Protein AF-0000000077143061 (afdb_homodimer)

Solvent-accessible surface area (backbone atoms only — not comparable to full-atom values): 29366 Å² total; per-residue (Å²): 114,69,67,58,48,51,50,50,49,50,52,49,50,53,46,55,63,42,40,64,42,74,66,76,70,90,54,82,73,67,68,88,72,61,71,32,65,45,61,74,49,68,61,60,48,70,69,56,49,52,51,47,38,51,52,34,47,53,47,23,74,72,68,49,32,33,54,33,38,38,32,31,52,66,71,76,89,55,56,47,67,58,43,50,42,52,40,38,47,69,44,8,37,7,22,45,62,53,12,30,10,33,40,39,40,36,25,45,55,32,47,77,67,71,38,77,51,14,31,34,38,40,29,6,54,34,34,39,86,62,40,32,40,68,52,36,38,45,41,42,54,68,33,22,48,53,31,42,75,72,69,33,53,34,59,6,54,46,42,30,50,36,25,52,50,35,39,52,29,58,69,69,70,47,77,66,78,87,54,76,30,74,80,33,58,75,78,69,65,72,74,72,65,68,85,57,64,60,66,51,35,51,52,33,43,53,39,36,45,17,40,57,22,43,52,63,66,79,82,72,77,72,76,75,74,78,85,81,75,84,79,80,85,74,87,79,78,86,73,85,84,81,92,85,90,83,83,79,77,86,74,70,63,68,44,50,4,43,59,80,70,44,31,25,68,67,116,68,66,57,50,51,50,50,49,50,51,50,49,53,44,55,62,34,38,65,35,76,66,77,69,90,54,81,74,66,68,87,72,62,72,34,64,45,60,72,48,68,61,62,48,68,68,54,49,52,51,47,38,51,52,34,48,53,45,24,73,73,70,49,31,32,55,34,39,37,31,31,52,68,71,76,89,56,58,47,68,59,42,51,43,51,40,38,46,71,46,7,38,8,23,46,61,52,11,29,10,34,39,40,41,36,25,44,54,32,48,78,66,70,37,77,52,14,32,32,40,37,29,6,55,34,34,39,85,59,39,32,40,69,52,36,39,46,40,43,53,68,33,22,47,54,30,41,75,72,69,34,53,34,59,7,54,47,45,30,50,34,25,52,49,36,39,53,29,58,68,68,70,46,79,67,77,87,52,77,31,74,80,33,57,76,78,69,64,73,74,72,66,66,85,58,63,60,68,48,36,52,53,34,44,53,40,37,45,24,44,57,31,53,52,68,65,80,83,73,78,75,78,80,72,84,83,77,75,84,77,77,80,73,85,80,76,86,73,83,76,86,87,80,89,78,83,76,75,85,70,68,61,66,43,50,4,44,60,81,71,44,32,26,68,65

pLDDT: mean 71.62, std 28.81, range [15.7, 98.94]

InterPro domains:
  IPR007621 TPM domain [PF04536] (37-165)

Radius of gyration: 28.09 Å; Cα contacts (8 Å, |Δi|>4): 866; chains: 2; bounding box: 76×78×68 Å

Foldseek 3Di:
DVVVVVVVVVVVVVVVVVPPPVPQFDADAQDPDDFQEAEQPPQADPVLRVVLRVLQVVLCVVPVEHEHEHEDQARPPDQLVRNQVSNCVNNVHGDPVQQRYKYWYAHNVCLVVVHPSRIDIDGGPNCCVLCPPVNLVCLCVVQQVVCVVVVNHNRSSSLSSLLVSVSSCVVVVHDPPPDPSVVSDPPPPPPVPDPPCVVVVVVVVVVVVVVVVVPPDDPPPPPPDDDDDDDDDDDDDCPDDDDDDDDPPPDDDDPPDDDDPDDDDD/DVVVVVVVVVVVVVVVVVPPPVPQFDDDAQDPDDFQEAEQPPQADPVLRVLLRVLQVVLCVVPVEHEHEHEDAARPPDQLVRNQVSNCVNNVAGDPVQQFYKYWYAHNVCLVVVHPSRIDIDGGPNCCVLCPPVNLVCLCVVQQVVCVVVVNHNRSSSLSSLLVSVSSCVVVVHDPPPDPSVVSDPPPPPPVPDPPCVVVVVVVVVVVVVVVVVPPDDPPVPPPDDDDDPDDDDDDDDPDDDDDDDDPPPPPDDPPDDDDPDDDDD

Nearest PDB structures (foldseek):
  2kw7-assembly1_A  TM=9.204E-01  e=6.702E-12  Porphyromonas gingivalis
  7tbr-assembly1_A  TM=9.014E-01  e=1.108E-11  Rhodothermus marinus SG0.5JP17-172
  5anp-assembly1_A  TM=9.023E-01  e=2.214E-11  Bizionia argentinensis JUB59
  5anp-assembly2_B  TM=9.024E-01  e=8.830E-11  Bizionia argentinensis JUB59
  8c7i-assembly1_A-2  TM=8.549E-01  e=9.723E-07  Aequorea victoria

Sequence (532 aa):
MKGRIFLIAIAFLLLFFNSIAFSAPDVPPKPIQFRYVYDYAGLMSQNDIEEIERVGKALDDATKAQIIVVTVDTIGDYPIEEYSLALFRNWGIGDKEKNNGVLFLVVKDRLLKGQDGKVRIEVGYGLEGAIPDSVAGRILDDFVLTSWAKGEYSKGIYAGYMAIASRVAKEYNIDLQGLDVSEYSVNTSSNDSGISWEDIAAVIILILIFIIFGRGGRNIKRNWWGPGSFGSGGFGDFRGGGFGGGGFGGGGGFGGGSAGGGGASRMKGRIFLIAIAFLLLFFNSIAFSAPDVPPKPIQFRYVYDYAGLMSQNDIEEIERVGKALDDATKAQIIVVTVDTIGDYPIEEYSLALFRNWGIGDKEKNNGVLFLVVKDRLLKGQDGKVRIEVGYGLEGAIPDSVAGRILDDFVLTSWAKGEYSKGIYAGYMAIASRVAKEYNIDLQGLDVSEYSVNTSSNDSGISWEDIAAVIILILIFIIFGRGGRNIKRNWWGPGSFGSGGFGDFRGGGFGGGGFGGGGGFGGGSAGGGGASR

Organism: Thermoanaerobacter italicus (strain DSM 9252 / Ab9) (NCBI:txid580331)

Secondary structure (DSSP, 8-state):
-HHHHHHHHHHHHHHHHHT-------PPPPPSS--SEEETT--S-HHHHHHHHHHHHHHHHHH--EEEEEEES--TTS-HHHHHHHHHHHHT-SBTTT--EEEEEEEHHHHHHT-TTSEEEEEEGGGTTTS-HHHHHHHIIIIIHHHHTTT-HHHHHHHHHHHHHHHHHHHTT---TT-GGGGG----------S-HHHHHHHHHHHHHHHHHHTTS--------------------------------------B--EEEEEEE-/-HHHHHHHHHHHHHHHHHT-------PPPPPSS--SEEETT--S-HHHHHHHHHHHHHHHHHH--EEEEEEES--TTS-HHHHHHHHHHHHT-SBTTT--EEEEEEEHHHHHHT-TTSEEEEEEGGGTTTS-HHHHHHHIIIIIHHHHTTT-HHHHHHHHHHHHHHHHHHHTT---TT-GGGGG----------S-HHHHHHHHHHHHHHHHHHTTS--------------------------------------B--EEEEEEE-

Structure (mmCIF, N/CA/C/O backbone):
data_AF-0000000077143061-model_v1
#
loop_
_entity.id
_entity.type
_entity.pdbx_description
1 polymer 'TPM domain-containing protein'
#
loop_
_atom_site.group_PDB
_atom_site.id
_atom_site.type_symbol
_atom_site.label_atom_id
_atom_site.label_alt_id
_atom_site.label_comp_id
_atom_site.label_asym_id
_atom_site.label_entity_id
_atom_site.label_seq_id
_atom_site.pdbx_PDB_ins_code
_atom_site.Cartn_x
_atom_site.Cartn_y
_atom_site.Cartn_z
_atom_site.occupancy
_atom_site.B_iso_or_equiv
_atom_site.auth_seq_id
_atom_site.auth_comp_id
_atom_site.auth_asym_id
_atom_site.auth_atom_id
_atom_site.pdbx_PDB_model_num
ATOM 1 N N . MET A 1 1 ? -51 -10.242 -0.006 1 51.44 1 MET A N 1
ATOM 2 C CA . MET A 1 1 ? -50.594 -8.844 0.137 1 51.44 1 MET A CA 1
ATOM 3 C C . MET A 1 1 ? -49.406 -8.703 1.076 1 51.44 1 MET A C 1
ATOM 5 O O . MET A 1 1 ? -48.656 -7.734 0.983 1 51.44 1 MET A O 1
ATOM 9 N N . LYS A 1 2 ? -49.281 -9.664 2.006 1 62.06 2 LYS A N 1
ATOM 10 C CA . LYS A 1 2 ? -48.219 -9.617 3.008 1 62.06 2 LYS A CA 1
ATOM 11 C C . LYS A 1 2 ? -46.875 -10.07 2.42 1 62.06 2 LYS A C 1
ATOM 13 O O . LYS A 1 2 ? -45.844 -9.508 2.746 1 62.06 2 LYS A O 1
ATOM 18 N N . GLY A 1 3 ? -46.938 -11.031 1.479 1 62.34 3 GLY A N 1
ATOM 19 C CA . GLY A 1 3 ? -45.719 -11.508 0.853 1 62.34 3 GLY A CA 1
ATOM 20 C C . GLY A 1 3 ? -45.094 -10.484 -0.075 1 62.34 3 GLY A C 1
ATOM 21 O O . GLY A 1 3 ? -43.844 -10.398 -0.166 1 62.34 3 GLY A O 1
ATOM 22 N N . ARG A 1 4 ? -46 -9.742 -0.723 1 64.5 4 ARG A N 1
ATOM 23 C CA . ARG A 1 4 ? -45.531 -8.727 -1.66 1 64.5 4 ARG A CA 1
ATOM 24 C C . ARG A 1 4 ? -44.906 -7.547 -0.923 1 64.5 4 ARG A C 1
ATOM 26 O O . ARG A 1 4 ? -43.906 -6.977 -1.38 1 64.5 4 ARG A O 1
ATOM 33 N N . ILE A 1 5 ? -45.438 -7.27 0.193 1 59.53 5 ILE A N 1
ATOM 34 C CA . ILE A 1 5 ? -44.938 -6.16 0.995 1 59.53 5 ILE A CA 1
ATOM 35 C C . ILE A 1 5 ? -43.562 -6.52 1.559 1 59.53 5 ILE A C 1
ATOM 37 O O . ILE A 1 5 ? -42.656 -5.68 1.59 1 59.53 5 ILE A O 1
ATOM 41 N N . PHE A 1 6 ? -43.375 -7.812 1.856 1 60.69 6 PHE A N 1
ATOM 42 C CA . PHE A 1 6 ? -42.094 -8.289 2.371 1 60.69 6 PHE A CA 1
ATOM 43 C C . PHE A 1 6 ? -41.031 -8.25 1.285 1 60.69 6 PHE A C 1
ATOM 45 O O . PHE A 1 6 ? -39.906 -7.816 1.53 1 60.69 6 PHE A O 1
ATOM 52 N N . LEU A 1 7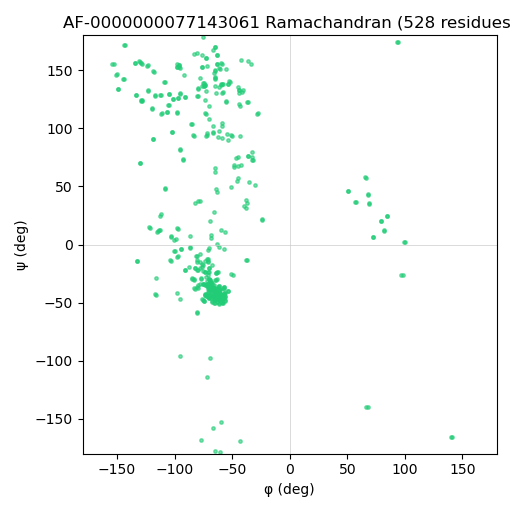 ? -41.5 -8.539 0.113 1 61.72 7 LEU A N 1
ATOM 53 C CA . LEU A 1 7 ? -40.562 -8.516 -1.011 1 61.72 7 LEU A CA 1
ATOM 54 C C . LEU A 1 7 ? -40.219 -7.082 -1.403 1 61.72 7 LEU A C 1
ATOM 56 O O . LEU A 1 7 ? -39.062 -6.781 -1.718 1 61.72 7 LEU A O 1
ATOM 60 N N . ILE A 1 8 ? -41.156 -6.223 -1.274 1 64.75 8 ILE A N 1
ATOM 61 C CA . ILE A 1 8 ? -40.938 -4.812 -1.562 1 64.75 8 ILE A CA 1
ATOM 62 C C . ILE A 1 8 ? -40.031 -4.203 -0.469 1 64.75 8 ILE A C 1
ATOM 64 O O . ILE A 1 8 ? -39.125 -3.428 -0.758 1 64.75 8 ILE A O 1
ATOM 68 N N . ALA A 1 9 ? -40.188 -4.629 0.699 1 64 9 ALA A N 1
ATOM 69 C CA . ALA A 1 9 ? -39.375 -4.129 1.8 1 64 9 ALA A CA 1
ATOM 70 C C . ALA A 1 9 ? -37.938 -4.609 1.674 1 64 9 ALA A C 1
ATOM 72 O O . ALA A 1 9 ? -37 -3.84 1.885 1 64 9 ALA A O 1
ATOM 73 N N . ILE A 1 10 ? -37.719 -5.816 1.23 1 64.06 10 ILE A N 1
ATOM 74 C CA . ILE A 1 10 ? -36.375 -6.355 1.023 1 64.06 10 ILE A CA 1
ATOM 75 C C . ILE A 1 10 ? -35.75 -5.672 -0.177 1 64.06 10 ILE A C 1
ATOM 77 O O . ILE A 1 10 ? -34.562 -5.32 -0.134 1 64.06 10 ILE A O 1
ATOM 81 N N . ALA A 1 11 ? -36.5 -5.477 -1.171 1 61.72 11 ALA A N 1
ATOM 82 C CA . ALA A 1 11 ? -36 -4.754 -2.334 1 61.72 11 ALA A CA 1
ATOM 83 C C . ALA A 1 11 ? -35.625 -3.32 -1.968 1 61.72 11 ALA A C 1
ATOM 85 O O . ALA A 1 11 ? -34.594 -2.809 -2.422 1 61.72 11 ALA A O 1
ATOM 86 N N . PHE A 1 12 ? -36.406 -2.695 -1.141 1 57.31 12 PHE A N 1
ATOM 87 C CA . PHE A 1 12 ? -36.125 -1.349 -0.662 1 57.31 12 PHE A CA 1
ATOM 88 C C . PHE A 1 12 ? -34.906 -1.345 0.232 1 57.31 12 PHE A C 1
ATOM 90 O O . PHE A 1 12 ? -34.062 -0.439 0.147 1 57.31 12 PHE A O 1
ATOM 97 N N . LEU A 1 13 ? -34.719 -2.326 1.03 1 55.28 13 LEU A N 1
ATOM 98 C CA . LEU A 1 13 ? -33.531 -2.426 1.887 1 55.28 13 LEU A CA 1
ATOM 99 C C . LEU A 1 13 ? -32.281 -2.645 1.056 1 55.28 13 LEU A C 1
ATOM 101 O O . LEU A 1 13 ? -31.219 -2.059 1.341 1 55.28 13 LEU A O 1
ATOM 105 N N . LEU A 1 14 ? -32.344 -3.453 0.076 1 54.56 14 LEU A N 1
ATOM 106 C CA . LEU A 1 14 ? -31.219 -3.68 -0.801 1 54.56 14 LEU A CA 1
ATOM 107 C C . LEU A 1 14 ? -30.875 -2.424 -1.598 1 54.56 14 LEU A C 1
ATOM 109 O O . LEU A 1 14 ? -29.703 -2.133 -1.847 1 54.56 14 LEU A O 1
ATOM 113 N N . LEU A 1 15 ? -31.859 -1.75 -2.014 1 51.59 15 LEU A N 1
ATOM 114 C CA . LEU A 1 15 ? -31.625 -0.486 -2.703 1 51.59 15 LEU A CA 1
ATOM 115 C C . LEU A 1 15 ? -31.016 0.545 -1.758 1 51.59 15 LEU A C 1
ATOM 117 O O . LEU A 1 15 ? -30.203 1.373 -2.176 1 51.59 15 LEU A O 1
ATOM 121 N N . PHE A 1 16 ? -31.406 0.522 -0.505 1 49.75 16 PHE A N 1
ATOM 122 C CA . PHE A 1 16 ? -30.859 1.469 0.455 1 49.75 16 PHE A CA 1
ATOM 123 C C . PHE A 1 16 ? -29.406 1.116 0.787 1 49.75 16 PHE A C 1
ATOM 125 O O . PHE A 1 16 ? -28.609 2 1.081 1 49.75 16 PHE A O 1
ATOM 132 N N . PHE A 1 17 ? -29.156 -0.158 0.821 1 47.72 17 PHE A N 1
ATOM 133 C CA . PHE A 1 17 ? -27.766 -0.505 1.138 1 47.72 17 PHE A CA 1
ATOM 134 C C . PHE A 1 17 ? -26.844 -0.093 0.007 1 47.72 17 PHE A C 1
ATOM 136 O O . PHE A 1 17 ? -25.656 0.202 0.241 1 47.72 17 PHE A O 1
ATOM 143 N N . ASN A 1 18 ? -27.375 -0.185 -1.174 1 42.69 18 ASN A N 1
ATOM 144 C CA . ASN A 1 18 ? -26.484 0.18 -2.266 1 42.69 18 ASN A CA 1
ATOM 145 C C . ASN A 1 18 ? -26.297 1.692 -2.363 1 42.69 18 ASN A C 1
ATOM 147 O O . ASN A 1 18 ? -25.469 2.176 -3.135 1 42.69 18 ASN A O 1
ATOM 151 N N . SER A 1 19 ? -27.188 2.396 -1.737 1 41.34 19 SER A N 1
ATOM 152 C CA . SER A 1 19 ? -27.125 3.832 -1.994 1 41.34 19 SER A CA 1
ATOM 153 C C . SER A 1 19 ? -26.047 4.504 -1.148 1 41.34 19 SER A C 1
ATOM 155 O O . SER A 1 19 ? -25.969 5.73 -1.108 1 41.34 19 SER A O 1
ATOM 157 N N . ILE A 1 20 ? -25.531 3.791 -0.245 1 41.16 20 ILE A N 1
ATOM 158 C CA . ILE A 1 20 ? -24.453 4.586 0.342 1 41.16 20 ILE A CA 1
ATOM 159 C C . ILE A 1 20 ? -23.219 4.523 -0.554 1 41.16 20 ILE A C 1
ATOM 161 O O . ILE A 1 20 ? -22.375 3.643 -0.396 1 41.16 20 ILE A O 1
ATOM 165 N N . ALA A 1 21 ? -23.391 4.527 -1.813 1 42.09 21 ALA A N 1
ATOM 166 C CA . ALA A 1 21 ? -22.25 4.84 -2.67 1 42.09 21 ALA A CA 1
ATOM 167 C C . ALA A 1 21 ? -21.359 5.906 -2.037 1 42.09 21 ALA A C 1
ATOM 169 O O . ALA A 1 21 ? -21.734 7.078 -1.971 1 42.09 21 ALA A O 1
ATOM 170 N N . PHE A 1 22 ? -20.625 5.539 -1.107 1 44.34 22 PHE A N 1
ATOM 171 C CA . PHE A 1 22 ? -19.625 6.477 -0.592 1 44.34 22 PHE A CA 1
ATOM 172 C C . PHE A 1 22 ? -18.891 7.16 -1.734 1 44.34 22 PHE A C 1
ATOM 174 O O . PHE A 1 22 ? -18.172 6.508 -2.492 1 44.34 22 PHE A O 1
ATOM 181 N N . SER A 1 23 ? -19.531 8.102 -2.391 1 54.91 23 SER A N 1
ATOM 182 C CA . SER A 1 23 ? -18.828 8.969 -3.326 1 54.91 23 SER A CA 1
ATOM 183 C C . SER A 1 23 ? -17.422 9.305 -2.811 1 54.91 23 SER A C 1
ATOM 185 O O . SER A 1 23 ? -17.25 9.555 -1.617 1 54.91 23 SER A O 1
ATOM 187 N N . ALA A 1 24 ? -16.422 8.969 -3.623 1 68.25 24 ALA A N 1
ATOM 188 C CA . ALA A 1 24 ? -15.086 9.422 -3.264 1 68.25 24 ALA A CA 1
ATOM 189 C C . ALA A 1 24 ? -15.102 10.883 -2.805 1 68.25 24 ALA A C 1
ATOM 191 O O . ALA A 1 24 ? -15.82 11.711 -3.371 1 68.25 24 ALA A O 1
ATOM 192 N N . PRO A 1 25 ? -14.422 11.094 -1.684 1 79.75 25 PRO A N 1
ATOM 193 C CA . PRO A 1 25 ? -14.406 12.484 -1.215 1 79.75 25 PRO A CA 1
ATOM 194 C C . PRO A 1 25 ? -13.938 13.461 -2.287 1 79.75 25 PRO A C 1
ATOM 196 O O . PRO A 1 25 ? -13.078 13.125 -3.104 1 79.75 25 PRO A O 1
ATOM 199 N N . ASP A 1 26 ? -14.594 14.594 -2.379 1 85.81 26 ASP A N 1
ATOM 200 C CA . ASP A 1 26 ? -14.141 15.672 -3.248 1 85.81 26 ASP A CA 1
ATOM 201 C C . ASP A 1 26 ? -12.891 16.344 -2.684 1 85.81 26 ASP A C 1
ATOM 203 O O . ASP A 1 26 ? -12.992 17.266 -1.869 1 85.81 26 ASP A O 1
ATOM 207 N N . VAL A 1 27 ? -11.781 15.891 -3.119 1 92 27 VAL A N 1
ATOM 208 C CA . VAL A 1 27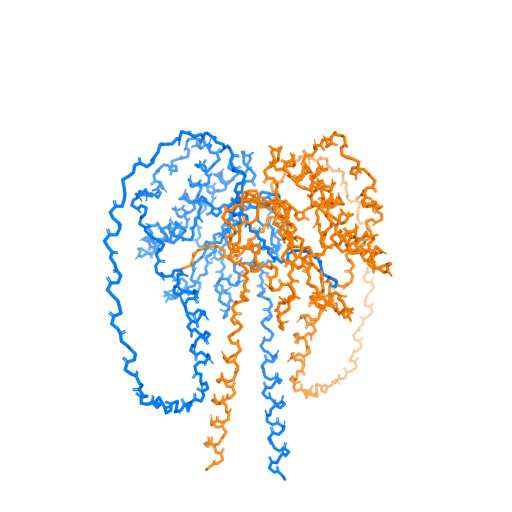 ? -10.523 16.453 -2.656 1 92 27 VAL A CA 1
ATOM 209 C C . VAL A 1 27 ? -10.031 17.516 -3.648 1 92 27 VAL A C 1
ATOM 211 O O . VAL A 1 27 ? -10.422 17.5 -4.816 1 92 27 VAL A O 1
ATOM 214 N N . PRO A 1 28 ? -9.258 18.516 -3.164 1 93.06 28 PRO A N 1
ATOM 215 C CA . PRO A 1 28 ? -8.68 19.469 -4.117 1 93.06 28 PRO A CA 1
ATOM 216 C C . PRO A 1 28 ? -7.918 18.781 -5.246 1 93.06 28 PRO A C 1
ATOM 218 O O . PRO A 1 28 ? -7.258 17.766 -5.016 1 93.06 28 PRO A O 1
ATOM 221 N N . PRO A 1 29 ? -8.117 19.375 -6.441 1 92.44 29 PRO A N 1
ATOM 222 C CA . PRO A 1 29 ? -7.324 18.812 -7.531 1 92.44 29 PRO A CA 1
ATOM 223 C C . PRO A 1 29 ? -5.824 18.891 -7.273 1 92.44 29 PRO A C 1
ATOM 225 O O . PRO A 1 29 ? -5.375 19.734 -6.496 1 92.44 29 PRO A O 1
ATOM 228 N N . LYS A 1 30 ? -5.09 17.984 -7.934 1 91.75 30 LYS A N 1
ATOM 229 C CA . LYS A 1 30 ? -3.631 18.031 -7.871 1 91.75 30 LYS A CA 1
ATOM 230 C C . LYS A 1 30 ? -3.109 19.406 -8.312 1 91.75 30 LYS A C 1
ATOM 232 O O . LYS A 1 30 ? -3.457 19.891 -9.391 1 91.75 30 LYS A O 1
ATOM 237 N N . PRO A 1 31 ? -2.367 20.047 -7.461 1 94.12 31 PRO A N 1
ATOM 238 C CA . PRO A 1 31 ? -1.876 21.391 -7.824 1 94.12 31 PRO A CA 1
ATOM 239 C C . PRO A 1 31 ? -0.917 21.359 -9.008 1 94.12 31 PRO A C 1
ATOM 241 O O . PRO A 1 31 ? -0.121 20.422 -9.148 1 94.12 31 PRO A O 1
ATOM 244 N N . ILE A 1 32 ? -0.912 22.406 -9.758 1 91.44 32 ILE A N 1
ATOM 245 C CA . ILE A 1 32 ? -0.031 22.547 -10.914 1 91.44 32 ILE A CA 1
ATOM 246 C C . ILE A 1 32 ? 1.389 22.859 -10.438 1 9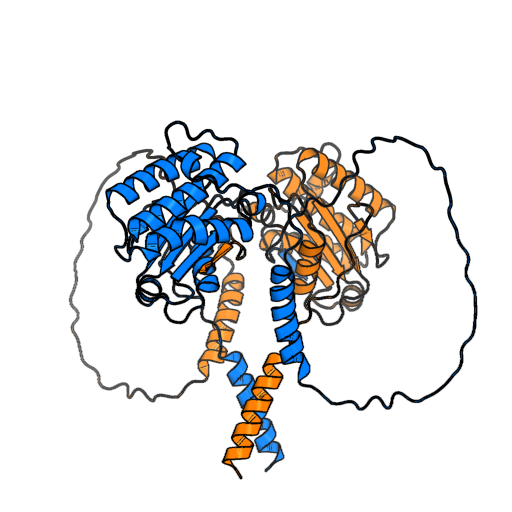1.44 32 ILE A C 1
ATOM 248 O O . ILE A 1 32 ? 2.354 22.281 -10.945 1 91.44 32 ILE A O 1
ATOM 252 N N . GLN A 1 33 ? 1.454 23.797 -9.531 1 94.25 33 GLN A N 1
ATOM 253 C CA . GLN A 1 33 ? 2.75 24.109 -8.945 1 94.25 33 GLN A CA 1
ATOM 254 C C . GLN A 1 33 ? 3.006 23.281 -7.691 1 94.25 33 GLN A C 1
ATOM 256 O O . GLN A 1 33 ? 2.182 23.25 -6.777 1 94.25 33 GLN A O 1
ATOM 261 N N . PHE A 1 34 ? 4.152 22.656 -7.754 1 96.5 34 PHE A N 1
ATOM 262 C CA . PHE A 1 34 ? 4.492 21.797 -6.629 1 96.5 34 PHE A CA 1
ATOM 263 C C . PHE A 1 34 ? 5.016 22.625 -5.457 1 96.5 34 PHE A C 1
ATOM 265 O O . PHE A 1 34 ? 5.801 23.562 -5.648 1 96.5 34 PHE A O 1
ATOM 272 N N . ARG A 1 35 ? 4.516 22.312 -4.281 1 97.62 35 ARG A N 1
ATOM 273 C CA . ARG A 1 35 ? 4.941 22.859 -3 1 97.62 35 ARG A CA 1
ATOM 274 C C . ARG A 1 35 ? 4.887 21.797 -1.905 1 97.62 35 ARG A C 1
ATOM 276 O O . ARG A 1 35 ? 4.453 20.672 -2.148 1 97.62 35 ARG A O 1
ATOM 283 N N . TYR A 1 36 ? 5.414 22.188 -0.779 1 98.44 36 TYR A N 1
ATOM 284 C CA . TYR A 1 36 ? 5.367 21.266 0.354 1 98.44 36 TYR A CA 1
ATOM 285 C C . TYR A 1 36 ? 4.297 21.688 1.353 1 98.44 36 TYR A C 1
ATOM 287 O O . TYR A 1 36 ? 3.916 20.922 2.23 1 98.44 36 TYR A O 1
ATOM 295 N N . VAL A 1 37 ? 3.797 22.938 1.195 1 98.88 37 VAL A N 1
ATOM 296 C CA . VAL A 1 37 ? 2.711 23.438 2.035 1 98.88 37 VAL A CA 1
ATOM 297 C C . VAL A 1 37 ? 1.597 24 1.158 1 98.88 37 VAL A C 1
ATOM 299 O O . VAL A 1 37 ? 1.839 24.875 0.323 1 98.88 37 VAL A O 1
ATOM 302 N N . TYR A 1 38 ? 0.379 23.516 1.32 1 98.75 38 TYR A N 1
ATOM 303 C CA . TYR A 1 38 ? -0.85 24.047 0.739 1 98.75 38 TYR A CA 1
ATOM 304 C C . TYR A 1 38 ? -1.825 24.469 1.826 1 98.75 38 TYR A C 1
ATOM 306 O O . TYR A 1 38 ? -2.674 23.688 2.258 1 98.75 38 TYR A O 1
ATOM 314 N N . ASP A 1 39 ? -1.69 25.734 2.184 1 98.69 39 ASP A N 1
ATOM 315 C CA . ASP A 1 39 ? -2.471 26.281 3.295 1 98.69 39 ASP A CA 1
ATOM 316 C C . ASP A 1 39 ? -3.766 26.922 2.799 1 98.69 39 ASP A C 1
ATOM 318 O O . ASP A 1 39 ? -3.975 28.125 2.963 1 98.69 39 ASP A O 1
ATOM 322 N N . TYR A 1 40 ? -4.691 26.125 2.412 1 98.44 40 TYR A N 1
ATOM 323 C CA . TYR A 1 40 ? -5.953 26.609 1.871 1 98.44 40 TYR A CA 1
ATOM 324 C C . TYR A 1 40 ? -6.805 27.25 2.965 1 98.44 40 TYR A C 1
ATOM 326 O O . TYR A 1 40 ? -7.703 28.031 2.68 1 98.44 40 TYR A O 1
ATOM 334 N N . ALA A 1 41 ? -6.539 26.938 4.199 1 98.56 41 ALA A N 1
ATOM 335 C CA . ALA A 1 41 ? -7.387 27.406 5.297 1 98.56 41 ALA A CA 1
ATOM 336 C C . ALA A 1 41 ? -6.758 28.594 6 1 98.56 41 ALA A C 1
ATOM 338 O O . ALA A 1 41 ? -7.344 29.156 6.934 1 98.56 41 ALA A O 1
ATOM 339 N N . GLY A 1 42 ? -5.535 29 5.652 1 98.44 42 GLY A N 1
ATOM 340 C CA . GLY A 1 42 ? -4.891 30.172 6.23 1 98.44 42 GLY A CA 1
ATOM 341 C C . GLY A 1 42 ? -4.547 30 7.695 1 98.44 42 GLY A C 1
ATOM 342 O O . GLY A 1 42 ? -4.746 30.906 8.5 1 98.44 42 GLY A O 1
ATOM 343 N N . LEU A 1 43 ? -4.039 28.875 8.016 1 98.69 43 LEU A N 1
ATOM 344 C CA . LEU A 1 43 ? -3.781 28.547 9.414 1 98.69 43 LEU A CA 1
ATOM 345 C C . LEU A 1 43 ? -2.324 28.812 9.773 1 98.69 43 LEU A C 1
ATOM 347 O O . LEU A 1 43 ? -1.961 28.828 10.953 1 98.69 43 LEU A O 1
ATOM 351 N N . MET A 1 44 ? -1.479 29.078 8.758 1 98.81 44 MET A N 1
ATOM 352 C CA . MET A 1 44 ? -0.047 29.047 9.031 1 98.81 44 MET A CA 1
ATOM 353 C C . MET A 1 44 ? 0.585 30.422 8.781 1 98.81 44 MET A C 1
ATOM 355 O O . MET A 1 44 ? 0.132 31.156 7.906 1 98.81 44 MET A O 1
ATOM 359 N N . SER A 1 45 ? 1.646 30.688 9.586 1 98.56 45 SER A N 1
ATOM 360 C CA . SER A 1 45 ? 2.438 31.891 9.344 1 98.56 45 SER A CA 1
ATOM 361 C C . SER A 1 45 ? 3.363 31.719 8.141 1 98.56 45 SER A C 1
ATOM 363 O O . SER A 1 45 ? 3.811 30.594 7.859 1 98.56 45 SER A O 1
ATOM 365 N N . GLN A 1 46 ? 3.666 32.812 7.535 1 98.06 46 GLN A N 1
ATOM 366 C CA . GLN A 1 46 ? 4.547 32.781 6.375 1 98.06 46 GLN A CA 1
ATOM 367 C C . GLN A 1 46 ? 5.934 32.281 6.754 1 98.06 46 GLN A C 1
ATOM 369 O O . GLN A 1 46 ? 6.578 31.562 5.969 1 98.06 46 GLN A O 1
ATOM 374 N N . ASN A 1 47 ? 6.418 32.625 7.855 1 97.5 47 ASN A N 1
ATOM 375 C CA . ASN A 1 47 ? 7.719 32.156 8.32 1 97.5 47 ASN A CA 1
ATOM 376 C C . ASN A 1 47 ? 7.746 30.641 8.445 1 97.5 47 ASN A C 1
ATOM 378 O O . ASN A 1 47 ? 8.703 29.984 8.016 1 97.5 47 ASN A O 1
ATOM 382 N N . ASP A 1 48 ? 6.707 30.109 9.094 1 97.94 48 ASP A N 1
ATOM 383 C CA . ASP A 1 48 ? 6.633 28.656 9.25 1 97.94 48 ASP A CA 1
ATOM 384 C C . ASP A 1 48 ? 6.547 27.953 7.895 1 97.94 48 ASP A C 1
ATOM 386 O O . ASP A 1 48 ? 7.188 26.922 7.676 1 97.94 48 ASP A O 1
ATOM 390 N N . ILE A 1 49 ? 5.773 28.484 6.984 1 98.69 49 ILE A N 1
ATOM 391 C CA . ILE A 1 49 ? 5.633 27.938 5.645 1 98.69 49 ILE A CA 1
ATOM 392 C C . ILE A 1 49 ? 6.992 27.906 4.949 1 98.69 49 ILE A C 1
ATOM 394 O O . ILE A 1 49 ? 7.383 26.875 4.383 1 98.69 49 ILE A O 1
ATOM 398 N N . GLU A 1 50 ? 7.691 28.938 4.977 1 97 50 GLU A N 1
ATOM 399 C CA . GLU A 1 50 ? 8.984 29.047 4.305 1 97 50 GLU A CA 1
ATOM 400 C C . GLU A 1 50 ? 9.977 28.031 4.867 1 97 50 GLU A C 1
ATOM 402 O O . GLU A 1 50 ? 10.75 27.438 4.117 1 97 50 GLU A O 1
ATOM 407 N N . GLU A 1 51 ? 9.969 27.922 6.125 1 95.12 51 GLU A N 1
ATOM 408 C CA . GLU A 1 51 ? 10.875 26.953 6.742 1 95.12 51 GLU A CA 1
ATOM 409 C C . GLU A 1 51 ? 10.523 25.531 6.34 1 95.12 51 GLU A C 1
ATOM 411 O O . GLU A 1 51 ? 11.406 24.719 6.051 1 95.12 51 GLU A O 1
ATOM 416 N N . ILE A 1 52 ? 9.227 25.234 6.359 1 97.56 52 ILE A N 1
ATOM 417 C CA . ILE A 1 52 ? 8.781 23.906 5.953 1 97.56 52 ILE A CA 1
ATOM 418 C C . ILE A 1 52 ? 9.156 23.656 4.492 1 97.56 52 ILE A C 1
ATOM 420 O O . ILE A 1 52 ? 9.625 22.578 4.141 1 97.56 52 ILE A O 1
ATOM 424 N N . GLU A 1 53 ? 8.945 24.641 3.656 1 97.69 53 GLU A N 1
ATOM 425 C CA . GLU A 1 53 ? 9.328 24.516 2.254 1 97.69 53 GLU A CA 1
ATOM 426 C C . GLU A 1 53 ? 10.812 24.188 2.111 1 97.69 53 GLU A C 1
ATOM 428 O O . GLU A 1 53 ? 11.195 23.359 1.281 1 97.69 53 GLU A O 1
ATOM 433 N N . ARG A 1 54 ? 11.609 24.812 2.873 1 94.69 54 ARG A N 1
ATOM 434 C CA . ARG A 1 54 ? 13.047 24.594 2.828 1 94.69 54 ARG A CA 1
ATOM 435 C C . ARG A 1 54 ? 13.398 23.172 3.258 1 94.69 54 ARG A C 1
ATOM 437 O O . ARG A 1 54 ? 14.148 22.469 2.574 1 94.69 54 ARG A O 1
ATOM 444 N N . VAL A 1 55 ? 12.867 22.797 4.359 1 94.94 55 VAL A N 1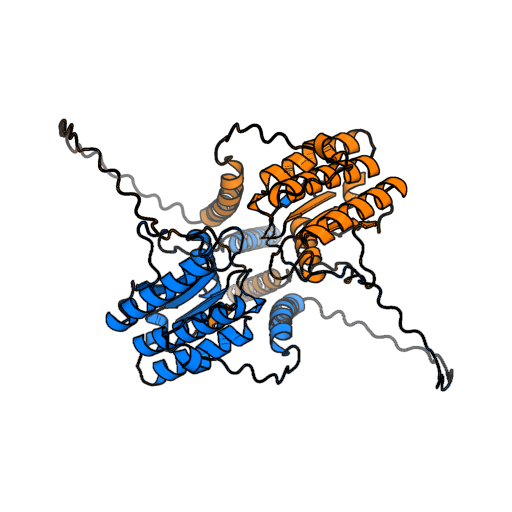
ATOM 445 C CA . VAL A 1 55 ? 13.172 21.469 4.906 1 94.94 55 VAL A CA 1
ATOM 446 C C . VAL A 1 55 ? 12.617 20.391 3.979 1 94.94 55 VAL A C 1
ATOM 448 O O . VAL A 1 55 ? 13.297 19.391 3.707 1 94.94 55 VAL A O 1
ATOM 451 N N . GLY A 1 56 ? 11.336 20.609 3.537 1 96.31 56 GLY A N 1
ATOM 452 C CA . GLY A 1 56 ? 10.734 19.656 2.623 1 96.31 56 GLY A CA 1
ATOM 453 C C . GLY A 1 56 ? 11.539 19.453 1.352 1 96.31 56 GLY A C 1
ATOM 454 O O . GLY A 1 56 ? 11.727 18.328 0.903 1 96.31 56 GLY A O 1
ATOM 455 N N . LYS A 1 57 ? 12.008 20.516 0.818 1 94.81 57 LYS A N 1
ATOM 456 C CA . LYS A 1 57 ? 12.797 20.438 -0.407 1 94.81 57 LYS A CA 1
ATOM 457 C C . LYS A 1 57 ? 14.117 19.703 -0.167 1 94.81 57 LYS A C 1
ATOM 459 O O . LYS A 1 57 ? 14.539 18.891 -0.99 1 94.81 57 LYS A O 1
ATOM 464 N N . ALA A 1 58 ? 14.766 20.016 0.879 1 92.94 58 ALA A N 1
ATOM 465 C CA . ALA A 1 58 ? 16.031 19.359 1.197 1 92.94 58 ALA A CA 1
ATOM 466 C C . ALA A 1 58 ? 15.859 17.844 1.314 1 92.94 58 ALA A C 1
ATOM 468 O O . ALA A 1 58 ? 16.672 17.078 0.799 1 92.94 58 ALA A O 1
ATOM 469 N N . LEU A 1 59 ? 14.852 17.422 1.99 1 93.94 59 LEU A N 1
ATOM 470 C CA . LEU A 1 59 ? 14.586 15.992 2.168 1 93.94 59 LEU A CA 1
ATOM 471 C C . LEU A 1 59 ? 14.242 15.336 0.835 1 93.94 59 LEU A C 1
ATOM 473 O O . LEU A 1 59 ? 14.719 14.234 0.539 1 93.94 59 LEU A O 1
ATOM 477 N N . ASP A 1 60 ? 13.383 16 0.108 1 94.75 60 ASP A N 1
ATOM 478 C CA . ASP A 1 60 ? 12.961 15.508 -1.201 1 94.75 60 ASP A CA 1
ATOM 479 C C . ASP A 1 60 ? 14.156 15.352 -2.139 1 94.75 60 ASP A C 1
ATOM 481 O O . ASP A 1 60 ? 14.305 14.32 -2.795 1 94.75 60 ASP A O 1
ATOM 485 N N . ASP A 1 61 ? 15.008 16.312 -2.164 1 91.94 61 ASP A N 1
ATOM 486 C CA . ASP A 1 61 ? 16.188 16.281 -3.02 1 91.94 61 ASP A CA 1
ATOM 487 C C . ASP A 1 61 ? 17.109 15.125 -2.646 1 91.94 61 ASP A C 1
ATOM 489 O O . ASP A 1 61 ? 17.703 14.492 -3.52 1 91.94 61 ASP A O 1
ATOM 493 N N . ALA A 1 62 ? 17.188 14.875 -1.4 1 90.25 62 ALA A N 1
ATOM 494 C CA . ALA A 1 62 ? 18.141 13.891 -0.91 1 90.25 62 ALA A CA 1
ATOM 495 C C . ALA A 1 62 ? 17.578 12.477 -1.017 1 90.25 62 ALA A C 1
ATOM 497 O O . ALA A 1 62 ? 18.312 11.508 -1.189 1 90.25 62 ALA A O 1
ATOM 498 N N . THR A 1 63 ? 16.266 12.344 -0.907 1 89.62 63 THR A N 1
ATOM 499 C CA . THR A 1 63 ? 15.734 11 -0.667 1 89.62 63 THR A CA 1
ATOM 500 C C . THR A 1 63 ? 14.57 10.703 -1.603 1 89.62 63 THR A C 1
ATOM 502 O O . THR A 1 63 ? 14.148 9.555 -1.727 1 89.62 63 THR A O 1
ATOM 505 N N . LYS A 1 64 ? 13.984 11.734 -2.285 1 91.75 64 LYS A N 1
ATOM 506 C CA . LYS A 1 64 ? 12.766 11.68 -3.088 1 91.75 64 LYS A CA 1
ATOM 507 C C . LYS A 1 64 ? 11.531 11.547 -2.203 1 91.75 64 LYS A C 1
ATOM 509 O O . LYS A 1 64 ? 10.422 11.344 -2.703 1 91.75 64 LYS A O 1
ATOM 514 N N . ALA A 1 65 ? 11.688 11.625 -0.845 1 94.06 65 ALA A N 1
ATOM 515 C CA . ALA A 1 65 ? 10.547 11.648 0.067 1 94.06 65 ALA A CA 1
ATOM 516 C C . ALA A 1 65 ? 9.836 13 0.021 1 94.06 65 ALA A C 1
ATOM 518 O O . ALA A 1 65 ? 10.484 14.047 -0.029 1 94.06 65 ALA A O 1
ATOM 519 N N . GLN A 1 66 ? 8.539 12.93 0.008 1 97.19 66 GLN A N 1
ATOM 520 C CA . GLN A 1 66 ? 7.723 14.141 0.009 1 97.19 66 GLN A CA 1
ATOM 521 C C . GLN A 1 66 ? 6.82 14.195 1.238 1 97.19 66 GLN A C 1
ATOM 523 O O . GLN A 1 66 ? 5.973 13.328 1.434 1 97.19 66 GLN A O 1
ATOM 528 N N . ILE A 1 67 ? 6.996 15.188 2.098 1 98.19 67 ILE A N 1
ATOM 529 C CA . ILE A 1 67 ? 6.121 15.469 3.229 1 98.19 67 ILE A CA 1
ATOM 530 C C . ILE A 1 67 ? 5.289 16.719 2.939 1 98.19 67 ILE A C 1
ATOM 532 O O . ILE A 1 67 ? 5.836 17.812 2.809 1 98.19 67 ILE A O 1
ATOM 536 N N . ILE A 1 68 ? 4 16.516 2.828 1 98.81 68 ILE A N 1
ATOM 537 C CA . ILE A 1 68 ? 3.133 17.594 2.35 1 98.81 68 ILE A CA 1
ATOM 538 C C . ILE A 1 68 ? 2.146 17.984 3.447 1 98.81 68 ILE A C 1
ATOM 540 O O . ILE A 1 68 ? 1.493 17.125 4.043 1 98.81 68 ILE A O 1
ATOM 544 N N . VAL A 1 69 ? 2.094 19.266 3.73 1 98.88 69 VAL A N 1
ATOM 545 C CA . VAL A 1 69 ? 1.065 19.812 4.609 1 98.88 69 VAL A CA 1
ATOM 546 C C . VAL A 1 69 ? -0.095 20.344 3.775 1 98.88 69 VAL A C 1
ATOM 548 O O . VAL A 1 69 ? 0.115 21.078 2.809 1 98.88 69 VAL A O 1
ATOM 551 N N . VAL A 1 70 ? -1.296 19.938 4.117 1 98.88 70 VAL A N 1
ATOM 552 C CA . VAL A 1 70 ? -2.506 20.5 3.52 1 98.88 70 VAL A CA 1
ATOM 553 C C . VAL A 1 70 ? -3.469 20.938 4.621 1 98.88 70 VAL A C 1
ATOM 555 O O . VAL A 1 70 ? -3.773 20.172 5.531 1 98.88 70 VAL A O 1
ATOM 558 N N . THR A 1 71 ? -3.846 22.203 4.598 1 98.88 71 THR A N 1
ATOM 559 C CA . THR A 1 71 ? -4.941 22.656 5.441 1 98.88 71 THR A CA 1
ATOM 560 C C . THR A 1 71 ? -6.176 22.969 4.605 1 98.88 71 THR A C 1
ATOM 562 O O . THR A 1 71 ? -6.062 23.5 3.496 1 98.88 71 THR A O 1
ATOM 565 N N . VAL A 1 72 ? -7.312 22.609 5.105 1 98.75 72 VAL A N 1
ATOM 566 C CA . VAL A 1 72 ? -8.57 22.875 4.426 1 98.75 72 VAL A CA 1
ATOM 567 C C . VAL A 1 72 ? -9.594 23.422 5.426 1 98.75 72 VAL A C 1
ATOM 569 O O . VAL A 1 72 ? -9.492 23.172 6.625 1 98.75 72 VAL A O 1
ATOM 572 N N . ASP A 1 73 ? -10.547 24.141 4.891 1 98.5 73 ASP A N 1
ATOM 573 C CA . ASP A 1 73 ? -11.578 24.688 5.762 1 98.5 73 ASP A CA 1
ATOM 574 C C . ASP A 1 73 ? -12.5 23.594 6.285 1 98.5 73 ASP A C 1
ATOM 576 O O . ASP A 1 73 ? -12.883 23.594 7.457 1 98.5 73 ASP A O 1
ATOM 580 N N . THR A 1 74 ? -12.914 22.703 5.438 1 97.94 74 THR A N 1
ATOM 581 C CA . THR A 1 74 ? -13.828 21.625 5.781 1 97.94 74 THR A CA 1
ATOM 582 C C . THR A 1 74 ? -13.641 20.438 4.848 1 97.94 74 THR A C 1
ATOM 584 O O . THR A 1 74 ? -13.086 20.578 3.754 1 97.94 74 THR A O 1
ATOM 587 N N . ILE A 1 75 ? -14.031 19.266 5.367 1 97.44 75 ILE A N 1
ATOM 588 C CA . ILE A 1 75 ? -14.078 18.078 4.512 1 97.44 75 ILE A CA 1
ATOM 589 C C . ILE A 1 75 ? -15.484 17.5 4.504 1 97.44 75 ILE A C 1
ATOM 591 O O . ILE A 1 75 ? -15.688 16.344 4.109 1 97.44 75 ILE A O 1
ATOM 595 N N . GLY A 1 76 ? -16.359 18.297 4.961 1 94.69 76 GLY A N 1
ATOM 596 C CA . GLY A 1 76 ? -17.734 17.828 5.082 1 94.69 76 GLY A CA 1
ATOM 597 C C . GLY A 1 76 ? -17.891 16.734 6.109 1 94.69 76 GLY A C 1
ATOM 598 O O . GLY A 1 76 ? -17.312 16.781 7.191 1 94.69 76 GLY A O 1
ATOM 599 N N . ASP A 1 77 ? -18.672 15.758 5.832 1 92.12 77 ASP A N 1
ATOM 600 C CA . ASP A 1 77 ? -18.969 14.711 6.805 1 92.12 77 ASP A CA 1
ATOM 601 C C . ASP A 1 77 ? -18.109 13.484 6.578 1 92.12 77 ASP A C 1
ATOM 603 O O . ASP A 1 77 ? -18.328 12.43 7.188 1 92.12 77 ASP A O 1
ATOM 607 N N . TYR A 1 78 ? -17.125 13.672 5.801 1 90.56 78 TYR A N 1
ATOM 608 C CA . TYR A 1 78 ? -16.281 12.523 5.516 1 90.56 78 TYR A CA 1
ATOM 609 C C . TYR A 1 78 ? -15.375 12.203 6.707 1 90.56 78 TYR A C 1
ATOM 611 O O . TYR A 1 78 ? -14.867 13.109 7.371 1 90.56 78 TYR A O 1
ATOM 619 N N . PRO A 1 79 ? -15.227 10.883 6.98 1 89.94 79 PRO A N 1
ATOM 620 C CA . PRO A 1 79 ? -14.141 10.562 7.902 1 89.94 79 PRO A CA 1
ATOM 621 C C . PRO A 1 79 ? -12.781 11.047 7.402 1 89.94 79 PRO A C 1
ATOM 623 O O . PRO A 1 79 ? -12.484 10.93 6.211 1 89.94 79 PRO A O 1
ATOM 626 N N . ILE A 1 80 ? -11.961 11.602 8.273 1 94.88 80 ILE A N 1
ATOM 627 C CA . ILE A 1 80 ? -10.711 12.219 7.859 1 94.88 80 ILE A CA 1
ATOM 628 C C . ILE A 1 80 ? -9.789 11.172 7.246 1 94.88 80 ILE A C 1
ATOM 630 O O . ILE A 1 80 ? -8.961 11.484 6.379 1 94.88 80 ILE A O 1
ATOM 634 N N . GLU A 1 81 ? -9.898 9.898 7.699 1 90.81 81 GLU A N 1
ATOM 635 C CA . GLU A 1 81 ? -9.094 8.805 7.164 1 90.81 81 GLU A CA 1
ATOM 636 C C . GLU A 1 81 ? -9.375 8.586 5.68 1 90.81 81 GLU A C 1
ATOM 638 O O . GLU A 1 81 ? -8.453 8.422 4.887 1 90.81 81 GLU A O 1
ATOM 643 N N . GLU A 1 82 ? -10.594 8.656 5.355 1 84.06 82 GLU A N 1
ATOM 644 C CA . GLU A 1 82 ? -11 8.469 3.965 1 84.06 82 GLU A CA 1
ATOM 645 C C . GLU A 1 82 ? -10.578 9.664 3.105 1 84.06 82 GLU A C 1
ATOM 647 O O . GLU A 1 82 ? -10.086 9.484 1.989 1 84.06 82 GLU A O 1
ATOM 652 N N . TYR A 1 83 ? -10.805 10.758 3.578 1 94.06 83 TYR A N 1
ATOM 653 C CA . TYR A 1 83 ? -10.469 11.977 2.848 1 94.06 83 TYR A CA 1
ATOM 654 C C . TYR A 1 83 ? -8.969 12.07 2.602 1 94.06 83 TYR A C 1
ATOM 656 O O . TYR A 1 83 ? -8.539 12.383 1.491 1 94.06 83 TYR A O 1
ATOM 664 N N . SER A 1 84 ? -8.188 11.828 3.648 1 96.81 84 SER A N 1
ATOM 665 C CA . SER A 1 84 ? -6.734 11.93 3.545 1 96.81 84 SER A CA 1
ATOM 666 C C . SER A 1 84 ? -6.18 10.906 2.561 1 96.81 84 SER A C 1
ATOM 668 O O . SER A 1 84 ? -5.27 11.211 1.788 1 96.81 84 SER A O 1
ATOM 670 N N . LEU A 1 85 ? -6.676 9.758 2.605 1 88.56 85 LEU A N 1
ATOM 671 C CA . LEU A 1 85 ? -6.219 8.727 1.688 1 88.56 85 LEU A CA 1
ATOM 672 C C . LEU A 1 85 ? -6.535 9.094 0.244 1 88.56 85 LEU A C 1
ATOM 674 O O . LEU A 1 85 ? -5.695 8.938 -0.643 1 88.56 85 LEU A O 1
ATOM 678 N N . ALA A 1 86 ? -7.758 9.547 0.051 1 87.12 86 ALA A N 1
ATOM 679 C CA . ALA A 1 86 ? -8.148 9.977 -1.288 1 87.12 86 ALA A CA 1
ATOM 680 C C . ALA A 1 86 ? -7.25 11.102 -1.792 1 87.12 86 ALA A C 1
ATOM 682 O O . ALA A 1 86 ? -6.793 11.07 -2.938 1 87.12 86 ALA A O 1
ATOM 683 N N . LEU A 1 87 ? -7.016 12.039 -0.971 1 95.38 87 LEU A N 1
ATOM 684 C CA . LEU A 1 87 ? -6.16 13.164 -1.331 1 95.38 87 LEU A CA 1
ATOM 685 C C . LEU A 1 87 ? -4.746 12.695 -1.649 1 95.38 87 LEU A C 1
ATOM 687 O O . LEU A 1 87 ? -4.16 13.102 -2.654 1 95.38 87 LEU A O 1
ATOM 691 N N . PHE A 1 88 ? -4.219 11.836 -0.801 1 94.69 88 PHE A N 1
ATOM 692 C CA . PHE A 1 88 ? -2.881 11.281 -0.943 1 94.69 88 PHE A CA 1
ATOM 693 C C . PHE A 1 88 ? -2.723 10.586 -2.293 1 94.69 88 PHE A C 1
ATOM 695 O O . PHE A 1 88 ? -1.771 10.859 -3.029 1 94.69 88 PHE A O 1
ATOM 702 N N . ARG A 1 89 ? -3.639 9.797 -2.611 1 84 89 ARG A N 1
ATOM 703 C CA . ARG A 1 89 ? -3.574 8.984 -3.824 1 84 89 ARG A CA 1
ATOM 704 C C . ARG A 1 89 ? -3.809 9.836 -5.066 1 84 89 ARG A C 1
ATOM 706 O O . ARG A 1 89 ? -3.131 9.664 -6.082 1 84 89 ARG A O 1
ATOM 713 N N . ASN A 1 90 ? -4.766 10.711 -4.953 1 86.44 90 ASN A N 1
ATOM 714 C CA . ASN A 1 90 ? -5.043 11.586 -6.09 1 86.44 90 ASN A CA 1
ATOM 715 C C . ASN A 1 90 ? -3.838 12.453 -6.434 1 86.44 90 ASN A C 1
ATOM 717 O O . ASN A 1 90 ? -3.553 12.695 -7.609 1 86.44 90 ASN A O 1
ATOM 721 N N . TRP A 1 91 ? -3.184 12.961 -5.445 1 92.94 91 TRP A N 1
ATOM 722 C CA . TRP A 1 91 ? -2.045 13.844 -5.672 1 92.94 91 TRP A CA 1
ATOM 723 C C . TRP A 1 91 ? -0.791 13.039 -6 1 92.94 91 TRP A C 1
ATOM 725 O O . TRP A 1 91 ? 0.145 13.562 -6.613 1 92.94 91 TRP A O 1
ATOM 735 N N . GLY A 1 92 ? -0.78 11.742 -5.598 1 90.31 92 GLY A N 1
ATOM 736 C CA . GLY A 1 92 ? 0.411 10.93 -5.801 1 90.31 92 GLY A CA 1
ATOM 737 C C . GLY A 1 92 ? 1.602 11.406 -4.992 1 90.31 92 GLY A C 1
ATOM 738 O O . GLY A 1 92 ? 2.686 11.625 -5.539 1 90.31 92 GLY A O 1
ATOM 739 N N . ILE A 1 93 ? 1.421 11.445 -3.693 1 94.25 93 ILE A N 1
ATOM 740 C CA . ILE A 1 93 ? 2.43 12.039 -2.822 1 94.25 93 ILE A CA 1
ATOM 741 C C . ILE A 1 93 ? 3.555 11.039 -2.578 1 94.25 93 ILE A C 1
ATOM 743 O O . ILE A 1 93 ? 3.311 9.922 -2.121 1 94.25 93 ILE A O 1
ATOM 747 N N . GLY A 1 94 ? 4.773 11.531 -2.828 1 92.69 94 GLY A N 1
ATOM 748 C CA . GLY A 1 94 ? 5.934 10.664 -2.705 1 92.69 94 GLY A CA 1
ATOM 749 C C . GLY A 1 94 ? 6.328 10.008 -4.016 1 92.69 94 GLY A C 1
ATOM 750 O O . GLY A 1 94 ? 5.633 10.148 -5.023 1 92.69 94 GLY A O 1
ATOM 751 N N . ASP A 1 95 ? 7.441 9.328 -3.951 1 86.12 95 ASP A N 1
ATOM 752 C CA . ASP A 1 95 ? 7.973 8.641 -5.125 1 86.12 95 ASP A CA 1
ATOM 753 C C . ASP A 1 95 ? 7.172 7.379 -5.434 1 86.12 95 ASP A C 1
ATOM 755 O O . ASP A 1 95 ? 6.84 6.609 -4.531 1 86.12 95 ASP A O 1
ATOM 759 N N . LYS A 1 96 ? 6.895 7.188 -6.699 1 74.12 96 LYS A N 1
ATOM 760 C CA . LYS A 1 96 ? 6.043 6.086 -7.137 1 74.12 96 LYS A CA 1
ATOM 761 C C . LYS A 1 96 ? 6.652 4.738 -6.762 1 74.12 96 LYS A C 1
ATOM 763 O O . LYS A 1 96 ? 5.934 3.795 -6.426 1 74.12 96 LYS A O 1
ATOM 768 N N . GLU A 1 97 ? 7.926 4.672 -6.875 1 70.19 97 GLU A N 1
ATOM 769 C CA . GLU A 1 97 ? 8.602 3.4 -6.617 1 70.19 97 GLU A CA 1
ATOM 770 C C . GLU A 1 97 ? 8.836 3.193 -5.125 1 70.19 97 GLU A C 1
ATOM 772 O O . GLU A 1 97 ? 8.719 2.074 -4.621 1 70.19 97 GLU A O 1
ATOM 777 N N . LYS A 1 98 ? 9.164 4.25 -4.434 1 73.62 98 LYS A N 1
ATOM 778 C CA . LYS A 1 98 ? 9.547 4.148 -3.029 1 73.62 98 LYS A CA 1
ATOM 779 C C . LYS A 1 98 ? 8.336 4.305 -2.115 1 73.62 98 LYS A C 1
ATOM 781 O O . LYS A 1 98 ? 8.391 3.957 -0.934 1 73.62 98 LYS A O 1
ATOM 786 N N . ASN A 1 99 ? 7.273 4.922 -2.6 1 81.38 99 ASN A N 1
ATOM 787 C CA . ASN A 1 99 ? 6.07 5.195 -1.822 1 81.38 99 ASN A CA 1
ATOM 788 C C . ASN A 1 99 ? 6.398 5.879 -0.499 1 81.38 99 ASN A C 1
ATOM 790 O O . ASN A 1 99 ? 5.91 5.473 0.555 1 81.38 99 ASN A O 1
ATOM 794 N N . ASN A 1 100 ? 7.203 6.809 -0.613 1 90.38 100 ASN A N 1
ATOM 795 C CA . ASN A 1 100 ? 7.719 7.461 0.586 1 90.38 100 ASN A CA 1
ATOM 796 C C . ASN A 1 100 ? 7.145 8.867 0.747 1 90.38 100 ASN A C 1
ATOM 798 O O . ASN A 1 100 ? 7.883 9.82 0.995 1 90.38 100 ASN A O 1
ATOM 802 N N . GLY A 1 101 ? 5.898 9 0.638 1 95.12 101 GLY A N 1
ATOM 803 C CA . GLY A 1 101 ? 5.16 10.227 0.901 1 95.12 101 GLY A CA 1
ATOM 804 C C . GLY A 1 101 ? 4.535 10.258 2.283 1 95.12 101 GLY A C 1
ATOM 805 O O . GLY A 1 101 ? 4.262 9.211 2.873 1 95.12 101 GLY A O 1
ATOM 806 N N . VAL A 1 102 ? 4.332 11.477 2.85 1 98.06 102 VAL A N 1
ATOM 807 C CA . VAL A 1 102 ? 3.533 11.719 4.043 1 98.06 102 VAL A CA 1
ATOM 808 C C . VAL A 1 102 ? 2.602 12.906 3.809 1 98.06 102 VAL A C 1
ATOM 810 O O . VAL A 1 102 ? 3.029 13.953 3.316 1 98.06 102 VAL A O 1
ATOM 813 N N . LEU A 1 103 ? 1.368 12.703 4.082 1 98.69 103 LEU A N 1
ATOM 814 C CA . LEU A 1 103 ? 0.397 13.797 4.074 1 98.69 103 LEU A CA 1
ATOM 815 C C . LEU A 1 103 ? 0.018 14.195 5.496 1 98.69 103 LEU A C 1
ATOM 817 O O . LEU A 1 103 ? -0.357 13.344 6.309 1 98.69 103 LEU A O 1
ATOM 821 N N . PHE A 1 104 ? 0.271 15.414 5.801 1 98.75 104 PHE A N 1
ATOM 822 C CA . PHE A 1 104 ? -0.137 16.062 7.043 1 98.75 104 PHE A CA 1
ATOM 823 C C . PHE A 1 104 ? -1.343 16.953 6.812 1 98.75 104 PHE A C 1
ATOM 825 O O . PHE A 1 104 ? -1.197 18.094 6.348 1 98.75 104 PHE A O 1
ATOM 832 N N . LEU A 1 105 ? -2.564 16.438 7.098 1 98.88 105 LEU A N 1
ATOM 833 C CA . LEU A 1 105 ? -3.828 17.094 6.766 1 98.88 105 LEU A CA 1
ATOM 834 C C . LEU A 1 105 ? -4.465 17.703 8.008 1 98.88 105 LEU A C 1
ATOM 836 O O . LEU A 1 105 ? -4.59 17.047 9.039 1 98.88 105 LEU A O 1
ATOM 840 N N . VAL A 1 106 ? -4.852 19 7.906 1 98.94 106 VAL A N 1
ATOM 841 C CA . VAL A 1 106 ? -5.523 19.703 8.992 1 98.94 106 VAL A CA 1
ATOM 842 C C . VAL A 1 106 ? -6.863 20.25 8.5 1 98.94 106 VAL A C 1
ATOM 844 O O . VAL A 1 106 ? -6.941 20.859 7.43 1 98.94 106 VAL A O 1
ATOM 847 N N . VAL A 1 107 ? -7.859 20.016 9.258 1 98.75 107 VAL A N 1
ATOM 848 C CA . VAL A 1 107 ? -9.219 20.453 8.945 1 98.75 107 VAL A CA 1
ATOM 849 C C . VAL A 1 107 ? -9.641 21.547 9.914 1 98.75 107 VAL A C 1
ATOM 851 O O . VAL A 1 107 ? -9.945 21.281 11.078 1 98.75 107 VAL A O 1
ATOM 854 N N . LYS A 1 108 ? -9.805 22.734 9.383 1 98.75 108 LYS A N 1
ATOM 855 C CA . LYS A 1 108 ? -9.922 23.938 10.219 1 98.75 108 LYS A CA 1
ATOM 856 C C . LYS A 1 108 ? -11.227 23.922 11.016 1 98.75 108 LYS A C 1
ATOM 858 O O . LYS A 1 108 ? -11.227 24.234 12.203 1 98.75 108 LYS A O 1
ATOM 863 N N . ASP A 1 109 ? -12.336 23.672 10.438 1 98.38 109 ASP A N 1
ATOM 864 C CA . ASP A 1 109 ? -13.609 23.734 11.148 1 98.38 109 ASP A CA 1
ATOM 865 C C . ASP A 1 109 ? -13.641 22.75 12.32 1 98.38 109 ASP A C 1
ATOM 867 O O . ASP A 1 109 ? -14.078 23.094 13.414 1 98.38 109 ASP A O 1
ATOM 871 N N . ARG A 1 110 ? -13.133 21.594 12.039 1 98.31 110 ARG A N 1
ATOM 872 C CA . ARG A 1 110 ? -13.07 20.609 13.117 1 98.31 110 ARG A CA 1
ATOM 873 C C . ARG A 1 110 ? -12.055 21.031 14.18 1 98.31 110 ARG A C 1
ATOM 875 O O . ARG A 1 110 ? -12.281 20.812 15.375 1 98.31 110 ARG A O 1
ATOM 882 N N . LEU A 1 111 ? -10.969 21.594 13.742 1 98.5 111 LEU A N 1
ATOM 883 C CA . LEU A 1 111 ? -9.953 22.094 14.656 1 98.5 111 LEU A CA 1
ATOM 884 C C . LEU A 1 111 ? -10.539 23.156 15.594 1 98.5 111 LEU A C 1
ATOM 886 O O . LEU A 1 111 ? -10.383 23.062 16.812 1 98.5 111 LEU A O 1
ATOM 890 N N . LEU A 1 112 ? -11.203 24.078 15.086 1 97.44 112 LEU A N 1
ATOM 891 C CA . LEU A 1 112 ? -11.719 25.188 15.867 1 97.44 112 LEU A CA 1
ATOM 892 C C . LEU A 1 112 ? -12.852 24.75 16.781 1 97.44 112 LEU A C 1
ATOM 894 O O . LEU A 1 112 ? -13.094 25.359 17.828 1 97.44 112 LEU A O 1
ATOM 898 N N . LYS A 1 113 ? -13.523 23.672 16.453 1 96.69 113 LYS A N 1
ATOM 899 C CA . LYS A 1 113 ? -14.625 23.172 17.266 1 96.69 113 LYS A CA 1
ATOM 900 C C . LYS A 1 113 ? -14.141 22.109 18.25 1 96.69 113 LYS A C 1
ATOM 902 O O . LYS A 1 113 ? -14.93 21.578 19.031 1 96.69 113 LYS A O 1
ATOM 907 N N . GLY A 1 114 ? -12.93 21.781 18.156 1 95.06 114 GLY A N 1
ATOM 908 C CA . GLY A 1 114 ? -12.375 20.766 19.031 1 95.06 114 GLY A CA 1
ATOM 909 C C . GLY A 1 114 ? -12.914 19.375 18.734 1 95.06 114 GLY A C 1
ATOM 910 O O . GLY A 1 114 ? -13.07 18.562 19.641 1 95.06 114 GLY A O 1
ATOM 911 N N . GLN A 1 115 ? -13.148 19.094 17.453 1 96.25 115 GLN A N 1
ATOM 912 C CA . GLN A 1 115 ? -13.734 17.828 17.047 1 96.25 115 GLN A CA 1
ATOM 913 C C . GLN A 1 115 ? -12.648 16.828 16.625 1 96.25 115 GLN A C 1
ATOM 915 O O . GLN A 1 115 ? -11.555 17.234 16.219 1 96.25 115 GLN A O 1
ATOM 920 N N . ASP A 1 116 ? -13.086 15.57 16.781 1 95.31 116 ASP A N 1
ATOM 921 C CA . ASP A 1 116 ? -12.211 14.539 16.234 1 95.31 116 ASP A CA 1
ATOM 922 C C . ASP A 1 116 ? -12.086 14.672 14.719 1 95.31 116 ASP A C 1
ATOM 924 O O . ASP A 1 116 ? -12.961 15.25 14.07 1 95.31 116 ASP A O 1
ATOM 928 N N . GLY A 1 117 ? -10.992 14.18 14.164 1 97.19 117 GLY A N 1
ATOM 929 C CA . GLY A 1 117 ? -10.773 14.258 12.727 1 97.19 117 GLY A CA 1
ATOM 930 C C . GLY A 1 117 ? -10.289 15.617 12.266 1 97.19 117 GLY A C 1
ATOM 931 O O . GLY A 1 117 ? -10.477 15.984 11.102 1 97.19 117 GLY A O 1
ATOM 932 N N . LYS A 1 118 ? -9.758 16.359 13.164 1 98.62 118 LYS A N 1
ATOM 933 C CA . LYS A 1 118 ? -9.273 17.703 12.828 1 98.62 118 LYS A CA 1
ATOM 934 C C . LYS A 1 118 ? -7.879 17.641 12.203 1 98.62 118 LYS A C 1
ATOM 936 O O . LYS A 1 118 ? -7.434 18.594 11.562 1 98.62 118 LYS A O 1
ATOM 941 N N . VAL A 1 119 ? -7.211 16.516 12.469 1 98.81 119 VAL A N 1
ATOM 942 C CA . VAL A 1 119 ? -5.859 16.406 11.93 1 98.81 119 VAL A CA 1
ATOM 943 C C . VAL A 1 119 ? -5.531 14.938 11.664 1 98.81 119 VAL A C 1
ATOM 945 O O . VAL A 1 119 ? -5.996 14.055 12.391 1 98.81 119 VAL A O 1
ATOM 948 N N . ARG A 1 120 ? -4.695 14.688 10.555 1 98.62 120 ARG A N 1
ATOM 949 C CA . ARG A 1 120 ? -4.254 13.336 10.219 1 98.62 120 ARG A CA 1
ATOM 950 C C . ARG A 1 120 ? -2.883 13.359 9.555 1 98.62 120 ARG A C 1
ATOM 952 O O . ARG A 1 120 ? -2.605 14.227 8.719 1 98.62 120 ARG A O 1
ATOM 959 N N . ILE A 1 121 ? -2.1 12.469 10.047 1 98.5 121 ILE A N 1
ATOM 960 C CA . ILE A 1 121 ? -0.891 12.086 9.32 1 98.5 121 ILE A CA 1
ATOM 961 C C . ILE A 1 121 ? -1.142 10.805 8.531 1 98.5 121 ILE A C 1
ATOM 963 O O . ILE A 1 121 ? -1.467 9.766 9.109 1 98.5 121 ILE A O 1
ATOM 967 N N . GLU A 1 122 ? -1.128 10.867 7.258 1 95.94 122 GLU A N 1
ATOM 968 C CA . GLU A 1 122 ? -1.217 9.727 6.355 1 95.94 122 GLU A CA 1
ATOM 969 C C . GLU A 1 122 ? 0.154 9.359 5.793 1 95.94 122 GLU A C 1
ATOM 971 O O . GLU A 1 122 ? 0.842 10.203 5.219 1 95.94 122 GLU A O 1
ATOM 976 N N . VAL A 1 123 ? 0.502 8.102 5.996 1 93.38 123 VAL A N 1
ATOM 977 C CA . VAL A 1 123 ? 1.872 7.691 5.703 1 93.38 123 VAL A CA 1
ATOM 978 C C . VAL A 1 123 ? 1.883 6.738 4.508 1 93.38 123 VAL A C 1
ATOM 980 O O . VAL A 1 123 ? 1.102 5.785 4.461 1 93.38 123 VAL A O 1
ATOM 983 N N . GLY A 1 124 ? 2.705 7.062 3.564 1 87.38 124 GLY A N 1
ATOM 984 C CA . GLY A 1 124 ? 2.902 6.148 2.449 1 87.38 124 GLY A CA 1
ATOM 985 C C . GLY A 1 124 ? 3.5 4.816 2.865 1 87.38 124 GLY A C 1
ATOM 986 O O . GLY A 1 124 ? 4.164 4.727 3.9 1 87.38 124 GLY A O 1
ATOM 987 N N . TYR A 1 125 ? 3.385 3.926 2.053 1 74.94 125 TYR A N 1
ATOM 988 C CA . TYR A 1 125 ? 3.777 2.551 2.346 1 74.94 125 TYR A CA 1
ATOM 989 C C . TYR A 1 125 ? 5.266 2.465 2.668 1 74.94 125 TYR A C 1
ATOM 991 O O . TYR A 1 125 ? 5.676 1.691 3.537 1 74.94 125 TYR A O 1
ATOM 999 N N . GLY A 1 126 ? 6.035 3.15 2.018 1 79.62 126 GLY A N 1
ATOM 1000 C CA . GLY A 1 126 ? 7.484 3.062 2.145 1 79.62 126 GLY A CA 1
ATOM 1001 C C . GLY A 1 126 ? 8 3.627 3.453 1 79.62 126 GLY A C 1
ATOM 1002 O O . GLY A 1 126 ? 9.148 3.379 3.83 1 79.62 126 GLY A O 1
ATOM 1003 N N . LEU A 1 127 ? 7.129 4.383 4.129 1 87.31 127 LEU A N 1
ATOM 1004 C CA . LEU A 1 127 ? 7.59 5.043 5.344 1 87.31 127 LEU A CA 1
ATOM 1005 C C . LEU A 1 127 ? 6.895 4.465 6.574 1 87.31 127 LEU A C 1
ATOM 1007 O O . LEU A 1 127 ? 7.008 5.02 7.672 1 87.31 127 LEU A O 1
ATOM 1011 N N . GLU A 1 128 ? 6.25 3.381 6.418 1 80.25 128 GLU A N 1
ATOM 1012 C CA . GLU A 1 128 ? 5.535 2.756 7.527 1 80.25 128 GLU A CA 1
ATOM 1013 C C . GLU A 1 128 ? 6.5 2.191 8.562 1 80.25 128 GLU A C 1
ATOM 1015 O O . GLU A 1 128 ? 6.156 2.074 9.742 1 80.25 128 GLU A O 1
ATOM 1020 N N . GLY A 1 129 ? 7.656 1.765 8.211 1 75.75 129 GLY A N 1
ATOM 1021 C CA . GLY A 1 129 ? 8.672 1.345 9.164 1 75.75 129 GLY A CA 1
ATOM 1022 C C . GLY A 1 129 ? 9.18 2.48 10.031 1 75.75 129 GLY A C 1
ATOM 1023 O O . GLY A 1 129 ? 9.414 2.301 11.227 1 75.75 129 GLY A O 1
ATOM 1024 N N . ALA A 1 130 ? 9.352 3.619 9.406 1 83.62 130 ALA A N 1
ATOM 1025 C CA . ALA A 1 130 ? 9.883 4.801 10.078 1 83.62 130 ALA A CA 1
ATOM 1026 C C . ALA A 1 130 ? 8.797 5.504 10.891 1 83.62 130 ALA A C 1
ATOM 1028 O O . ALA A 1 130 ? 9.078 6.094 11.938 1 83.62 130 ALA A O 1
ATOM 1029 N N . ILE A 1 131 ? 7.633 5.508 10.352 1 91.44 131 ILE A N 1
ATOM 1030 C CA . ILE A 1 131 ? 6.52 6.207 10.984 1 91.44 131 ILE A CA 1
ATOM 1031 C C . ILE A 1 131 ? 5.305 5.281 11.062 1 91.44 131 ILE A C 1
ATOM 1033 O O . ILE A 1 131 ? 4.293 5.52 10.406 1 91.44 131 ILE A O 1
ATOM 1037 N N . PRO A 1 132 ? 5.434 4.297 11.914 1 82.06 132 PRO A N 1
ATOM 1038 C CA . PRO A 1 132 ? 4.215 3.516 12.148 1 82.06 132 PRO A CA 1
ATOM 1039 C C . PRO A 1 132 ? 3.111 4.332 12.82 1 82.06 132 PRO A C 1
ATOM 1041 O O . PRO A 1 132 ? 3.354 5.457 13.266 1 82.06 132 PRO A O 1
ATOM 1044 N N . ASP A 1 133 ? 1.95 3.75 12.859 1 83.25 133 ASP A N 1
ATOM 1045 C CA . ASP A 1 133 ? 0.772 4.434 13.383 1 83.25 133 ASP A CA 1
ATOM 1046 C C . ASP A 1 133 ? 1.033 4.984 14.789 1 83.25 133 ASP A C 1
ATOM 1048 O O . ASP A 1 133 ? 0.589 6.082 15.117 1 83.25 133 ASP A O 1
ATOM 1052 N N . SER A 1 134 ? 1.735 4.18 15.586 1 82.69 134 SER A N 1
ATOM 1053 C CA . SER A 1 134 ? 2.021 4.59 16.953 1 82.69 134 SER A CA 1
ATOM 1054 C C . SER A 1 134 ? 2.893 5.844 16.984 1 82.69 134 SER A C 1
ATOM 1056 O O . SER A 1 134 ? 2.66 6.746 17.797 1 82.69 134 SER A O 1
ATOM 1058 N N . VAL A 1 135 ? 3.85 5.906 16.141 1 89.81 135 VAL A N 1
ATOM 1059 C CA . VAL A 1 135 ? 4.746 7.059 16.078 1 89.81 135 VAL A CA 1
ATOM 1060 C C . VAL A 1 135 ? 3.99 8.266 15.531 1 89.81 135 VAL A C 1
ATOM 1062 O O . VAL A 1 135 ? 4.129 9.375 16.047 1 89.81 135 VAL A O 1
ATOM 1065 N N . ALA A 1 136 ? 3.188 8.062 14.484 1 94.75 136 ALA A N 1
ATOM 1066 C CA . ALA A 1 136 ? 2.359 9.148 13.969 1 94.75 136 ALA A CA 1
ATOM 1067 C C . ALA A 1 136 ? 1.457 9.719 15.055 1 94.75 136 ALA A C 1
ATOM 1069 O O . ALA A 1 136 ? 1.314 10.938 15.18 1 94.75 136 ALA A O 1
ATOM 1070 N N . GLY A 1 137 ? 0.856 8.859 15.805 1 94.31 137 GLY A N 1
ATOM 1071 C CA . GLY A 1 137 ? 0.018 9.297 16.906 1 94.31 137 GLY A CA 1
ATOM 1072 C C . GLY A 1 137 ? 0.772 10.102 17.953 1 94.31 137 GLY A C 1
ATOM 1073 O O . GLY A 1 137 ? 0.285 11.141 18.406 1 94.31 137 GLY A O 1
ATOM 1074 N N . ARG A 1 138 ? 1.922 9.625 18.266 1 94.19 138 ARG A N 1
ATOM 1075 C CA . ARG A 1 138 ? 2.73 10.32 19.266 1 94.19 138 ARG A CA 1
ATOM 1076 C C . ARG A 1 138 ? 3.145 11.703 18.75 1 94.19 138 ARG A C 1
ATOM 1078 O O . ARG A 1 138 ? 3.207 12.656 19.531 1 94.19 138 ARG A O 1
ATOM 1085 N N . ILE A 1 139 ? 3.479 11.805 17.516 1 96.12 139 ILE A N 1
ATOM 1086 C CA . ILE A 1 139 ? 3.814 13.102 16.938 1 96.12 139 ILE A CA 1
ATOM 1087 C C . ILE A 1 139 ? 2.637 14.055 17.094 1 96.12 139 ILE A C 1
ATOM 1089 O O . ILE A 1 139 ? 2.816 15.203 17.5 1 96.12 139 ILE A O 1
ATOM 1093 N N . LEU A 1 140 ? 1.437 13.609 16.797 1 98.12 140 LEU A N 1
ATOM 1094 C CA . LEU A 1 140 ? 0.257 14.461 16.938 1 98.12 140 LEU A CA 1
ATOM 1095 C C . LEU A 1 140 ? 0.027 14.852 18.391 1 98.12 140 LEU A C 1
ATOM 1097 O O . LEU A 1 140 ? -0.211 16.031 18.688 1 98.12 140 LEU A O 1
ATOM 1101 N N . ASP A 1 141 ? 0.183 13.945 19.25 1 96.19 141 ASP A N 1
ATOM 1102 C CA . ASP A 1 141 ? -0.11 14.172 20.656 1 96.19 141 ASP A CA 1
ATOM 1103 C C . ASP A 1 141 ? 0.938 15.086 21.297 1 96.19 141 ASP A C 1
ATOM 1105 O O . ASP A 1 141 ? 0.597 16.016 22.031 1 96.19 141 ASP A O 1
ATOM 1109 N N . ASP A 1 142 ? 2.162 14.828 21 1 95.38 142 ASP A N 1
ATOM 1110 C CA . ASP A 1 142 ? 3.256 15.461 21.734 1 95.38 142 ASP A CA 1
ATOM 1111 C C . ASP A 1 142 ? 3.596 16.828 21.156 1 95.38 142 ASP A C 1
ATOM 1113 O O . ASP A 1 142 ? 4.043 17.719 21.875 1 95.38 142 ASP A O 1
ATOM 1117 N N . PHE A 1 143 ? 3.375 17 19.875 1 96.38 143 PHE A N 1
ATOM 1118 C CA . PHE A 1 143 ? 3.855 18.234 19.25 1 96.38 143 PHE A CA 1
ATOM 1119 C C . PHE A 1 143 ? 2.693 19.062 18.734 1 96.38 143 PHE A C 1
ATOM 1121 O O . PHE A 1 143 ? 2.648 20.281 18.938 1 96.38 143 PHE A O 1
ATOM 1128 N N . VAL A 1 144 ? 1.737 18.484 18.109 1 98.25 144 VAL A N 1
ATOM 1129 C CA . VAL A 1 144 ? 0.667 19.219 17.453 1 98.25 144 VAL A CA 1
ATOM 1130 C C . VAL A 1 144 ? -0.38 19.641 18.484 1 98.25 144 VAL A C 1
ATOM 1132 O O . VAL A 1 144 ? -0.592 20.844 18.703 1 98.25 144 VAL A O 1
ATOM 1135 N N . LEU A 1 145 ? -0.9 18.641 19.125 1 97.75 145 LEU A N 1
ATOM 1136 C CA . LEU A 1 145 ? -2 18.938 20.047 1 97.75 145 LEU A CA 1
ATOM 1137 C C . LEU A 1 145 ? -1.518 19.75 21.234 1 97.75 145 LEU A C 1
ATOM 1139 O O . LEU A 1 145 ? -2.262 20.578 21.781 1 97.75 145 LEU A O 1
ATOM 1143 N N . THR A 1 146 ? -0.287 19.516 21.656 1 96.56 146 THR A N 1
ATOM 1144 C CA . THR A 1 146 ? 0.284 20.297 22.75 1 96.56 146 THR A CA 1
ATOM 1145 C C . THR A 1 146 ? 0.288 21.797 22.406 1 96.56 146 THR A C 1
ATOM 1147 O O . THR A 1 146 ? -0.089 22.625 23.234 1 96.56 146 THR A O 1
ATOM 1150 N N . SER A 1 147 ? 0.718 22.203 21.188 1 97.12 147 SER A N 1
ATOM 1151 C CA . SER A 1 147 ? 0.706 23.578 20.734 1 97.12 147 SER A CA 1
ATOM 1152 C C . SER A 1 147 ? -0.72 24.094 20.547 1 97.12 147 SER A C 1
ATOM 1154 O O . SER A 1 147 ? -1.021 25.25 20.859 1 97.12 147 SER A O 1
ATOM 1156 N N . TRP A 1 148 ? -1.611 23.188 20.062 1 98.06 148 TRP A N 1
ATOM 1157 C CA . TRP A 1 148 ? -2.971 23.625 19.75 1 98.06 148 TRP A CA 1
ATOM 1158 C C . TRP A 1 148 ? -3.787 23.828 21.016 1 98.06 148 TRP A C 1
ATOM 1160 O O . TRP A 1 148 ? -4.75 24.609 21.016 1 98.06 148 TRP A O 1
ATOM 1170 N N . ALA A 1 149 ? -3.408 23.203 22.094 1 96.38 149 ALA A N 1
ATOM 1171 C CA . ALA A 1 149 ? -4.047 23.438 23.391 1 96.38 149 ALA A CA 1
ATOM 1172 C C . ALA A 1 149 ? -3.844 24.875 23.844 1 96.38 149 ALA A C 1
ATOM 1174 O O . ALA A 1 149 ? -4.641 25.406 24.625 1 96.38 149 ALA A O 1
ATOM 1175 N N . LYS A 1 150 ? -2.809 25.5 23.328 1 96.56 150 LYS A N 1
ATOM 1176 C CA . LYS A 1 150 ? -2.484 26.891 23.688 1 96.56 150 LYS A CA 1
ATOM 1177 C C . LYS A 1 150 ? -2.967 27.859 22.609 1 96.56 150 LYS A C 1
ATOM 1179 O O . LYS A 1 150 ? -2.646 29.047 22.656 1 96.56 150 LYS A O 1
ATOM 1184 N N . GLY A 1 151 ? -3.629 27.344 21.641 1 96.69 151 GLY A N 1
ATOM 1185 C CA . GLY A 1 151 ? -4.137 28.188 20.578 1 96.69 151 GLY A CA 1
ATOM 1186 C C . GLY A 1 151 ? -3.096 28.516 19.516 1 96.69 151 GLY A C 1
ATOM 1187 O O . GLY A 1 151 ? -3.305 29.391 18.672 1 96.69 151 GLY A O 1
ATOM 1188 N N . GLU A 1 152 ? -2.016 27.828 19.562 1 97.81 152 GLU A N 1
ATOM 1189 C CA . GLU A 1 152 ? -0.922 28.062 18.625 1 97.81 152 GLU A CA 1
ATOM 1190 C C . GLU A 1 152 ? -0.993 27.125 17.438 1 97.81 152 GLU A C 1
ATOM 1192 O O . GLU A 1 152 ? -0.201 26.188 17.328 1 97.81 152 GLU A O 1
ATOM 1197 N N . TYR A 1 153 ? -1.778 27.438 16.5 1 98.44 153 TYR A N 1
ATOM 1198 C CA . TYR A 1 153 ? -2.094 26.516 15.414 1 98.44 153 TYR A CA 1
ATOM 1199 C C . TYR A 1 153 ? -0.927 26.391 14.438 1 98.44 153 TYR A C 1
ATOM 1201 O O . TYR A 1 153 ? -0.515 25.281 14.086 1 98.44 153 TYR A O 1
ATOM 1209 N N . SER A 1 154 ? -0.356 27.453 13.977 1 98.69 154 SER A N 1
ATOM 1210 C CA . SER A 1 154 ? 0.789 27.422 13.07 1 98.69 154 SER A CA 1
ATOM 1211 C C . SER A 1 154 ? 1.974 26.703 13.711 1 98.69 154 SER A C 1
ATOM 1213 O O . SER A 1 154 ? 2.621 25.875 13.07 1 98.69 154 SER A O 1
ATOM 1215 N N . LYS A 1 155 ? 2.23 27 14.914 1 97.62 155 LYS A N 1
ATOM 1216 C CA . LYS A 1 155 ? 3.344 26.391 15.641 1 97.62 155 LYS A CA 1
ATOM 1217 C C . LYS A 1 155 ? 3.176 24.875 15.734 1 97.62 155 LYS A C 1
ATOM 1219 O O . LYS A 1 155 ? 4.156 24.125 15.648 1 97.62 155 LYS A O 1
ATOM 1224 N N . GLY A 1 156 ? 1.943 24.469 16.016 1 98.5 156 GLY A N 1
ATOM 1225 C CA . GLY A 1 156 ? 1.679 23.031 16.078 1 98.5 156 GLY A CA 1
ATOM 1226 C C . GLY A 1 156 ? 1.948 22.312 14.766 1 98.5 156 GLY A C 1
ATOM 1227 O O . GLY A 1 156 ? 2.537 21.234 14.75 1 98.5 156 GLY A O 1
ATOM 1228 N N . ILE A 1 157 ? 1.479 22.906 13.664 1 98.81 157 ILE A N 1
ATOM 1229 C CA . ILE A 1 157 ? 1.725 22.328 12.352 1 98.81 157 ILE A CA 1
ATOM 1230 C C . ILE A 1 157 ? 3.227 22.281 12.078 1 98.81 157 ILE A C 1
ATOM 1232 O O . ILE A 1 157 ? 3.75 21.266 11.617 1 98.81 157 ILE A O 1
ATOM 1236 N N . TYR A 1 158 ? 3.928 23.328 12.406 1 97.94 158 TYR A N 1
ATOM 1237 C CA . TYR A 1 158 ? 5.371 23.406 12.227 1 97.94 158 TYR A CA 1
ATOM 1238 C C . TYR A 1 158 ? 6.09 22.344 13.039 1 97.94 158 TYR A C 1
ATOM 1240 O O . TYR A 1 158 ? 6.934 21.609 12.508 1 97.94 158 TYR A O 1
ATOM 1248 N N . ALA A 1 159 ? 5.777 22.234 14.305 1 96.69 159 ALA A N 1
ATOM 1249 C CA . ALA A 1 159 ? 6.426 21.266 15.18 1 96.69 159 ALA A CA 1
ATOM 1250 C C . ALA A 1 159 ? 6.148 19.844 14.711 1 96.69 159 ALA A C 1
ATOM 1252 O O . ALA A 1 159 ? 7.047 18.984 14.711 1 96.69 159 ALA A O 1
ATOM 1253 N N . GLY A 1 160 ? 4.871 19.578 14.352 1 98.12 160 GLY A N 1
ATOM 1254 C CA . GLY A 1 160 ? 4.543 18.266 13.805 1 98.12 160 GLY A CA 1
ATOM 1255 C C . GLY A 1 160 ? 5.32 17.938 12.547 1 98.12 160 GLY A C 1
ATOM 1256 O O . GLY A 1 160 ? 5.82 16.812 12.406 1 98.12 160 GLY A O 1
ATOM 1257 N N . TYR A 1 161 ? 5.387 18.844 11.656 1 98 161 TYR A N 1
ATOM 1258 C CA . TYR A 1 161 ? 6.141 18.641 10.422 1 98 161 TYR A CA 1
ATOM 1259 C C . TYR A 1 161 ? 7.598 18.312 10.719 1 98 161 TYR A C 1
ATOM 1261 O O . TYR A 1 161 ? 8.164 17.406 10.109 1 98 161 TYR A O 1
ATOM 1269 N N . MET A 1 162 ? 8.195 19.047 11.602 1 95.94 162 MET A N 1
ATOM 1270 C CA . MET A 1 162 ? 9.609 18.828 11.914 1 95.94 162 MET A CA 1
ATOM 1271 C C . MET A 1 162 ? 9.828 17.469 12.547 1 95.94 162 MET A C 1
ATOM 1273 O O . MET A 1 162 ? 10.844 16.812 12.289 1 95.94 162 MET A O 1
ATOM 1277 N N . ALA A 1 163 ? 8.906 17.078 13.367 1 95.44 163 ALA A N 1
ATOM 1278 C CA . ALA A 1 163 ? 9 15.742 13.953 1 95.44 163 ALA A CA 1
ATOM 1279 C C . ALA A 1 163 ? 8.93 14.664 12.875 1 95.44 163 ALA A C 1
ATOM 1281 O O . ALA A 1 163 ? 9.68 13.688 12.906 1 95.44 163 ALA A O 1
ATOM 1282 N N . ILE A 1 164 ? 7.984 14.812 11.93 1 97.19 164 ILE A N 1
ATOM 1283 C CA . ILE A 1 164 ? 7.871 13.891 10.805 1 97.19 164 ILE A CA 1
ATOM 1284 C C . ILE A 1 164 ? 9.172 13.875 10.008 1 97.19 164 ILE A C 1
ATOM 1286 O O . ILE A 1 164 ? 9.703 12.812 9.688 1 97.19 164 ILE A O 1
ATOM 1290 N N . ALA A 1 165 ? 9.641 15.062 9.672 1 95.5 165 ALA A N 1
ATOM 1291 C CA . ALA A 1 165 ? 10.859 15.219 8.891 1 95.5 165 ALA A CA 1
ATOM 1292 C C . ALA A 1 165 ? 12.039 14.539 9.578 1 95.5 165 ALA A C 1
ATOM 1294 O O . ALA A 1 165 ? 12.883 13.93 8.914 1 95.5 165 ALA A O 1
ATOM 1295 N N . SER A 1 166 ? 12.078 14.633 10.875 1 92.69 166 SER A N 1
ATOM 1296 C CA . SER A 1 166 ? 13.164 14.008 11.625 1 92.69 166 SER A CA 1
ATOM 1297 C C . SER A 1 166 ? 13.133 12.492 11.484 1 92.69 166 SER A C 1
ATOM 1299 O O . SER A 1 166 ? 14.172 11.852 11.328 1 92.69 166 SER A O 1
ATOM 1301 N N . ARG A 1 167 ? 11.953 11.961 11.531 1 92.56 167 ARG A N 1
ATOM 1302 C CA . ARG A 1 167 ? 11.805 10.516 11.383 1 92.56 167 ARG A CA 1
ATOM 1303 C C . ARG A 1 167 ? 12.227 10.055 9.984 1 92.56 167 ARG A C 1
ATOM 1305 O O . ARG A 1 167 ? 12.891 9.031 9.844 1 92.56 167 ARG A O 1
ATOM 1312 N N . VAL A 1 168 ? 11.852 10.805 9.008 1 93.38 168 VAL A N 1
ATOM 1313 C CA . VAL A 1 168 ? 12.188 10.477 7.625 1 93.38 168 VAL A CA 1
ATOM 1314 C C . VAL A 1 168 ? 13.688 10.602 7.41 1 93.38 168 VAL A C 1
ATOM 1316 O O . VAL A 1 168 ? 14.305 9.75 6.766 1 93.38 168 VAL A O 1
ATOM 1319 N N . ALA A 1 169 ? 14.234 11.617 7.926 1 90.81 169 ALA A N 1
ATOM 1320 C CA . ALA A 1 169 ? 15.68 11.812 7.812 1 90.81 169 ALA A CA 1
ATOM 1321 C C . ALA A 1 169 ? 16.438 10.648 8.445 1 90.81 169 ALA A C 1
ATOM 1323 O O . ALA A 1 169 ? 17.438 10.18 7.887 1 90.81 169 ALA A O 1
ATOM 1324 N N . LYS A 1 170 ? 15.992 10.258 9.594 1 87.62 170 LYS A N 1
ATOM 1325 C CA . LYS A 1 170 ? 16.625 9.141 10.273 1 87.62 170 LYS A CA 1
ATOM 1326 C C . LYS A 1 170 ? 16.516 7.855 9.453 1 87.62 170 LYS A C 1
ATOM 1328 O O . LYS A 1 170 ? 17.469 7.074 9.383 1 87.62 170 LYS A O 1
ATOM 1333 N N . GLU A 1 171 ? 15.352 7.668 8.906 1 85.62 171 GLU A N 1
ATOM 1334 C CA . GLU A 1 171 ? 15.125 6.48 8.094 1 85.62 171 GLU A CA 1
ATOM 1335 C C . GLU A 1 171 ? 16.125 6.395 6.949 1 85.62 171 GLU A C 1
ATOM 1337 O O . GLU A 1 171 ? 16.594 5.305 6.602 1 85.62 171 GLU A O 1
ATOM 1342 N N . TYR A 1 172 ? 16.516 7.496 6.348 1 88 172 TYR A N 1
ATOM 1343 C CA . TYR A 1 172 ? 17.359 7.52 5.156 1 88 172 TYR A CA 1
ATOM 1344 C C . TYR A 1 172 ? 18.797 7.895 5.512 1 88 172 TYR A C 1
ATOM 1346 O O . TYR A 1 172 ? 19.625 8.109 4.621 1 88 172 TYR A O 1
ATOM 1354 N N . ASN A 1 173 ? 19.047 8 6.816 1 86.5 173 ASN A N 1
ATOM 1355 C CA . ASN A 1 173 ? 20.375 8.305 7.332 1 86.5 173 ASN A CA 1
ATOM 1356 C C . ASN A 1 173 ? 20.906 9.617 6.77 1 86.5 173 ASN A C 1
ATOM 1358 O O . ASN A 1 173 ? 22.031 9.672 6.281 1 86.5 173 ASN A O 1
ATOM 1362 N N . ILE A 1 174 ? 20.031 10.516 6.617 1 85.31 174 ILE A N 1
ATOM 1363 C CA . ILE A 1 174 ? 20.422 11.852 6.172 1 85.31 174 ILE A CA 1
ATOM 1364 C C . ILE A 1 174 ? 20.562 12.773 7.375 1 85.31 174 ILE A C 1
ATOM 1366 O O . ILE A 1 174 ? 19.766 12.703 8.32 1 85.31 174 ILE A O 1
ATOM 1370 N N . ASP A 1 175 ? 21.688 13.352 7.418 1 73.88 175 ASP A N 1
ATOM 1371 C CA . ASP A 1 175 ? 21.859 14.398 8.422 1 73.88 175 ASP A CA 1
ATOM 1372 C C . ASP A 1 175 ? 21.328 15.742 7.91 1 73.88 175 ASP A C 1
ATOM 1374 O O . ASP A 1 175 ? 21.859 16.297 6.949 1 73.88 175 ASP A O 1
ATOM 1378 N N . LEU A 1 176 ? 20.156 16 8.234 1 63.19 176 LEU A N 1
ATOM 1379 C CA . LEU A 1 176 ? 19.625 17.297 7.84 1 63.19 176 LEU A CA 1
ATOM 1380 C C . LEU A 1 176 ? 20.375 18.422 8.547 1 63.19 176 LEU A C 1
ATOM 1382 O O . LEU A 1 176 ? 20.156 18.688 9.734 1 63.19 176 LEU A O 1
ATOM 1386 N N . GLN A 1 177 ? 21.641 18.531 8.289 1 53.12 177 GLN A N 1
ATOM 1387 C CA . GLN A 1 177 ? 22.531 19.562 8.789 1 53.12 177 GLN A CA 1
ATOM 1388 C C . GLN A 1 177 ? 21.891 20.938 8.727 1 53.12 177 GLN A C 1
ATOM 1390 O O . GLN A 1 177 ? 21.281 21.297 7.711 1 53.12 177 GLN A O 1
ATOM 1395 N N . GLY A 1 178 ? 21.766 21.547 9.977 1 52.38 178 GLY A N 1
ATOM 1396 C CA . GLY A 1 178 ? 21.297 22.891 10.219 1 52.38 178 GLY A CA 1
ATOM 1397 C C . GLY A 1 178 ? 19.828 22.953 10.617 1 52.38 178 GLY A C 1
ATOM 1398 O O . GLY A 1 178 ? 19.328 24.016 10.984 1 52.38 178 GLY A O 1
ATOM 1399 N N . LEU A 1 179 ? 19.234 21.891 10.117 1 56.12 179 LEU A N 1
ATOM 1400 C CA . LEU A 1 179 ? 17.844 22.031 10.523 1 56.12 179 LEU A CA 1
ATOM 1401 C C . LEU A 1 179 ? 17.625 21.469 11.922 1 56.12 179 LEU A C 1
ATOM 1403 O O . LEU A 1 179 ? 18.219 20.453 12.289 1 56.12 179 LEU A O 1
ATOM 1407 N N . ASP A 1 180 ? 17.5 22.234 12.867 1 54.22 180 ASP A N 1
ATOM 1408 C CA . ASP A 1 180 ? 17.172 22.016 14.273 1 54.22 180 ASP A CA 1
ATOM 1409 C C . ASP A 1 180 ? 16.109 20.922 14.43 1 54.22 180 ASP A C 1
ATOM 1411 O O . ASP A 1 180 ? 15.227 21.031 15.281 1 54.22 180 ASP A O 1
ATOM 1415 N N . VAL A 1 181 ? 16.172 19.891 13.633 1 61.12 181 VAL A N 1
ATOM 1416 C CA . VAL A 1 181 ? 15.109 18.891 13.672 1 61.12 181 VAL A CA 1
ATOM 1417 C C . VAL A 1 181 ? 15.344 17.938 14.852 1 61.12 181 VAL A C 1
ATOM 1419 O O . VAL A 1 181 ? 14.414 17.266 15.305 1 61.12 181 VAL A O 1
ATOM 1422 N N . SER A 1 182 ? 16.547 17.953 15.469 1 58.62 182 SER A N 1
ATOM 1423 C CA . SER A 1 182 ? 16.875 17.047 16.562 1 58.62 182 SER A CA 1
ATOM 1424 C C . SER A 1 182 ? 16 17.297 17.781 1 58.62 182 SER A C 1
ATOM 1426 O O . SER A 1 182 ? 15.75 16.375 18.562 1 58.62 182 SER A O 1
ATOM 1428 N N . GLU A 1 183 ? 15.547 18.484 17.797 1 67.19 183 GLU A N 1
ATOM 1429 C CA . GLU A 1 183 ? 14.695 18.828 18.938 1 67.19 183 GLU A CA 1
ATOM 1430 C C . GLU A 1 183 ? 13.336 18.141 18.844 1 67.19 183 GLU A C 1
ATOM 1432 O O . GLU A 1 183 ? 12.648 17.969 19.844 1 67.19 183 GLU A O 1
ATOM 1437 N N . TYR A 1 184 ? 13.023 17.578 17.719 1 73.25 184 TYR A N 1
ATOM 1438 C CA . TYR A 1 184 ? 11.688 17.031 17.484 1 73.25 184 TYR A CA 1
ATOM 1439 C C . TYR A 1 184 ? 11.742 15.516 17.375 1 73.25 184 TYR A C 1
ATOM 1441 O O . TYR A 1 184 ? 10.867 14.898 16.75 1 73.25 184 TYR A O 1
ATOM 1449 N N . SER A 1 185 ? 12.836 15.055 18.031 1 67.94 185 SER A N 1
ATOM 1450 C CA . SER A 1 185 ? 12.961 13.602 18 1 67.94 185 SER A CA 1
ATOM 1451 C C . SER A 1 185 ? 11.938 12.93 18.906 1 67.94 185 SER A C 1
ATOM 1453 O O . SER A 1 185 ? 11.688 13.398 20.031 1 67.94 185 SER A O 1
ATOM 1455 N N . VAL A 1 186 ? 11.031 12.25 18.344 1 61.69 186 VAL A N 1
ATOM 1456 C CA . VAL A 1 186 ? 10.125 11.414 19.125 1 61.69 186 VAL A CA 1
ATOM 1457 C C . VAL A 1 186 ? 10.898 10.266 19.766 1 61.69 186 VAL A C 1
ATOM 1459 O O . VAL A 1 186 ? 11.586 9.516 19.078 1 61.69 186 VAL A O 1
ATOM 1462 N N . ASN A 1 187 ? 11.305 10.469 21.094 1 47.34 187 ASN A N 1
ATOM 1463 C CA . ASN A 1 187 ? 11.984 9.375 21.781 1 47.34 187 ASN A CA 1
ATOM 1464 C C . ASN A 1 187 ? 11.195 8.07 21.672 1 47.34 187 ASN A C 1
ATOM 1466 O O . ASN A 1 187 ? 10.008 8.031 22 1 47.34 187 ASN A O 1
ATOM 1470 N N . THR A 1 188 ? 11.547 7.355 20.734 1 46.31 188 THR A N 1
ATOM 1471 C CA . THR A 1 188 ? 11.039 5.992 20.797 1 46.31 188 THR A CA 1
ATOM 1472 C C . THR A 1 188 ? 11.594 5.27 22.016 1 46.31 188 THR A C 1
ATOM 1474 O O . THR A 1 188 ? 12.773 4.902 22.047 1 46.31 188 THR A O 1
ATOM 1477 N N . SER A 1 189 ? 11.602 5.797 23.219 1 35.66 189 SER A N 1
ATOM 1478 C CA . SER A 1 189 ? 11.984 4.812 24.234 1 35.66 189 SER A CA 1
ATOM 1479 C C . SER A 1 189 ? 11.602 3.402 23.797 1 35.66 189 SER A C 1
ATOM 1481 O O . SER A 1 189 ? 10.508 3.18 23.281 1 35.66 189 SER A O 1
ATOM 1483 N N . SER A 1 190 ? 12.648 2.65 23.547 1 32.97 190 SER A N 1
ATOM 1484 C CA . SER A 1 190 ? 12.609 1.213 23.312 1 32.97 190 SER A CA 1
ATOM 1485 C C . SER A 1 190 ? 11.578 0.529 24.203 1 32.97 190 SER A C 1
ATOM 1487 O O . SER A 1 190 ? 11.781 -0.611 24.625 1 32.97 190 SER A O 1
ATOM 1489 N N . ASN A 1 191 ? 11.039 1.104 25.188 1 29.89 191 ASN A N 1
ATOM 1490 C CA . ASN A 1 191 ? 10.086 0.114 25.688 1 29.89 191 ASN A CA 1
ATOM 1491 C C . ASN A 1 191 ? 9.242 -0.465 24.547 1 29.89 191 ASN A C 1
ATOM 1493 O O . ASN A 1 191 ? 8.359 0.21 24.016 1 29.89 191 ASN A O 1
ATOM 1497 N N . ASP A 1 192 ? 9.93 -1.149 23.734 1 31.12 192 ASP A N 1
ATOM 1498 C CA . ASP A 1 192 ? 9.383 -2.135 22.812 1 31.12 192 ASP A CA 1
ATOM 1499 C C . ASP A 1 192 ? 8.047 -2.684 23.312 1 31.12 192 ASP A C 1
ATOM 1501 O O . ASP A 1 192 ? 8 -3.75 23.922 1 31.12 192 ASP A O 1
ATOM 1505 N N . SER A 1 193 ? 7.434 -1.983 24.125 1 30.81 193 SER A N 1
ATOM 1506 C CA . SER A 1 193 ? 6.195 -2.58 24.609 1 30.81 193 SER A CA 1
ATOM 1507 C C . SER A 1 193 ? 5.391 -3.186 23.469 1 30.81 193 SER A C 1
ATOM 1509 O O . SER A 1 193 ? 5.488 -2.734 22.328 1 30.81 193 SER A O 1
ATOM 1511 N N . GLY A 1 194 ? 4.867 -4.398 23.703 1 29.84 194 GLY A N 1
ATOM 1512 C CA . GLY A 1 194 ? 4.09 -5.398 22.984 1 29.84 194 GLY A CA 1
ATOM 1513 C C . GLY A 1 194 ? 3.064 -4.797 22.047 1 29.84 194 GLY A C 1
ATOM 1514 O O . GLY A 1 194 ? 2.787 -3.598 22.109 1 29.84 194 GLY A O 1
ATOM 1515 N N . ILE A 1 195 ? 2.697 -5.523 21.141 1 31.44 195 ILE A N 1
ATOM 1516 C CA . ILE A 1 195 ? 1.586 -5.414 20.203 1 31.44 195 ILE A CA 1
ATOM 1517 C C . ILE A 1 195 ? 0.406 -4.719 20.875 1 31.44 195 ILE A C 1
ATOM 1519 O O . ILE A 1 195 ? -0.151 -5.23 21.844 1 31.44 195 ILE A O 1
ATOM 1523 N N . SER A 1 196 ? 0.444 -3.533 21.094 1 29.91 196 SER A N 1
ATOM 1524 C CA . SER A 1 196 ? -0.65 -2.898 21.828 1 29.91 196 SER A CA 1
ATOM 1525 C C . SER A 1 196 ? -2.002 -3.443 21.375 1 29.91 196 SER A C 1
ATOM 1527 O O . SER A 1 196 ? -2.191 -3.758 20.203 1 29.91 196 SER A O 1
ATOM 1529 N N . TRP A 1 197 ? -2.84 -3.812 22.234 1 31.14 197 TRP A N 1
ATOM 1530 C CA . TRP A 1 197 ? -4.168 -4.414 22.234 1 31.14 197 TRP A CA 1
ATOM 1531 C C . TRP A 1 197 ? -5.102 -3.666 21.281 1 31.14 197 TRP A C 1
ATOM 1533 O O . TRP A 1 197 ? -6.09 -4.227 20.812 1 31.14 197 TRP A O 1
ATOM 1543 N N . GLU A 1 198 ? -4.805 -2.424 21.062 1 30.11 198 GLU A N 1
ATOM 1544 C CA . GLU A 1 198 ? -5.734 -1.58 20.328 1 30.11 198 GLU A CA 1
ATOM 1545 C C . GLU A 1 198 ? -5.668 -1.873 18.828 1 30.11 198 GLU A C 1
ATOM 1547 O O . GLU A 1 198 ? -6.664 -1.729 18.125 1 30.11 198 GLU A O 1
ATOM 1552 N N . ASP A 1 199 ? -4.574 -2.291 18.375 1 31.89 199 ASP A N 1
ATOM 1553 C CA . ASP A 1 199 ? -4.508 -2.723 16.984 1 31.89 199 ASP A CA 1
ATOM 1554 C C . ASP A 1 199 ? -5.246 -4.047 16.781 1 31.89 199 ASP A C 1
ATOM 1556 O O . ASP A 1 199 ? -5.789 -4.305 15.711 1 31.89 199 ASP A O 1
ATOM 1560 N N . ILE A 1 200 ? -5.195 -4.812 17.859 1 34.31 200 ILE A N 1
ATOM 1561 C CA . ILE A 1 200 ? -6.082 -5.969 17.953 1 34.31 200 ILE A CA 1
ATOM 1562 C C . ILE A 1 200 ? -7.523 -5.496 18.141 1 34.31 200 ILE A C 1
ATOM 1564 O O . ILE A 1 200 ? -8.453 -6.109 17.609 1 34.31 200 ILE A O 1
ATOM 1568 N N . ALA A 1 201 ? -7.723 -4.367 18.75 1 30.78 201 ALA A N 1
ATOM 1569 C CA . ALA A 1 201 ? -9.07 -3.852 19 1 30.78 201 ALA A CA 1
ATOM 1570 C C . ALA A 1 201 ? -9.719 -3.393 17.703 1 30.78 201 ALA A C 1
ATOM 1572 O O . ALA A 1 201 ? -10.906 -3.639 17.469 1 30.78 201 ALA A O 1
ATOM 1573 N N . ALA A 1 202 ? -8.992 -2.777 16.781 1 33 202 ALA A N 1
ATOM 1574 C CA . ALA A 1 202 ? -9.609 -2.363 15.531 1 33 202 ALA A CA 1
ATOM 1575 C C . ALA A 1 202 ? -9.844 -3.562 14.609 1 33 202 ALA A C 1
ATOM 1577 O O . ALA A 1 202 ? -10.883 -3.656 13.961 1 33 202 ALA A O 1
ATOM 1578 N N . VAL A 1 203 ? -8.953 -4.492 14.695 1 37.12 203 VAL A N 1
ATOM 1579 C CA . VAL A 1 203 ? -9.297 -5.805 14.156 1 37.12 203 VAL A CA 1
ATOM 1580 C C . VAL A 1 203 ? -10.422 -6.422 14.984 1 37.12 203 VAL A C 1
ATOM 1582 O O . VAL A 1 203 ? -11.359 -7.008 14.43 1 37.12 203 VAL A O 1
ATOM 1585 N N . ILE A 1 204 ? -10.336 -6.172 16.281 1 38.03 204 ILE A N 1
ATOM 1586 C CA . ILE A 1 204 ? -11.398 -6.648 17.156 1 38.03 204 ILE A CA 1
ATOM 1587 C C . ILE A 1 204 ? -12.641 -5.785 16.969 1 38.03 204 ILE A C 1
ATOM 1589 O O . ILE A 1 204 ? -13.758 -6.301 16.875 1 38.03 204 ILE A O 1
ATOM 1593 N N . ILE A 1 205 ? -12.445 -4.465 16.891 1 38.91 205 ILE A N 1
ATOM 1594 C CA . ILE A 1 205 ? -13.648 -3.676 16.672 1 38.91 205 ILE A CA 1
ATOM 1595 C C . ILE A 1 205 ? -14.188 -3.953 15.266 1 38.91 205 ILE A C 1
ATOM 1597 O O . ILE A 1 205 ? -15.398 -4.137 15.086 1 38.91 205 ILE A O 1
ATOM 1601 N N . LEU A 1 206 ? -13.32 -4.109 14.266 1 38.12 206 LEU A N 1
ATOM 1602 C CA . LEU A 1 206 ? -13.781 -4.613 12.977 1 38.12 206 LEU A CA 1
ATOM 1603 C C . LEU A 1 206 ? -14.266 -6.055 13.094 1 38.12 206 LEU A C 1
ATOM 1605 O O . LEU A 1 206 ? -15.312 -6.414 12.547 1 38.12 206 LEU A O 1
ATOM 1609 N N . ILE A 1 207 ? -13.531 -6.746 13.898 1 39.16 207 ILE A N 1
ATOM 1610 C CA . ILE A 1 207 ? -14.062 -8.047 14.289 1 39.16 207 ILE A CA 1
ATOM 1611 C C . ILE A 1 207 ? -15.266 -7.863 15.211 1 39.16 207 ILE A C 1
ATOM 1613 O O . ILE A 1 207 ? -16.281 -8.531 15.055 1 39.16 207 ILE A O 1
ATOM 1617 N N . LEU A 1 208 ? -15.062 -6.953 16.156 1 37.22 208 LEU A N 1
ATOM 1618 C CA . LEU A 1 208 ? -16.203 -6.719 17.047 1 37.22 208 LEU A CA 1
ATOM 1619 C C . LEU A 1 208 ? -17.375 -6.133 16.281 1 37.22 208 LEU A C 1
ATOM 1621 O O . LEU A 1 208 ? -18.531 -6.531 16.484 1 37.22 208 LEU A O 1
ATOM 1625 N N . ILE A 1 209 ? -17.141 -5.199 15.453 1 39.53 209 ILE A N 1
ATOM 1626 C CA . ILE A 1 209 ? -18.25 -4.758 14.617 1 39.53 209 ILE A CA 1
ATOM 1627 C C . ILE A 1 209 ? -18.734 -5.914 13.742 1 39.53 209 ILE A C 1
ATOM 1629 O O . ILE A 1 209 ? -19.938 -6.125 13.594 1 39.53 209 ILE A O 1
ATOM 1633 N N . PHE A 1 210 ? -17.734 -6.699 13.336 1 37.03 210 PHE A N 1
ATOM 1634 C CA . PHE A 1 210 ? -18.172 -7.945 12.719 1 37.03 210 PHE A CA 1
ATOM 1635 C C . PHE A 1 210 ? -18.891 -8.828 13.742 1 37.03 210 PHE A C 1
ATOM 1637 O O . PHE A 1 210 ? -19.891 -9.469 13.414 1 37.03 210 PHE A O 1
ATOM 1644 N N . ILE A 1 211 ? -18.203 -8.906 14.836 1 36.88 211 ILE A N 1
ATOM 1645 C CA . ILE A 1 211 ? -18.859 -9.703 15.859 1 36.88 211 ILE A CA 1
ATOM 1646 C C . ILE A 1 211 ? -20.172 -9.031 16.266 1 36.88 211 ILE A C 1
ATOM 1648 O O . ILE A 1 211 ? -21.188 -9.703 16.438 1 36.88 211 ILE A O 1
ATOM 1652 N N . ILE A 1 212 ? -20.016 -7.781 16.531 1 35.28 212 ILE A N 1
ATOM 1653 C CA . ILE A 1 212 ? -21.25 -7.148 16.984 1 35.28 212 ILE A CA 1
ATOM 1654 C C . ILE A 1 212 ? -22.312 -7.234 15.891 1 35.28 212 ILE A C 1
ATOM 1656 O O . ILE A 1 212 ? -23.469 -7.555 16.156 1 35.28 212 ILE A O 1
ATOM 1660 N N . PHE A 1 213 ? -21.953 -6.898 14.711 1 37.84 213 PHE A N 1
ATOM 1661 C CA . PHE A 1 213 ? -23.016 -7.008 13.727 1 37.84 213 PHE A CA 1
ATOM 1662 C C . PHE A 1 213 ? -23.25 -8.461 13.336 1 37.84 213 PHE A C 1
ATOM 1664 O O . PHE A 1 213 ? -24.266 -8.789 12.719 1 37.84 213 PHE A O 1
ATOM 1671 N N . GLY A 1 214 ? -22.141 -9.273 13.648 1 34.41 214 GLY A N 1
ATOM 1672 C CA . GLY A 1 214 ? -22.453 -10.695 13.516 1 34.41 214 GLY A CA 1
ATOM 1673 C C . GLY A 1 214 ? -23.328 -11.219 14.633 1 34.41 214 GLY A C 1
ATOM 1674 O O . GLY A 1 214 ? -23.672 -12.406 14.656 1 34.41 214 GLY A O 1
ATOM 1675 N N . ARG A 1 215 ? -23.266 -10.523 15.711 1 34.31 215 ARG A N 1
ATOM 1676 C CA . ARG A 1 215 ? -23.969 -11.156 16.828 1 34.31 215 ARG A CA 1
ATOM 1677 C C . ARG A 1 215 ? -25.469 -11.102 16.609 1 34.31 215 ARG A C 1
ATOM 1679 O O . ARG A 1 215 ? -26.25 -11.492 17.5 1 34.31 215 ARG A O 1
ATOM 1686 N N . GLY A 1 216 ? -25.891 -10.477 15.609 1 30.48 216 GLY A N 1
ATOM 1687 C CA . GLY A 1 216 ? -27.328 -10.516 15.844 1 30.48 216 GLY A CA 1
ATOM 1688 C C . GLY A 1 216 ? -27.891 -11.922 15.781 1 30.48 216 GLY A C 1
ATOM 1689 O O . GLY A 1 216 ? -29.109 -12.109 15.883 1 30.48 216 GLY A O 1
ATOM 1690 N N . GLY A 1 217 ? -27.344 -12.859 14.984 1 29.44 217 GLY A N 1
ATOM 1691 C CA . GLY A 1 217 ? -28.375 -13.875 14.82 1 29.44 217 GLY A CA 1
ATOM 1692 C C . GLY A 1 217 ? -28.688 -14.625 16.109 1 29.44 217 GLY A C 1
ATOM 1693 O O . GLY A 1 217 ? -27.969 -14.484 17.094 1 29.44 217 GLY A O 1
ATOM 1694 N N . ARG A 1 218 ? -29.281 -15.914 15.984 1 28.66 218 ARG A N 1
ATOM 1695 C CA . ARG A 1 218 ? -30.188 -16.75 16.766 1 28.66 218 ARG A CA 1
ATOM 1696 C C . ARG A 1 218 ? -29.484 -17.312 18 1 28.66 218 ARG A C 1
ATOM 1698 O O . ARG A 1 218 ? -28.281 -17.547 17.984 1 28.66 218 ARG A O 1
ATOM 1705 N N . ASN A 1 219 ? -30.141 -17.172 19.078 1 27.52 219 ASN A N 1
ATOM 1706 C CA . ASN A 1 219 ? -30.219 -17.875 20.344 1 27.52 219 ASN A CA 1
ATOM 1707 C C . ASN A 1 219 ? -30.109 -19.391 20.156 1 27.52 219 ASN A C 1
ATOM 1709 O O . ASN A 1 219 ? -31.109 -20.062 19.922 1 27.52 219 ASN A O 1
ATOM 1713 N N . ILE A 1 220 ? -29.406 -20 19.203 1 22.59 220 ILE A N 1
ATOM 1714 C CA . ILE A 1 220 ? -29.656 -21.438 19.297 1 22.59 220 ILE A CA 1
ATOM 1715 C C . ILE A 1 220 ? -29.25 -21.938 20.672 1 22.59 220 ILE A C 1
ATOM 1717 O O . ILE A 1 220 ? -28.094 -21.766 21.094 1 22.59 220 ILE A O 1
ATOM 1721 N N . LYS A 1 221 ? -30.266 -22.125 21.453 1 26.14 221 LYS A N 1
ATOM 1722 C CA . LYS A 1 221 ? -30.281 -22.859 22.719 1 26.14 221 LYS A CA 1
ATOM 1723 C C . LYS A 1 221 ? -29.531 -24.172 22.609 1 26.14 221 LYS A C 1
ATOM 1725 O O . LYS A 1 221 ? -30.031 -25.125 22 1 26.14 221 LYS A O 1
ATOM 1730 N N . ARG A 1 222 ? -28.141 -24.172 22.203 1 23.12 222 ARG A N 1
ATOM 1731 C CA . ARG A 1 222 ? -27.562 -25.516 22.281 1 23.12 222 ARG A CA 1
ATOM 1732 C C . ARG A 1 222 ? -27.781 -26.109 23.672 1 23.12 222 ARG A C 1
ATOM 1734 O O . ARG A 1 222 ? -27.344 -25.547 24.672 1 23.12 222 ARG A O 1
ATOM 1741 N N . ASN A 1 223 ? -28.906 -26.797 23.828 1 21.14 223 ASN A N 1
ATOM 1742 C CA . ASN A 1 223 ? -29.109 -27.75 24.906 1 21.14 223 ASN A CA 1
ATOM 1743 C C . ASN A 1 223 ? -27.891 -28.656 25.094 1 21.14 223 ASN A C 1
ATOM 1745 O O . ASN A 1 223 ? -27.547 -29.438 24.219 1 21.14 223 ASN A O 1
ATOM 1749 N N . TRP A 1 224 ? -26.812 -27.969 25.562 1 22.02 224 TRP A N 1
ATOM 1750 C CA . TRP A 1 224 ? -25.625 -28.672 26.031 1 22.02 224 TRP A CA 1
ATOM 1751 C C . TRP A 1 224 ? -26.016 -29.891 26.875 1 22.02 224 TRP A C 1
ATOM 1753 O O . TRP A 1 224 ? -26.578 -29.734 27.953 1 22.02 224 TRP A O 1
ATOM 1763 N N . TRP A 1 225 ? -26.594 -30.875 26.172 1 20.73 225 TRP A N 1
ATOM 1764 C CA . TRP A 1 225 ? -26.75 -32.156 26.859 1 20.73 225 TRP A CA 1
ATOM 1765 C C . TRP A 1 225 ? -25.5 -32.5 27.656 1 20.73 225 TRP A C 1
ATOM 1767 O O . TRP A 1 225 ? -24.422 -32 27.375 1 20.73 225 TRP A O 1
ATOM 1777 N N . GLY A 1 226 ? -25.609 -33.375 28.656 1 19.05 226 GLY A N 1
ATOM 1778 C CA . GLY A 1 226 ? -25.125 -33.906 29.922 1 19.05 226 GLY A CA 1
ATOM 1779 C C . GLY A 1 226 ? -23.797 -34.594 29.781 1 19.05 226 GLY A C 1
ATOM 1780 O O . GLY A 1 226 ? -22.922 -34.469 30.656 1 19.05 226 GLY A O 1
ATOM 1781 N N . PRO A 1 227 ? -23.531 -35.5 28.75 1 18.77 227 PRO A N 1
ATOM 1782 C CA . PRO A 1 227 ? -23.156 -36.719 29.469 1 18.77 227 PRO A CA 1
ATOM 1783 C C . PRO A 1 227 ? -21.781 -36.625 30.125 1 18.77 227 PRO A C 1
ATOM 1785 O O . PRO A 1 227 ? -21.656 -36.75 31.344 1 18.77 227 PRO A O 1
ATOM 1788 N N . GLY A 1 228 ? -20.859 -37.5 29.562 1 18 228 GLY A N 1
ATOM 1789 C CA . GLY A 1 228 ? -20.141 -38.656 30.094 1 18 228 GLY A CA 1
ATOM 1790 C C . GLY A 1 228 ? -18.734 -38.312 30.547 1 18 228 GLY A C 1
ATOM 1791 O O . GLY A 1 228 ? -18.188 -37.281 30.172 1 18 228 GLY A O 1
ATOM 1792 N N . SER A 1 229 ? -18.125 -39.031 31.453 1 17.84 229 SER A N 1
ATOM 1793 C CA . SER A 1 229 ? -17.125 -39.25 32.5 1 17.84 229 SER A CA 1
ATOM 1794 C C . SER A 1 229 ? -15.719 -39.25 31.922 1 17.84 229 SER A C 1
ATOM 1796 O O . SER A 1 229 ? -14.75 -39.562 32.625 1 17.84 229 SER A O 1
ATOM 1798 N N . PHE A 1 230 ? -15.539 -38.938 30.562 1 18.08 230 PHE A N 1
ATOM 1799 C CA . PHE A 1 230 ? -14.328 -39.688 30.281 1 18.08 230 PHE A CA 1
ATOM 1800 C C . PHE A 1 230 ? -13.18 -39.219 31.172 1 18.08 230 PHE A C 1
ATOM 1802 O O . PHE A 1 230 ? -13.078 -38.031 31.5 1 18.08 230 PHE A O 1
ATOM 1809 N N . GLY A 1 231 ? -12.383 -40.125 31.703 1 16.98 231 GLY A N 1
ATOM 1810 C CA . GLY A 1 231 ? -11.406 -40.562 32.688 1 16.98 231 GLY A CA 1
ATOM 1811 C C . GLY A 1 231 ? -10.125 -39.719 32.656 1 16.98 231 GLY A C 1
ATOM 1812 O O . GLY A 1 231 ? -9.914 -38.938 31.719 1 16.98 231 GLY A O 1
ATOM 1813 N N . SER A 1 232 ? -9.023 -40.344 33.062 1 16.62 232 SER A N 1
ATOM 1814 C CA . SER A 1 232 ? -7.977 -40.25 34.094 1 16.62 232 SER A CA 1
ATOM 1815 C C . SER A 1 232 ? -6.723 -39.562 33.531 1 16.62 232 SER A C 1
ATOM 1817 O O . SER A 1 232 ? -6.066 -38.781 34.219 1 16.62 232 SER A O 1
ATOM 1819 N N . GLY A 1 233 ? -6.238 -39.906 32.156 1 17.27 233 GLY A N 1
ATOM 1820 C CA . GLY A 1 233 ? -4.867 -40.375 32.312 1 17.27 233 GLY A CA 1
ATOM 1821 C C . GLY A 1 233 ? -3.869 -39.25 32.5 1 17.27 233 GLY A C 1
ATOM 1822 O O . GLY A 1 233 ? -4.156 -38.094 32.188 1 17.27 233 GLY A O 1
ATOM 1823 N N . GLY A 1 234 ? -2.805 -39.406 33.344 1 16.89 234 GLY A N 1
ATOM 1824 C CA . GLY A 1 234 ? -1.714 -38.906 34.156 1 16.89 234 GLY A CA 1
ATOM 1825 C C . GLY A 1 234 ? -0.575 -38.312 33.344 1 16.89 234 GLY A C 1
ATOM 1826 O O . GLY A 1 234 ? 0.465 -37.938 33.875 1 16.89 234 GLY A O 1
ATOM 1827 N N . PHE A 1 235 ? -0.759 -37.875 32 1 16.23 235 PHE A N 1
ATOM 1828 C CA . PHE A 1 235 ? 0.534 -37.938 31.344 1 16.23 235 PHE A CA 1
ATOM 1829 C C . PHE A 1 235 ? 1.546 -37.031 32 1 16.23 235 PHE A C 1
ATOM 1831 O O . PHE A 1 235 ? 1.183 -35.969 32.531 1 16.23 235 PHE A O 1
ATOM 1838 N N . GLY A 1 236 ? 2.791 -37.531 32.219 1 17.17 236 GLY A N 1
ATOM 1839 C CA . GLY A 1 236 ? 4.086 -37.438 32.875 1 17.17 236 GLY A CA 1
ATOM 1840 C C . GLY A 1 236 ? 4.914 -36.25 32.406 1 17.17 236 GLY A C 1
ATOM 1841 O O . GLY A 1 236 ? 4.613 -35.656 31.375 1 17.17 236 GLY A O 1
ATOM 1842 N N . ASP A 1 237 ? 6.062 -35.875 33.125 1 16.98 237 ASP A N 1
ATOM 1843 C CA . ASP A 1 237 ? 7.031 -34.844 33.562 1 16.98 237 ASP A CA 1
ATOM 1844 C C . ASP A 1 237 ? 8.078 -34.625 32.469 1 16.98 237 ASP A C 1
ATOM 1846 O O . ASP A 1 237 ? 9.023 -33.844 32.688 1 16.98 237 ASP A O 1
ATOM 1850 N N . PHE A 1 238 ? 7.898 -34.656 31.125 1 15.7 238 PHE A N 1
ATOM 1851 C CA . PHE A 1 238 ? 9.156 -34.844 30.406 1 15.7 238 PHE A CA 1
ATOM 1852 C C . PHE A 1 238 ? 10.016 -33.594 30.469 1 15.7 238 PHE A C 1
ATOM 1854 O O . PHE A 1 238 ? 9.602 -32.531 30.016 1 15.7 238 PHE A O 1
ATOM 1861 N N . ARG A 1 239 ? 11.016 -33.469 31.438 1 17.22 239 ARG A N 1
ATOM 1862 C CA . ARG A 1 239 ? 12.109 -32.594 31.797 1 17.22 239 ARG A CA 1
ATOM 1863 C C . ARG A 1 239 ? 13.109 -32.438 30.656 1 17.22 239 ARG A C 1
ATOM 1865 O O . ARG A 1 239 ? 14.117 -31.75 30.781 1 17.22 239 ARG A O 1
ATOM 1872 N N . GLY A 1 240 ? 13.023 -33.094 29.484 1 15.71 240 GLY A N 1
ATOM 1873 C CA . GLY A 1 240 ? 14.32 -33.438 28.938 1 15.71 240 GLY A CA 1
ATOM 1874 C C . GLY A 1 240 ? 15.188 -32.25 28.641 1 15.71 240 GLY A C 1
ATOM 1875 O O . GLY A 1 240 ? 14.68 -31.125 28.516 1 15.71 240 GLY A O 1
ATOM 1876 N N . GLY A 1 241 ? 16.562 -32.344 28.672 1 17.11 241 GLY A N 1
ATOM 1877 C CA . GLY A 1 241 ? 17.953 -31.906 28.766 1 17.11 241 GLY A CA 1
ATOM 1878 C C . GLY A 1 241 ? 18.406 -31.109 27.562 1 17.11 241 GLY A C 1
ATOM 1879 O O . GLY A 1 241 ? 18.484 -29.875 27.625 1 17.11 241 GLY A O 1
ATOM 1880 N N . GLY A 1 242 ? 19.094 -31.688 26.562 1 16.33 242 GLY A N 1
ATOM 1881 C CA . GLY A 1 242 ? 20.484 -31.562 26.141 1 16.33 242 GLY A CA 1
ATOM 1882 C C . GLY A 1 242 ? 20.672 -30.547 25.016 1 16.33 242 GLY A C 1
ATOM 1883 O O . GLY A 1 242 ? 21.641 -29.797 25.031 1 16.33 242 GLY A O 1
ATOM 1884 N N . PHE A 1 243 ? 19.844 -30.484 23.812 1 15.94 243 PHE A N 1
ATOM 1885 C CA . PHE A 1 243 ? 20.594 -30.578 22.578 1 15.94 243 PHE A CA 1
ATOM 1886 C C . PHE A 1 243 ? 21.297 -29.266 22.266 1 15.94 243 PHE A C 1
ATOM 1888 O O . PHE A 1 243 ? 20.875 -28.203 22.734 1 15.94 243 PHE A O 1
ATOM 1895 N N . GLY A 1 244 ? 22.375 -29.281 21.281 1 17.08 244 GLY A N 1
ATOM 1896 C CA . GLY A 1 244 ? 23.688 -28.922 20.75 1 17.08 244 GLY A CA 1
ATOM 1897 C C . GLY A 1 244 ? 23.641 -27.734 19.812 1 17.08 244 GLY A C 1
ATOM 1898 O O . GLY A 1 244 ? 23.891 -26.609 20.219 1 17.08 244 GLY A O 1
ATOM 1899 N N . GLY A 1 245 ? 23.562 -27.953 18.297 1 17.25 245 GLY A N 1
ATOM 1900 C CA . GLY A 1 245 ? 24.5 -27.547 17.25 1 17.25 245 GLY A CA 1
ATOM 1901 C C . GLY A 1 245 ? 24.188 -26.203 16.656 1 17.25 245 GLY A C 1
ATOM 1902 O O . GLY A 1 245 ? 23.062 -25.703 16.766 1 17.25 245 GLY A O 1
ATOM 1903 N N . GLY A 1 246 ? 25.125 -25.266 16.203 1 20.45 246 GLY A N 1
ATOM 1904 C CA . GLY A 1 246 ? 25.562 -23.922 15.852 1 20.45 246 GLY A CA 1
ATOM 1905 C C . GLY A 1 246 ? 25.062 -23.469 14.492 1 20.45 246 GLY A C 1
ATOM 1906 O O . GLY A 1 246 ? 25.391 -22.375 14.031 1 20.45 246 GLY A O 1
ATOM 1907 N N . GLY A 1 247 ? 24.391 -24.266 13.523 1 19.73 247 GLY A N 1
ATOM 1908 C CA . GLY A 1 247 ? 24.672 -24 12.125 1 19.73 247 GLY A CA 1
ATOM 1909 C C . GLY A 1 247 ? 24.031 -22.719 11.617 1 19.73 247 GLY A C 1
ATOM 1910 O O . GLY A 1 247 ? 22.938 -22.359 12.031 1 19.73 247 GLY A O 1
ATOM 1911 N N . PHE A 1 248 ? 24.656 -21.641 11.016 1 24.58 248 PHE A N 1
ATOM 1912 C CA . PHE A 1 248 ? 24.594 -20.281 10.461 1 24.58 248 PHE A CA 1
ATOM 1913 C C . PHE A 1 248 ? 23.609 -20.219 9.297 1 24.58 248 PHE A C 1
ATOM 1915 O O . PHE A 1 248 ? 23.578 -19.234 8.562 1 24.58 248 PHE A O 1
ATOM 1922 N N . GLY A 1 249 ? 22.688 -21.109 8.898 1 26.05 249 GLY A N 1
ATOM 1923 C CA . GLY A 1 249 ? 22.109 -21.156 7.562 1 26.05 249 GLY A CA 1
ATOM 1924 C C . GLY A 1 249 ? 21.25 -19.938 7.242 1 26.05 249 GLY A C 1
ATOM 1925 O O . GLY A 1 249 ? 20.484 -19.469 8.086 1 26.05 249 GLY A O 1
ATOM 1926 N N . GLY A 1 250 ? 21.578 -18.797 6.445 1 33.88 250 GLY A N 1
ATOM 1927 C CA . GLY A 1 250 ? 20.922 -17.625 5.863 1 33.88 250 GLY A CA 1
ATOM 1928 C C . GLY A 1 250 ? 19.5 -17.906 5.402 1 33.88 250 GLY A C 1
ATOM 1929 O O . GLY A 1 250 ? 19.281 -18.406 4.293 1 33.88 250 GLY A O 1
ATOM 1930 N N . GLY A 1 251 ? 18.562 -18.391 6.066 1 39.12 251 GLY A N 1
ATOM 1931 C CA . GLY A 1 251 ? 17.203 -18.844 5.785 1 39.12 251 GLY A CA 1
ATOM 1932 C C . GLY A 1 251 ? 16.297 -17.734 5.277 1 39.12 251 GLY A C 1
ATOM 1933 O O . GLY A 1 251 ? 16.328 -16.625 5.801 1 39.12 251 GLY A O 1
ATOM 1934 N N . GLY A 1 252 ? 16.062 -17.391 3.867 1 54.22 252 GLY A N 1
ATOM 1935 C CA . GLY A 1 252 ? 15.117 -16.562 3.129 1 54.22 252 GLY A CA 1
ATOM 1936 C C . GLY A 1 252 ? 13.742 -16.516 3.758 1 54.22 252 GLY A C 1
ATOM 1937 O O . GLY A 1 252 ? 13.133 -17.562 4.016 1 54.22 252 GLY A O 1
ATOM 1938 N N . GLY A 1 253 ? 13.461 -15.742 4.797 1 70.5 253 GLY A N 1
ATOM 1939 C CA . GLY A 1 253 ? 12.148 -15.555 5.379 1 70.5 253 GLY A CA 1
ATOM 1940 C C . GLY A 1 253 ? 11.312 -14.516 4.648 1 70.5 253 GLY A C 1
ATOM 1941 O O . GLY A 1 253 ? 11.789 -13.883 3.703 1 70.5 253 GLY A O 1
ATOM 1942 N N . PHE A 1 254 ? 10.047 -14.547 4.926 1 80.44 254 PHE A N 1
ATOM 1943 C CA . PHE A 1 254 ? 9.148 -13.531 4.391 1 80.44 254 PHE A CA 1
ATOM 1944 C C . PHE A 1 254 ? 9.594 -12.141 4.816 1 80.44 254 PHE A C 1
ATOM 1946 O O . PHE A 1 254 ? 9.984 -11.93 5.969 1 80.44 254 PHE A O 1
ATOM 1953 N N . GLY A 1 255 ? 9.688 -11.18 3.918 1 74.06 255 GLY A N 1
ATOM 1954 C CA . GLY A 1 255 ? 10.305 -9.883 4.164 1 74.06 255 GLY A CA 1
ATOM 1955 C C . GLY A 1 255 ? 9.344 -8.867 4.75 1 74.06 255 GLY A C 1
ATOM 1956 O O . GLY A 1 255 ? 9.742 -7.746 5.074 1 74.06 255 GLY A O 1
ATOM 1957 N N . GLY A 1 256 ? 8.039 -9.266 4.914 1 71.12 256 GLY A N 1
ATOM 1958 C CA . GLY A 1 256 ? 7.07 -8.359 5.52 1 71.12 256 GLY A CA 1
ATOM 1959 C C . GLY A 1 256 ? 6.453 -7.395 4.523 1 71.12 256 GLY A C 1
ATOM 1960 O O . GLY A 1 256 ? 5.988 -6.316 4.902 1 71.12 256 GLY A O 1
ATOM 1961 N N . GLY A 1 257 ? 6.41 -7.691 3.268 1 69.38 257 GLY A N 1
ATOM 1962 C CA . GLY A 1 257 ? 5.867 -6.828 2.23 1 69.38 257 GLY A CA 1
ATOM 1963 C C . GLY A 1 257 ? 4.352 -6.734 2.264 1 69.38 257 GLY A C 1
ATOM 1964 O O . GLY A 1 257 ? 3.689 -7.535 2.926 1 69.38 257 GLY A O 1
ATOM 1965 N N . SER A 1 258 ? 3.875 -5.637 1.613 1 74.44 258 SER A N 1
ATOM 1966 C CA . SER A 1 258 ? 2.436 -5.402 1.578 1 74.44 258 SER A CA 1
ATOM 1967 C C . SER A 1 258 ? 1.947 -5.168 0.152 1 74.44 258 SER A C 1
ATOM 1969 O O . SER A 1 258 ? 2.742 -4.863 -0.739 1 74.44 258 SER A O 1
ATOM 1971 N N . ALA A 1 259 ? 0.662 -5.469 0.01 1 73.44 259 ALA A N 1
ATOM 1972 C CA . ALA A 1 259 ? -0.006 -5.254 -1.271 1 73.44 259 ALA A CA 1
ATOM 1973 C C . ALA A 1 259 ? -1.315 -4.492 -1.085 1 73.44 259 ALA A C 1
ATOM 1975 O O . ALA A 1 259 ? -1.837 -4.402 0.029 1 73.44 259 ALA A O 1
ATOM 1976 N N . GLY A 1 260 ? -1.775 -3.824 -2.189 1 67.75 260 GLY A N 1
ATOM 1977 C CA . GLY A 1 260 ? -2.99 -3.025 -2.148 1 67.75 260 GLY A CA 1
ATOM 1978 C C . GLY A 1 260 ? -4.098 -3.58 -3.023 1 67.75 260 GLY A C 1
ATOM 1979 O O . GLY A 1 260 ? -5.066 -2.877 -3.328 1 67.75 260 GLY A O 1
ATOM 1980 N N . GLY A 1 261 ? -3.984 -4.719 -3.502 1 69.88 261 GLY A N 1
ATOM 1981 C CA . GLY A 1 261 ? -5.008 -5.289 -4.363 1 69.88 261 GLY A CA 1
ATOM 1982 C C . GLY A 1 261 ? -4.668 -5.188 -5.84 1 69.88 261 GLY A C 1
ATOM 1983 O O . GLY A 1 261 ? -5.477 -5.551 -6.695 1 69.88 261 GLY A O 1
ATOM 1984 N N . GLY A 1 262 ? -3.477 -4.637 -6.113 1 70.44 262 GLY A N 1
ATOM 1985 C CA . GLY A 1 262 ? -3.039 -4.621 -7.5 1 70.44 262 GLY A CA 1
ATOM 1986 C C . GLY A 1 262 ? -2.795 -6.008 -8.062 1 70.44 262 GLY A C 1
ATOM 1987 O O . GLY A 1 262 ? -2.459 -6.938 -7.324 1 70.44 262 GLY A O 1
ATOM 1988 N N . GLY A 1 263 ? -3.104 -6.277 -9.289 1 84.69 263 GLY A N 1
ATOM 1989 C CA . GLY A 1 263 ? -2.951 -7.574 -9.93 1 84.69 263 GLY A CA 1
ATOM 1990 C C . GLY A 1 263 ? -4.094 -7.918 -10.867 1 84.69 263 GLY A C 1
ATOM 1991 O O . GLY A 1 263 ? -4.746 -7.023 -11.406 1 84.69 263 GLY A O 1
ATOM 1992 N N . ALA A 1 264 ? -4.148 -9.125 -11.219 1 93.31 264 ALA A N 1
ATOM 1993 C CA . ALA A 1 264 ? -5.191 -9.609 -12.117 1 93.31 264 ALA A CA 1
ATOM 1994 C C . ALA A 1 264 ? -5.625 -11.023 -11.75 1 93.31 264 ALA A C 1
ATOM 1996 O O . ALA A 1 264 ? -4.84 -11.797 -11.188 1 93.31 264 ALA A O 1
ATOM 1997 N N . SER A 1 265 ? -6.887 -11.219 -11.898 1 95.56 265 SER A N 1
ATOM 1998 C CA . SER A 1 265 ? -7.43 -12.562 -11.695 1 95.56 265 SER A CA 1
ATOM 1999 C C . SER A 1 265 ? -8.188 -13.039 -12.93 1 95.56 265 SER A C 1
ATOM 2001 O O . SER A 1 265 ? -8.508 -12.25 -13.82 1 95.56 265 SER A O 1
ATOM 2003 N N . ARG A 1 266 ? -8.234 -14.297 -13.062 1 96 266 ARG A N 1
ATOM 2004 C CA . ARG A 1 266 ? -9.016 -14.945 -14.117 1 96 266 ARG A CA 1
ATOM 2005 C C . ARG A 1 266 ? -9.867 -16.078 -13.547 1 96 266 ARG A C 1
ATOM 2007 O O . ARG A 1 266 ? -9.531 -16.656 -12.516 1 96 266 ARG A O 1
ATOM 2014 N N . MET B 1 1 ? -49.469 0.153 15.562 1 51.97 1 MET B N 1
ATOM 2015 C CA . MET B 1 1 ? -48.875 -1.151 15.266 1 51.97 1 MET B CA 1
ATOM 2016 C C . MET B 1 1 ? -48.031 -1.095 13.992 1 51.97 1 MET B C 1
ATOM 2018 O O . MET B 1 1 ? -47.125 -1.894 13.812 1 51.97 1 MET B O 1
ATOM 2022 N N . LYS B 1 2 ? -48.375 -0.153 13.094 1 62.22 2 LYS B N 1
ATOM 2023 C CA . LYS B 1 2 ? -47.719 -0.033 11.805 1 62.22 2 LYS B CA 1
ATOM 2024 C C . LYS B 1 2 ? -46.375 0.689 11.945 1 62.22 2 LYS B C 1
ATOM 2026 O O . LYS B 1 2 ? -45.406 0.324 11.297 1 62.22 2 LYS B O 1
ATOM 2031 N N . GLY B 1 3 ? -46.344 1.667 12.891 1 62.75 3 GLY B N 1
ATOM 2032 C CA . GLY B 1 3 ? -45.094 2.395 13.094 1 62.75 3 GLY B CA 1
ATOM 2033 C C . GLY B 1 3 ? -44 1.562 13.766 1 62.75 3 GLY B C 1
ATOM 2034 O O . GLY B 1 3 ? -42.812 1.71 13.469 1 62.75 3 GLY B O 1
ATOM 2035 N N . ARG B 1 4 ? -44.5 0.688 14.648 1 64.75 4 ARG B N 1
ATOM 2036 C CA . ARG B 1 4 ? -43.594 -0.171 15.375 1 64.75 4 ARG B CA 1
ATOM 2037 C C . ARG B 1 4 ? -43 -1.247 14.469 1 64.75 4 ARG B C 1
ATOM 2039 O O . ARG B 1 4 ? -41.812 -1.585 14.578 1 64.75 4 ARG B O 1
ATOM 2046 N N . ILE B 1 5 ? -43.781 -1.701 13.586 1 59.94 5 ILE B N 1
ATOM 2047 C CA . ILE B 1 5 ? -43.344 -2.729 12.648 1 59.94 5 ILE B CA 1
ATOM 2048 C C . ILE B 1 5 ? -42.312 -2.143 11.68 1 59.94 5 ILE B C 1
ATOM 2050 O O . ILE B 1 5 ? -41.344 -2.791 11.352 1 59.94 5 ILE B O 1
ATOM 2054 N N . PHE B 1 6 ? -42.531 -0.847 11.359 1 61.38 6 PHE B N 1
ATOM 2055 C CA . PHE B 1 6 ? -41.594 -0.16 10.469 1 61.38 6 PHE B CA 1
ATOM 2056 C C . PHE B 1 6 ? -40.25 0.07 11.164 1 61.38 6 PHE B C 1
ATOM 2058 O O . PHE B 1 6 ? -39.188 -0.151 10.562 1 61.38 6 PHE B O 1
ATOM 2065 N N . LEU B 1 7 ? -40.375 0.324 12.422 1 62.12 7 LEU B N 1
ATOM 2066 C CA . LEU B 1 7 ? -39.156 0.542 13.195 1 62.12 7 LEU B CA 1
ATOM 2067 C C . LEU B 1 7 ? -38.406 -0.774 13.445 1 62.12 7 LEU B C 1
ATOM 2069 O O . LEU B 1 7 ? -37.188 -0.832 13.375 1 62.12 7 LEU B O 1
ATOM 2073 N N . ILE B 1 8 ? -39.156 -1.815 13.625 1 65.94 8 ILE B N 1
ATOM 2074 C CA . ILE B 1 8 ? -38.562 -3.135 13.805 1 65.94 8 ILE B CA 1
ATOM 2075 C C . ILE B 1 8 ? -37.969 -3.619 12.477 1 65.94 8 ILE B C 1
ATOM 2077 O O . ILE B 1 8 ? -36.875 -4.191 12.453 1 65.94 8 ILE B O 1
ATOM 2081 N N . ALA B 1 9 ? -38.562 -3.299 11.414 1 64.44 9 ALA B N 1
ATOM 2082 C CA . ALA B 1 9 ? -38.031 -3.689 10.109 1 64.44 9 ALA B CA 1
ATOM 2083 C C . ALA B 1 9 ? -36.75 -2.934 9.773 1 64.44 9 ALA B C 1
ATOM 2085 O O . ALA B 1 9 ? -35.812 -3.52 9.266 1 64.44 9 ALA B O 1
ATOM 2086 N N . ILE B 1 10 ? -36.688 -1.675 10.133 1 64.19 10 ILE B N 1
ATOM 2087 C CA . ILE B 1 10 ? -35.5 -0.875 9.906 1 64.19 10 ILE B CA 1
ATOM 2088 C C . ILE B 1 10 ? -34.375 -1.354 10.836 1 64.19 10 ILE B C 1
ATOM 2090 O O . ILE B 1 10 ? -33.219 -1.479 10.414 1 64.19 10 ILE B O 1
ATOM 2094 N N . ALA B 1 11 ? -34.75 -1.643 12.023 1 62.19 11 ALA B N 1
ATOM 2095 C CA . ALA B 1 11 ? -33.75 -2.197 12.961 1 62.19 11 ALA B CA 1
ATOM 2096 C C . ALA B 1 11 ? -33.25 -3.547 12.477 1 62.19 11 ALA B C 1
ATOM 2098 O O . ALA B 1 11 ? -32.031 -3.826 12.57 1 62.19 11 ALA B O 1
ATOM 2099 N N . PHE B 1 12 ? -34.125 -4.383 11.953 1 57.06 12 PHE B N 1
ATOM 2100 C CA . PHE B 1 12 ? -33.75 -5.672 11.391 1 57.06 12 PHE B CA 1
ATOM 2101 C C . PHE B 1 12 ? -32.875 -5.484 10.148 1 57.06 12 PHE B C 1
ATOM 2103 O O . PHE B 1 12 ? -31.891 -6.211 9.953 1 57.06 12 PHE B O 1
ATOM 2110 N N . LEU B 1 13 ? -33.156 -4.52 9.336 1 55 13 LEU B N 1
ATOM 2111 C CA . LEU B 1 13 ? -32.344 -4.242 8.148 1 55 13 LEU B CA 1
ATOM 2112 C C . LEU B 1 13 ? -30.953 -3.744 8.531 1 55 13 LEU B C 1
ATOM 2114 O O . LEU B 1 13 ? -29.953 -4.133 7.922 1 55 13 LEU B O 1
ATOM 2118 N N . LEU B 1 14 ? -30.891 -2.922 9.523 1 54.81 14 LEU B N 1
ATOM 2119 C CA . LEU B 1 14 ? -29.594 -2.439 9.992 1 54.81 14 LEU B CA 1
ATOM 2120 C C . LEU B 1 14 ? -28.797 -3.568 10.633 1 54.81 14 LEU B C 1
ATOM 2122 O O . LEU B 1 14 ? -27.578 -3.621 10.492 1 54.81 14 LEU B O 1
ATOM 2126 N N . LEU B 1 15 ? -29.438 -4.398 11.32 1 52 15 LEU B N 1
ATOM 2127 C CA . LEU B 1 15 ? -28.75 -5.562 11.883 1 52 15 LEU B CA 1
ATOM 2128 C C . LEU B 1 15 ? -28.281 -6.504 10.781 1 52 15 LEU B C 1
ATOM 2130 O O . LEU B 1 15 ? -27.25 -7.148 10.906 1 52 15 LEU B O 1
ATOM 2134 N N . PHE B 1 16 ? -29.062 -6.633 9.719 1 49.88 16 PHE B N 1
ATOM 2135 C CA . PHE B 1 16 ? -28.672 -7.492 8.609 1 49.88 16 PHE B CA 1
ATOM 2136 C C . PHE B 1 16 ? -27.5 -6.887 7.848 1 49.88 16 PHE B C 1
ATOM 2138 O O . PHE B 1 16 ? -26.656 -7.613 7.305 1 49.88 16 PHE B O 1
ATOM 2145 N N . PHE B 1 17 ? -27.516 -5.586 7.738 1 47.78 17 PHE B N 1
ATOM 2146 C CA . PHE B 1 17 ? -26.391 -4.992 7.008 1 47.78 17 PHE B CA 1
ATOM 2147 C C . PHE B 1 17 ? -25.094 -5.148 7.789 1 47.78 17 PHE B C 1
ATOM 2149 O O . PHE B 1 17 ? -24.016 -5.215 7.199 1 47.78 17 PHE B O 1
ATOM 2156 N N . ASN B 1 18 ? -25.25 -5.117 9.094 1 43 18 ASN B N 1
ATOM 2157 C CA . ASN B 1 18 ? -24.016 -5.238 9.852 1 43 18 ASN B CA 1
ATOM 2158 C C . ASN B 1 18 ? -23.5 -6.68 9.875 1 43 18 ASN B C 1
ATOM 2160 O O . ASN B 1 18 ? -22.406 -6.949 10.352 1 43 18 ASN B O 1
ATOM 2164 N N . SER B 1 19 ? -24.375 -7.582 9.547 1 41.88 19 SER B N 1
ATOM 2165 C CA . SER B 1 19 ? -23.938 -8.961 9.734 1 41.88 19 SER B CA 1
ATOM 2166 C C . SER B 1 19 ? -23.078 -9.438 8.578 1 41.88 19 SER B C 1
ATOM 2168 O O . SER B 1 19 ? -22.766 -10.633 8.477 1 41.88 19 SER B O 1
ATOM 2170 N N . ILE B 1 20 ? -23.031 -8.688 7.566 1 41.47 20 ILE B N 1
ATOM 2171 C CA . ILE B 1 20 ? -22.047 -9.266 6.652 1 41.47 20 ILE B CA 1
ATOM 2172 C C . ILE B 1 20 ? -20.641 -8.93 7.125 1 41.47 20 ILE B C 1
ATOM 2174 O O . ILE B 1 20 ? -20.078 -7.902 6.734 1 41.47 20 ILE B O 1
ATOM 2178 N N . ALA B 1 21 ? -20.406 -8.922 8.375 1 42.53 21 ALA B N 1
ATOM 2179 C CA . ALA B 1 21 ? -19.016 -8.969 8.828 1 42.53 21 ALA B CA 1
ATOM 2180 C C . ALA B 1 21 ? -18.172 -9.859 7.918 1 42.53 21 ALA B C 1
ATOM 2182 O O . ALA B 1 21 ? -18.312 -11.086 7.945 1 42.53 21 ALA B O 1
ATOM 2183 N N . PHE B 1 22 ? -17.844 -9.383 6.816 1 44.53 22 PHE B N 1
ATOM 2184 C CA . PHE B 1 22 ? -16.906 -10.133 5.996 1 44.53 22 PHE B CA 1
ATOM 2185 C C . PHE B 1 22 ? -15.719 -10.617 6.832 1 44.53 22 PHE B C 1
ATOM 2187 O O . PHE B 1 22 ? -14.945 -9.812 7.348 1 44.53 22 PHE B O 1
ATOM 2194 N N . SER B 1 23 ? -15.945 -11.633 7.645 1 55.19 23 SER B N 1
ATOM 2195 C CA . SER B 1 23 ? -14.828 -12.312 8.289 1 55.19 23 SER B CA 1
ATOM 2196 C C . SER B 1 23 ? -13.625 -12.398 7.352 1 55.19 23 SER B C 1
ATOM 2198 O O . SER B 1 23 ? -13.773 -12.641 6.152 1 55.19 23 SER B O 1
ATOM 2200 N N . ALA B 1 24 ? -12.516 -11.844 7.828 1 68.12 24 ALA B N 1
ATOM 2201 C CA . ALA B 1 24 ? -11.289 -12.039 7.059 1 68.12 24 ALA B CA 1
ATOM 2202 C C . ALA B 1 24 ? -11.164 -13.484 6.59 1 68.12 24 ALA B C 1
ATOM 2204 O O . ALA B 1 24 ? -11.484 -14.422 7.328 1 68.12 24 ALA B O 1
ATOM 2205 N N . PRO B 1 25 ? -10.836 -13.602 5.297 1 79.62 25 PRO B N 1
ATOM 2206 C CA . PRO B 1 25 ? -10.695 -14.977 4.812 1 79.62 25 PRO B CA 1
ATOM 2207 C C . PRO B 1 25 ? -9.727 -15.805 5.656 1 79.62 25 PRO B C 1
ATOM 2209 O O . PRO B 1 25 ? -8.734 -15.266 6.168 1 79.62 25 PRO B O 1
ATOM 2212 N N . ASP B 1 26 ? -10.086 -17.031 5.926 1 85.69 26 ASP B N 1
ATOM 2213 C CA . ASP B 1 26 ? -9.18 -17.969 6.582 1 85.69 26 ASP B CA 1
ATOM 2214 C C . ASP B 1 26 ? -8.07 -18.422 5.633 1 85.69 26 ASP B C 1
ATOM 2216 O O . ASP B 1 26 ? -8.25 -19.359 4.859 1 85.69 26 ASP B O 1
ATOM 2220 N N . VAL B 1 27 ? -6.992 -17.734 5.707 1 92 27 VAL B N 1
ATOM 2221 C CA . VAL B 1 27 ? -5.859 -18.078 4.852 1 92 27 VAL B CA 1
ATOM 2222 C C . VAL B 1 27 ? -4.887 -18.969 5.613 1 92 27 VAL B C 1
ATOM 2224 O O . VAL B 1 27 ? -4.879 -18.984 6.844 1 92 27 VAL B O 1
ATOM 2227 N N . PRO B 1 28 ? -4.129 -19.828 4.875 1 93.06 28 PRO B N 1
ATOM 2228 C CA . PRO B 1 28 ? -3.104 -20.609 5.57 1 93.06 28 PRO B CA 1
ATOM 2229 C C . PRO B 1 28 ? -2.17 -19.734 6.414 1 93.06 28 PRO B C 1
ATOM 2231 O O . PRO B 1 28 ? -1.83 -18.625 6.012 1 93.06 28 PRO B O 1
ATOM 2234 N N . PRO B 1 29 ? -1.873 -20.312 7.598 1 92.38 29 PRO B N 1
ATOM 2235 C CA . PRO B 1 29 ? -0.901 -19.547 8.391 1 92.38 29 PRO B CA 1
ATOM 2236 C C . PRO B 1 29 ? 0.429 -19.359 7.668 1 92.38 29 PRO B C 1
ATOM 2238 O O . PRO B 1 29 ? 0.765 -20.141 6.77 1 92.38 29 PRO B O 1
ATOM 2241 N N . LYS B 1 30 ? 1.146 -18.312 8.07 1 91.69 30 LYS B N 1
ATOM 2242 C CA . LYS B 1 30 ? 2.49 -18.094 7.551 1 91.69 30 LYS B CA 1
ATOM 2243 C C . LYS B 1 30 ? 3.381 -19.312 7.773 1 91.69 30 LYS B C 1
ATOM 2245 O O . LYS B 1 30 ? 3.49 -19.812 8.898 1 91.69 30 LYS B O 1
ATOM 2250 N N . PRO B 1 31 ? 3.928 -19.828 6.723 1 94.19 31 PRO B N 1
ATOM 2251 C CA . PRO B 1 31 ? 4.758 -21.031 6.883 1 94.19 31 PRO B CA 1
ATOM 2252 C C . PRO B 1 31 ? 6.016 -20.766 7.707 1 94.19 31 PRO B C 1
ATOM 2254 O O . PRO B 1 31 ? 6.613 -19.688 7.605 1 94.19 31 PRO B O 1
ATOM 2257 N N . ILE B 1 32 ? 6.461 -21.766 8.391 1 91.44 32 ILE B N 1
ATOM 2258 C CA . ILE B 1 32 ? 7.668 -21.703 9.203 1 91.44 32 ILE B CA 1
ATOM 2259 C C . ILE B 1 32 ? 8.898 -21.75 8.297 1 91.44 32 ILE B C 1
ATOM 2261 O O . ILE B 1 32 ? 9.844 -20.984 8.492 1 91.44 32 ILE B O 1
ATOM 2265 N N . GLN B 1 33 ? 8.859 -22.688 7.391 1 94.38 33 GLN B N 1
ATOM 2266 C CA . GLN B 1 33 ? 9.938 -22.781 6.414 1 94.38 33 GLN B CA 1
ATOM 2267 C C . GLN B 1 33 ? 9.617 -21.969 5.164 1 94.38 33 GLN B C 1
ATOM 2269 O O . GLN B 1 33 ? 8.555 -22.141 4.559 1 94.38 33 GLN B O 1
ATOM 2274 N N . PHE B 1 34 ? 10.578 -21.141 4.867 1 96.38 34 PHE B N 1
ATOM 2275 C CA . PHE B 1 34 ? 10.367 -20.281 3.707 1 96.38 34 PHE B CA 1
ATOM 2276 C C . PHE B 1 34 ? 10.641 -21.031 2.414 1 96.38 34 PHE B C 1
ATOM 2278 O O . PHE B 1 34 ? 11.609 -21.797 2.324 1 96.38 34 PHE B O 1
ATOM 2285 N N . ARG B 1 35 ? 9.742 -20.875 1.473 1 97.69 35 ARG B N 1
ATOM 2286 C CA . ARG B 1 35 ? 9.844 -21.375 0.107 1 97.69 35 ARG B CA 1
ATOM 2287 C C . ARG B 1 35 ? 9.234 -20.391 -0.887 1 97.69 35 ARG B C 1
ATOM 2289 O O . ARG B 1 35 ? 8.672 -19.359 -0.49 1 97.69 35 ARG B O 1
ATOM 2296 N N . TYR B 1 36 ? 9.461 -20.719 -2.129 1 98.44 36 TYR B N 1
ATOM 2297 C CA . TYR B 1 36 ? 8.883 -19.875 -3.168 1 98.44 36 TYR B CA 1
ATOM 2298 C C . TYR B 1 36 ? 7.652 -20.531 -3.781 1 98.44 36 TYR B C 1
ATOM 2300 O O . TYR B 1 36 ? 6.875 -19.875 -4.484 1 98.44 36 TYR B O 1
ATOM 2308 N N . VAL B 1 37 ? 7.484 -21.828 -3.5 1 98.88 37 VAL B N 1
ATOM 2309 C CA . VAL B 1 37 ? 6.309 -22.562 -3.963 1 98.88 37 VAL B CA 1
ATOM 2310 C C . VAL B 1 37 ? 5.66 -23.297 -2.791 1 98.88 37 VAL B C 1
ATOM 2312 O O . VAL B 1 37 ? 6.32 -24.062 -2.094 1 98.88 37 VAL B O 1
ATOM 2315 N N . TYR B 1 38 ? 4.379 -23.062 -2.549 1 98.75 38 TYR B N 1
ATOM 2316 C CA . TYR B 1 38 ? 3.525 -23.781 -1.619 1 98.75 38 TYR B CA 1
ATOM 2317 C C . TYR B 1 38 ? 2.361 -24.438 -2.352 1 98.75 38 TYR B C 1
ATOM 2319 O O . TYR B 1 38 ? 1.287 -23.859 -2.479 1 98.75 38 TYR B O 1
ATOM 2327 N N . ASP B 1 39 ? 2.617 -25.672 -2.76 1 98.69 39 ASP B N 1
ATOM 2328 C CA . ASP B 1 39 ? 1.646 -26.406 -3.576 1 98.69 39 ASP B CA 1
ATOM 2329 C C . ASP B 1 39 ? 0.721 -27.25 -2.707 1 98.69 39 ASP B C 1
ATOM 2331 O O . ASP B 1 39 ? 0.7 -28.469 -2.83 1 98.69 39 ASP B O 1
ATOM 2335 N N . TYR B 1 40 ? -0.163 -26.625 -2.02 1 98.44 40 TYR B N 1
ATOM 2336 C CA . TYR B 1 40 ? -1.066 -27.328 -1.116 1 98.44 40 TYR B CA 1
ATOM 2337 C C . TYR B 1 40 ? -2.084 -28.156 -1.895 1 98.44 40 TYR B C 1
ATOM 2339 O O . TYR B 1 40 ? -2.68 -29.078 -1.353 1 98.44 40 TYR B O 1
ATOM 2347 N N . ALA B 1 41 ? -2.291 -27.844 -3.143 1 98.56 41 ALA B N 1
ATOM 2348 C CA . ALA B 1 41 ? -3.334 -28.516 -3.924 1 98.56 41 ALA B CA 1
ATOM 2349 C C . ALA B 1 41 ? -2.742 -29.609 -4.816 1 98.56 41 ALA B C 1
ATOM 2351 O O . ALA B 1 41 ? -3.475 -30.297 -5.52 1 98.56 41 ALA B O 1
ATOM 2352 N N . GLY B 1 42 ? -1.421 -29.734 -4.875 1 98.44 42 GLY B N 1
ATOM 2353 C CA . GLY B 1 42 ? -0.779 -30.781 -5.652 1 98.44 42 GLY B CA 1
ATOM 2354 C C . GLY B 1 42 ? -0.956 -30.609 -7.148 1 98.44 42 GLY B C 1
ATOM 2355 O O . GLY B 1 42 ? -1.21 -31.578 -7.863 1 98.44 42 GLY B O 1
ATOM 2356 N N . LEU B 1 43 ? -0.811 -29.438 -7.59 1 98.69 43 LEU B N 1
ATOM 2357 C CA . LEU B 1 43 ? -1.078 -29.125 -8.992 1 98.69 43 LEU B CA 1
ATOM 2358 C C . LEU B 1 43 ? 0.214 -29.125 -9.805 1 98.69 43 LEU B C 1
ATOM 2360 O O . LEU B 1 43 ? 0.178 -29.109 -11.039 1 98.69 43 LEU B O 1
ATOM 2364 N N . MET B 1 44 ? 1.372 -29.188 -9.125 1 98.81 44 MET B N 1
ATOM 2365 C CA . MET B 1 44 ? 2.609 -28.891 -9.844 1 98.81 44 MET B CA 1
ATOM 2366 C C . MET B 1 44 ? 3.541 -30.109 -9.836 1 98.81 44 MET B C 1
ATOM 2368 O O . MET B 1 44 ? 3.537 -30.891 -8.891 1 98.81 44 MET B O 1
ATOM 2372 N N . SER B 1 45 ? 4.324 -30.203 -10.938 1 98.56 45 SER B N 1
ATOM 2373 C CA . SER B 1 45 ? 5.371 -31.219 -10.984 1 98.56 45 SER B CA 1
ATOM 2374 C C . SER B 1 45 ? 6.574 -30.812 -10.141 1 98.56 45 SER B C 1
ATOM 2376 O O . SER B 1 45 ? 6.867 -29.625 -9.992 1 98.56 45 SER B O 1
ATOM 2378 N N . GLN B 1 46 ? 7.254 -31.828 -9.68 1 98.06 46 GLN B N 1
ATOM 2379 C CA . GLN B 1 46 ? 8.43 -31.578 -8.867 1 98.06 46 GLN B CA 1
ATOM 2380 C C . GLN B 1 46 ? 9.5 -30.828 -9.656 1 98.06 46 GLN B C 1
ATOM 2382 O O . GLN B 1 46 ? 10.211 -29.984 -9.102 1 98.06 46 GLN B O 1
ATOM 2387 N N . ASN B 1 47 ? 9.672 -31.125 -10.859 1 97.44 47 ASN B N 1
ATOM 2388 C CA . ASN B 1 47 ? 10.648 -30.438 -11.703 1 97.44 47 ASN B CA 1
ATOM 2389 C C . ASN B 1 47 ? 10.336 -28.938 -11.797 1 97.44 47 ASN B C 1
ATOM 2391 O O . ASN B 1 47 ? 11.234 -28.109 -11.68 1 97.44 47 ASN B O 1
ATOM 2395 N N . ASP B 1 48 ? 9.055 -28.656 -12.078 1 97.94 48 ASP B N 1
ATOM 2396 C CA . ASP B 1 48 ? 8.656 -27.25 -12.172 1 97.94 48 ASP B CA 1
ATOM 2397 C C . ASP B 1 48 ? 8.875 -26.531 -10.844 1 97.94 48 ASP B C 1
ATOM 2399 O O . ASP B 1 48 ? 9.336 -25.391 -10.82 1 97.94 48 ASP B O 1
ATOM 2403 N N . ILE B 1 49 ? 8.555 -27.141 -9.75 1 98.69 49 ILE B N 1
ATOM 2404 C CA . ILE B 1 49 ? 8.734 -26.578 -8.422 1 98.69 49 ILE B CA 1
ATOM 2405 C C . ILE B 1 49 ? 10.211 -26.25 -8.195 1 98.69 49 ILE B C 1
ATOM 2407 O O . ILE B 1 49 ? 10.555 -25.156 -7.77 1 98.69 49 ILE B O 1
ATOM 2411 N N . GLU B 1 50 ? 11.047 -27.156 -8.461 1 97 50 GLU B N 1
ATOM 2412 C CA . GLU B 1 50 ? 12.477 -26.984 -8.234 1 97 50 GLU B CA 1
ATOM 2413 C C . GLU B 1 50 ? 13.031 -25.828 -9.062 1 97 50 GLU B C 1
ATOM 2415 O O . GLU B 1 50 ? 13.867 -25.062 -8.586 1 97 50 GLU B O 1
ATOM 2420 N N . GLU B 1 51 ? 12.602 -25.766 -10.258 1 95.06 51 GLU B N 1
ATOM 2421 C CA . GLU B 1 51 ? 13.062 -24.672 -11.117 1 95.06 51 GLU B CA 1
ATOM 2422 C C . GLU B 1 51 ? 12.586 -23.312 -10.586 1 95.06 51 GLU B C 1
ATOM 2424 O O . GLU B 1 51 ? 13.344 -22.344 -10.578 1 95.06 51 GLU B O 1
ATOM 2429 N N . ILE B 1 52 ? 11.32 -23.266 -10.18 1 97.5 52 ILE B N 1
ATOM 2430 C CA . ILE B 1 52 ? 10.781 -22.031 -9.625 1 97.5 52 ILE B CA 1
ATOM 2431 C C . ILE B 1 52 ? 11.539 -21.656 -8.352 1 97.5 52 ILE B C 1
ATOM 2433 O O . ILE B 1 52 ? 11.875 -20.5 -8.141 1 97.5 52 ILE B O 1
ATOM 2437 N N . GLU B 1 53 ? 11.805 -22.625 -7.523 1 97.69 53 GLU B N 1
ATOM 2438 C CA . GLU B 1 53 ? 12.578 -22.375 -6.312 1 97.69 53 GLU B CA 1
ATOM 2439 C C . GLU B 1 53 ? 13.938 -21.766 -6.641 1 97.69 53 GLU B C 1
ATOM 2441 O O . GLU B 1 53 ? 14.391 -20.844 -5.961 1 97.69 53 GLU B O 1
ATOM 2446 N N . ARG B 1 54 ? 14.555 -22.25 -7.629 1 94.56 54 ARG B N 1
ATOM 2447 C CA . ARG B 1 54 ? 15.859 -21.766 -8.039 1 94.56 54 ARG B CA 1
ATOM 2448 C C . ARG B 1 54 ? 15.773 -20.312 -8.531 1 94.56 54 ARG B C 1
ATOM 2450 O O . ARG B 1 54 ? 16.562 -19.469 -8.109 1 94.56 54 ARG B O 1
ATOM 2457 N N . VAL B 1 55 ? 14.859 -20.094 -9.391 1 94.94 55 VAL B N 1
ATOM 2458 C CA . VAL B 1 55 ? 14.719 -18.766 -9.977 1 94.94 55 VAL B CA 1
ATOM 2459 C C . VAL B 1 55 ? 14.289 -17.766 -8.906 1 94.94 55 VAL B C 1
ATOM 2461 O O . VAL B 1 55 ? 14.812 -16.656 -8.836 1 94.94 55 VAL B O 1
ATOM 2464 N N . GLY B 1 56 ? 13.281 -18.219 -8.078 1 96.25 56 GLY B N 1
ATOM 2465 C CA . GLY B 1 56 ? 12.828 -17.359 -6.996 1 96.25 56 GLY B CA 1
ATOM 2466 C C . GLY B 1 56 ? 13.938 -16.953 -6.043 1 96.25 56 GLY B C 1
ATOM 2467 O O . GLY B 1 56 ? 14.031 -15.789 -5.652 1 96.25 56 GLY B O 1
ATOM 2468 N N . LYS B 1 57 ? 14.75 -17.875 -5.715 1 94.75 57 LYS B N 1
ATOM 2469 C CA . LYS B 1 57 ? 15.859 -17.594 -4.805 1 94.75 57 LYS B CA 1
ATOM 2470 C C . LYS B 1 57 ? 16.859 -16.641 -5.441 1 94.75 57 LYS B C 1
ATOM 2472 O O . LYS B 1 57 ? 17.359 -15.719 -4.781 1 94.75 57 LYS B O 1
ATOM 2477 N N . ALA B 1 58 ? 17.188 -16.859 -6.633 1 92.88 58 ALA B N 1
ATOM 2478 C CA . ALA B 1 58 ? 18.141 -15.984 -7.328 1 92.88 58 ALA B CA 1
ATOM 2479 C C . ALA B 1 58 ? 17.656 -14.539 -7.355 1 92.88 58 ALA B C 1
ATOM 2481 O O . ALA B 1 58 ? 18.422 -13.617 -7.105 1 92.88 58 ALA B O 1
ATOM 2482 N N . LEU B 1 59 ? 16.422 -14.352 -7.668 1 93.81 59 LEU B N 1
ATOM 2483 C CA . LEU B 1 59 ? 15.836 -13.016 -7.723 1 93.81 59 LEU B CA 1
ATOM 2484 C C . LEU B 1 59 ? 15.812 -12.375 -6.34 1 93.81 59 LEU B C 1
ATOM 2486 O O . LEU B 1 59 ? 16.141 -11.195 -6.188 1 93.81 59 LEU B O 1
ATOM 2490 N N . ASP B 1 60 ? 15.367 -13.156 -5.387 1 94.62 60 ASP B N 1
ATOM 2491 C CA . ASP B 1 60 ? 15.297 -12.695 -4.004 1 94.62 60 ASP B CA 1
ATOM 2492 C C . ASP B 1 60 ? 16.672 -12.273 -3.494 1 94.62 60 ASP B C 1
ATOM 2494 O O . ASP B 1 60 ? 16.828 -11.203 -2.908 1 94.62 60 ASP B O 1
ATOM 2498 N N . ASP B 1 61 ? 17.656 -13.055 -3.77 1 91.88 61 ASP B N 1
ATOM 2499 C CA . ASP B 1 61 ? 19.031 -12.758 -3.336 1 91.88 61 ASP B CA 1
ATOM 2500 C C . ASP B 1 61 ? 19.531 -11.461 -3.961 1 91.88 61 ASP B C 1
ATOM 2502 O O . ASP B 1 61 ? 20.234 -10.688 -3.309 1 91.88 61 ASP B O 1
ATOM 2506 N N . ALA B 1 62 ? 19.156 -11.266 -5.16 1 90.25 62 ALA B N 1
ATOM 2507 C CA . ALA B 1 62 ? 19.703 -10.133 -5.91 1 90.25 62 ALA B CA 1
ATOM 2508 C C . ALA B 1 62 ? 18.938 -8.852 -5.598 1 90.25 62 ALA B C 1
ATOM 2510 O O . ALA B 1 62 ? 19.484 -7.754 -5.664 1 90.25 62 ALA B O 1
ATOM 2511 N N . THR B 1 63 ? 17.656 -8.977 -5.273 1 89.38 63 THR B N 1
ATOM 2512 C CA . THR B 1 63 ? 16.828 -7.773 -5.309 1 89.38 63 THR B CA 1
ATOM 2513 C C . THR B 1 63 ? 15.984 -7.66 -4.043 1 89.38 63 THR B C 1
ATOM 2515 O O . THR B 1 63 ? 15.398 -6.609 -3.773 1 89.38 63 THR B O 1
ATOM 2518 N N . LYS B 1 64 ? 15.859 -8.758 -3.232 1 91.88 64 LYS B N 1
ATOM 2519 C CA . LYS B 1 64 ? 14.977 -8.898 -2.082 1 91.88 64 LYS B CA 1
ATOM 2520 C C . LYS B 1 64 ? 13.516 -9.039 -2.521 1 91.88 64 LYS B C 1
ATOM 2522 O O . LYS B 1 64 ? 12.609 -9.023 -1.69 1 91.88 64 LYS B O 1
ATOM 2527 N N . ALA B 1 65 ? 13.258 -9.148 -3.861 1 93.94 65 ALA B N 1
ATOM 2528 C CA . ALA B 1 65 ? 11.922 -9.43 -4.363 1 93.94 65 ALA B CA 1
ATOM 2529 C C . ALA B 1 65 ? 11.531 -10.883 -4.117 1 93.94 65 ALA B C 1
ATOM 2531 O O . ALA B 1 65 ? 12.352 -11.789 -4.297 1 93.94 65 ALA B O 1
ATOM 2532 N N . GLN B 1 66 ? 10.305 -11.062 -3.684 1 97.12 66 GLN B N 1
ATOM 2533 C CA . GLN B 1 66 ? 9.781 -12.406 -3.449 1 97.12 66 GLN B CA 1
ATOM 2534 C C . GLN B 1 66 ? 8.57 -12.688 -4.328 1 97.12 66 GLN B C 1
ATOM 2536 O O . GLN B 1 66 ? 7.547 -12 -4.215 1 97.12 66 GLN B O 1
ATOM 2541 N N . ILE B 1 67 ? 8.656 -13.648 -5.219 1 98.19 67 ILE B N 1
ATOM 2542 C CA . ILE B 1 67 ? 7.543 -14.141 -6.02 1 98.19 67 ILE B CA 1
ATOM 2543 C C . ILE B 1 67 ? 7.105 -15.516 -5.508 1 98.19 67 ILE B C 1
ATOM 2545 O O . ILE B 1 67 ? 7.863 -16.484 -5.586 1 98.19 67 ILE B O 1
ATOM 2549 N N . ILE B 1 68 ? 5.902 -15.562 -4.984 1 98.81 68 ILE B N 1
ATOM 2550 C CA . ILE B 1 68 ? 5.457 -16.75 -4.277 1 98.81 68 ILE B CA 1
ATOM 2551 C C . ILE B 1 68 ? 4.27 -17.375 -5.008 1 98.81 68 ILE B C 1
ATOM 2553 O O . ILE B 1 68 ? 3.307 -16.688 -5.344 1 98.81 68 ILE B O 1
ATOM 2557 N N . VAL B 1 69 ? 4.383 -18.656 -5.285 1 98.88 69 VAL B N 1
ATOM 2558 C CA . VAL B 1 69 ? 3.254 -19.422 -5.797 1 98.88 69 VAL B CA 1
ATOM 2559 C C . VAL B 1 69 ? 2.545 -20.125 -4.648 1 98.88 69 VAL B C 1
ATOM 2561 O O . VAL B 1 69 ? 3.189 -20.766 -3.816 1 98.88 69 VAL B O 1
ATOM 2564 N N . VAL B 1 70 ? 1.243 -19.984 -4.586 1 98.88 70 VAL B N 1
ATOM 2565 C CA . VAL B 1 70 ? 0.417 -20.75 -3.648 1 98.88 70 VAL B CA 1
ATOM 2566 C C . VAL B 1 70 ? -0.741 -21.406 -4.395 1 98.88 70 VAL B C 1
ATOM 2568 O O . VAL B 1 70 ? -1.463 -20.734 -5.141 1 98.88 70 VAL B O 1
ATOM 2571 N N . THR B 1 71 ? -0.838 -22.719 -4.277 1 98.88 71 THR B N 1
ATOM 2572 C CA . THR B 1 71 ? -2.033 -23.406 -4.742 1 98.88 71 THR B CA 1
ATOM 2573 C C . THR B 1 71 ? -2.854 -23.922 -3.562 1 98.88 71 THR B C 1
ATOM 2575 O O . THR B 1 71 ? -2.295 -24.375 -2.561 1 98.88 71 THR B O 1
ATOM 2578 N N . VAL B 1 72 ? -4.141 -23.797 -3.666 1 98.75 72 VAL B N 1
ATOM 2579 C CA . VAL B 1 72 ? -5.039 -24.281 -2.627 1 98.75 72 VAL B CA 1
ATOM 2580 C C . VAL B 1 72 ? -6.195 -25.047 -3.262 1 98.75 72 VAL B C 1
ATOM 2582 O O . VAL B 1 72 ? -6.531 -24.828 -4.43 1 98.75 72 VAL B O 1
ATOM 2585 N N . ASP B 1 73 ? -6.773 -25.922 -2.467 1 98.56 73 ASP B N 1
ATOM 2586 C CA . ASP B 1 73 ? -7.902 -26.688 -2.973 1 98.56 73 ASP B CA 1
ATOM 2587 C C . ASP B 1 73 ? -9.133 -25.797 -3.154 1 98.56 73 ASP B C 1
ATOM 2589 O O . ASP B 1 73 ? -9.859 -25.938 -4.145 1 98.56 73 ASP B O 1
ATOM 2593 N N . THR B 1 74 ? -9.43 -25 -2.207 1 97.94 74 THR B N 1
ATOM 2594 C CA . THR B 1 74 ? -10.602 -24.125 -2.217 1 97.94 74 THR B CA 1
ATOM 2595 C C . THR B 1 74 ? -10.359 -22.875 -1.362 1 97.94 74 THR B C 1
ATOM 2597 O O . THR B 1 74 ? -9.477 -22.875 -0.496 1 97.94 74 THR B O 1
ATOM 2600 N N . ILE B 1 75 ? -11.094 -21.828 -1.697 1 97.44 75 ILE B N 1
ATOM 2601 C CA . ILE B 1 75 ? -11.094 -20.641 -0.846 1 97.44 75 ILE B CA 1
ATOM 2602 C C . ILE B 1 75 ? -12.516 -20.344 -0.372 1 97.44 75 ILE B C 1
ATOM 2604 O O . ILE B 1 75 ? -12.797 -19.234 0.105 1 97.44 75 ILE B O 1
ATOM 2608 N N . GLY B 1 76 ? -13.32 -21.297 -0.561 1 94.69 76 GLY B N 1
ATOM 2609 C CA . GLY B 1 76 ? -14.719 -21.109 -0.226 1 94.69 76 GLY B CA 1
ATOM 2610 C C . GLY B 1 76 ? -15.422 -20.109 -1.12 1 94.69 76 GLY B C 1
ATOM 2611 O O . GLY B 1 76 ? -15.211 -20.109 -2.336 1 94.69 76 GLY B O 1
ATOM 2612 N N . ASP B 1 77 ? -16.25 -19.312 -0.583 1 92.19 77 ASP B N 1
ATOM 2613 C CA . ASP B 1 77 ? -17.047 -18.375 -1.381 1 92.19 77 ASP B CA 1
ATOM 2614 C C . ASP B 1 77 ? -16.406 -16.984 -1.414 1 92.19 77 ASP B C 1
ATOM 2616 O O . ASP B 1 77 ? -17.016 -16.031 -1.892 1 92.19 77 ASP B O 1
ATOM 2620 N N . TYR B 1 78 ? -15.234 -16.953 -0.997 1 90.62 78 TYR B N 1
ATOM 2621 C CA . TYR B 1 78 ? -14.57 -15.656 -0.975 1 90.62 78 TYR B CA 1
ATOM 2622 C C . TYR B 1 78 ? -14.18 -15.219 -2.381 1 90.62 78 TYR B C 1
ATOM 2624 O O . TYR B 1 78 ? -13.742 -16.031 -3.193 1 90.62 78 TYR B O 1
ATOM 2632 N N . PRO B 1 79 ? -14.383 -13.898 -2.65 1 89.94 79 PRO B N 1
ATOM 2633 C CA . PRO B 1 79 ? -13.727 -13.414 -3.865 1 89.94 79 PRO B CA 1
ATOM 2634 C C . PRO B 1 79 ? -12.211 -13.602 -3.834 1 89.94 79 PRO B C 1
ATOM 2636 O O . PRO B 1 79 ? -11.586 -13.391 -2.797 1 89.94 79 PRO B O 1
ATOM 2639 N N . ILE B 1 80 ? -11.625 -14.023 -4.945 1 94.88 80 ILE B N 1
ATOM 2640 C CA . ILE B 1 80 ? -10.211 -14.375 -4.965 1 94.88 80 ILE B CA 1
ATOM 2641 C C . ILE B 1 80 ? -9.367 -13.141 -4.656 1 94.88 80 ILE B C 1
ATOM 2643 O O . ILE B 1 80 ? -8.266 -13.25 -4.109 1 94.88 80 ILE B O 1
ATOM 2647 N N . GLU B 1 81 ? -9.852 -11.945 -5.023 1 90.62 81 GLU B N 1
ATOM 2648 C CA . GLU B 1 81 ? -9.156 -10.695 -4.75 1 90.62 81 GLU B CA 1
ATOM 2649 C C . GLU B 1 81 ? -8.984 -10.477 -3.248 1 90.62 81 GLU B C 1
ATOM 2651 O O . GLU B 1 81 ? -7.902 -10.102 -2.787 1 90.62 81 GLU B O 1
ATOM 2656 N N . GLU B 1 82 ? -10 -10.75 -2.551 1 83.94 82 GLU B N 1
ATOM 2657 C CA . GLU B 1 82 ? -9.969 -10.594 -1.101 1 83.94 82 GLU B CA 1
ATOM 2658 C C . GLU B 1 82 ? -9.07 -11.641 -0.448 1 83.94 82 GLU B C 1
ATOM 2660 O O . GLU B 1 82 ? -8.297 -11.328 0.456 1 83.94 82 GLU B O 1
ATOM 2665 N N . TYR B 1 83 ? -9.211 -12.781 -0.846 1 94.06 83 TYR B N 1
ATOM 2666 C CA . TYR B 1 83 ? -8.43 -13.883 -0.288 1 94.06 83 TYR B CA 1
ATOM 2667 C C . TYR B 1 83 ? -6.941 -13.68 -0.536 1 94.06 83 TYR B C 1
ATOM 2669 O O . TYR B 1 83 ? -6.125 -13.859 0.37 1 94.06 83 TYR B O 1
ATOM 2677 N N . SER B 1 84 ? -6.59 -13.336 -1.773 1 96.81 84 SER B N 1
ATOM 2678 C CA . SER B 1 84 ? -5.191 -13.148 -2.139 1 96.81 84 SER B CA 1
ATOM 2679 C C . SER B 1 84 ? -4.562 -12 -1.361 1 96.81 84 SER B C 1
ATOM 2681 O O . SER B 1 84 ? -3.414 -12.086 -0.928 1 96.81 84 SER B O 1
ATOM 2683 N N . LEU B 1 85 ? -5.266 -10.977 -1.217 1 88.5 85 LEU B N 1
ATOM 2684 C CA . LEU B 1 85 ? -4.754 -9.828 -0.47 1 88.5 85 LEU B CA 1
ATOM 2685 C C . LEU B 1 85 ? -4.52 -10.195 0.991 1 88.5 85 LEU B C 1
ATOM 2687 O O . LEU B 1 85 ? -3.486 -9.844 1.565 1 88.5 85 LEU B O 1
ATOM 2691 N N . ALA B 1 86 ? -5.504 -10.867 1.549 1 87 86 ALA B N 1
ATOM 2692 C CA . ALA B 1 86 ? -5.359 -11.305 2.934 1 87 86 ALA B CA 1
ATOM 2693 C C . ALA B 1 86 ? -4.145 -12.211 3.098 1 87 86 ALA B C 1
ATOM 2695 O O . ALA B 1 86 ? -3.359 -12.047 4.035 1 87 86 ALA B O 1
ATOM 2696 N N . LEU B 1 87 ? -4.004 -13.125 2.229 1 95.31 87 LEU B N 1
ATOM 2697 C CA . LEU B 1 87 ? -2.877 -14.047 2.271 1 95.31 87 LEU B CA 1
ATOM 2698 C C . LEU B 1 87 ? -1.556 -13.305 2.131 1 95.31 87 LEU B C 1
ATOM 2700 O O . LEU B 1 87 ? -0.615 -13.547 2.889 1 95.31 87 LEU B O 1
ATOM 2704 N N . PHE B 1 88 ? -1.499 -12.391 1.179 1 94.56 88 PHE B N 1
ATOM 2705 C CA . PHE B 1 88 ? -0.32 -11.578 0.9 1 94.56 88 PHE B CA 1
ATOM 2706 C C . PHE B 1 88 ? 0.12 -10.82 2.145 1 94.56 88 PHE B C 1
ATOM 2708 O O . PHE B 1 88 ? 1.288 -10.875 2.533 1 94.56 88 PHE B O 1
ATOM 2715 N N . ARG B 1 89 ? -0.792 -10.203 2.748 1 83.81 89 ARG B N 1
ATOM 2716 C CA . ARG B 1 89 ? -0.504 -9.344 3.895 1 83.81 89 ARG B CA 1
ATOM 2717 C C . ARG B 1 89 ? -0.159 -10.18 5.125 1 83.81 89 ARG B C 1
ATOM 2719 O O . ARG B 1 89 ? 0.764 -9.844 5.871 1 83.81 89 ARG B O 1
ATOM 2726 N N . ASN B 1 90 ? -0.909 -11.227 5.316 1 86.19 90 ASN B N 1
ATOM 2727 C CA . ASN B 1 90 ? -0.634 -12.086 6.461 1 86.19 90 ASN B CA 1
ATOM 2728 C C . ASN B 1 90 ? 0.763 -12.695 6.379 1 86.19 90 ASN B C 1
ATOM 2730 O O . ASN B 1 90 ? 1.449 -12.82 7.395 1 86.19 90 ASN B O 1
ATOM 2734 N N . TRP B 1 91 ? 1.151 -13.102 5.223 1 92.88 91 TRP B N 1
ATOM 2735 C CA . TRP B 1 91 ? 2.451 -13.742 5.051 1 92.88 91 TRP B CA 1
ATOM 2736 C C . TRP B 1 91 ? 3.564 -12.703 4.98 1 92.88 91 TRP B C 1
ATOM 2738 O O . TRP B 1 91 ? 4.73 -13.008 5.246 1 92.88 91 TRP B O 1
ATOM 2748 N N . GLY B 1 92 ? 3.191 -11.445 4.617 1 90.12 92 GLY B N 1
ATOM 2749 C CA . GLY B 1 92 ? 4.203 -10.414 4.453 1 90.12 92 GLY B CA 1
ATOM 2750 C C . GLY B 1 92 ? 5.148 -10.68 3.297 1 90.12 92 GLY B C 1
ATOM 2751 O O . GLY B 1 92 ? 6.367 -10.656 3.467 1 90.12 92 GLY B O 1
ATOM 2752 N N . ILE B 1 93 ? 4.582 -10.82 2.121 1 94.25 93 ILE B N 1
ATOM 2753 C CA . ILE B 1 93 ? 5.359 -11.25 0.962 1 94.25 93 ILE B CA 1
ATOM 2754 C C . ILE B 1 93 ? 6.133 -10.062 0.396 1 94.25 93 ILE B C 1
ATOM 2756 O O . ILE B 1 93 ? 5.547 -9.031 0.065 1 94.25 93 ILE B O 1
ATOM 2760 N N . GLY B 1 94 ? 7.449 -10.297 0.233 1 92.69 94 GLY B N 1
ATOM 2761 C CA . GLY B 1 94 ? 8.32 -9.227 -0.236 1 92.69 94 GLY B CA 1
ATOM 2762 C C . GLY B 1 94 ? 8.977 -8.461 0.892 1 92.69 94 GLY B C 1
ATOM 2763 O O . GLY B 1 94 ? 8.688 -8.695 2.066 1 92.69 94 GLY B O 1
ATOM 2764 N N . ASP B 1 95 ? 9.859 -7.578 0.495 1 86.06 95 ASP B N 1
ATOM 2765 C CA . ASP B 1 95 ? 10.594 -6.754 1.448 1 86.06 95 ASP B CA 1
ATOM 2766 C C . ASP B 1 95 ? 9.703 -5.656 2.025 1 86.06 95 ASP B C 1
ATOM 2768 O O . ASP B 1 95 ? 8.969 -5 1.291 1 86.06 95 ASP B O 1
ATOM 2772 N N . LYS B 1 96 ? 9.805 -5.48 3.312 1 74.06 96 LYS B N 1
ATOM 2773 C CA . LYS B 1 96 ? 8.938 -4.543 4.027 1 74.06 96 LYS B CA 1
ATOM 2774 C C . LYS B 1 96 ? 9.125 -3.119 3.51 1 74.06 96 LYS B C 1
ATOM 2776 O O . LYS B 1 96 ? 8.172 -2.346 3.441 1 74.06 96 LYS B O 1
ATOM 2781 N N . GLU B 1 97 ? 10.328 -2.803 3.209 1 70.06 97 GLU B N 1
ATOM 2782 C CA . GLU B 1 97 ? 10.625 -1.44 2.783 1 70.06 97 GLU B CA 1
ATOM 2783 C C . GLU B 1 97 ? 10.336 -1.248 1.299 1 70.06 97 GLU B C 1
ATOM 2785 O O . GLU B 1 97 ? 9.844 -0.193 0.889 1 70.06 97 GLU B O 1
ATOM 2790 N N . LYS B 1 98 ? 10.617 -2.252 0.514 1 73.62 98 LYS B N 1
ATOM 2791 C CA . LYS B 1 98 ? 10.508 -2.137 -0.938 1 73.62 98 LYS B CA 1
ATOM 2792 C C . LYS B 1 98 ? 9.125 -2.555 -1.422 1 73.62 98 LYS B C 1
ATOM 2794 O O . LYS B 1 98 ? 8.734 -2.25 -2.551 1 73.62 98 LYS B O 1
ATOM 2799 N N . ASN B 1 99 ? 8.406 -3.344 -0.63 1 81.44 99 ASN B N 1
ATOM 2800 C CA . ASN B 1 99 ? 7.098 -3.871 -0.992 1 81.44 99 ASN B CA 1
ATOM 2801 C C . ASN B 1 99 ? 7.117 -4.531 -2.369 1 81.44 99 ASN B C 1
ATOM 2803 O O . ASN B 1 99 ? 6.25 -4.266 -3.201 1 81.44 99 ASN B O 1
ATOM 2807 N N . ASN B 1 100 ? 8.078 -5.281 -2.541 1 90.25 100 ASN B N 1
ATOM 2808 C CA . ASN B 1 100 ? 8.305 -5.871 -3.855 1 90.25 100 ASN B CA 1
ATOM 2809 C C . ASN B 1 100 ? 7.996 -7.367 -3.861 1 90.25 100 ASN B C 1
ATOM 2811 O O . ASN B 1 100 ? 8.789 -8.164 -4.363 1 90.25 100 ASN B O 1
ATOM 2815 N N . GLY B 1 101 ? 6.902 -7.738 -3.35 1 95.12 101 GLY B N 1
ATOM 2816 C CA . GLY B 1 101 ? 6.375 -9.094 -3.395 1 95.12 101 GLY B CA 1
ATOM 2817 C C . GLY B 1 101 ? 5.359 -9.297 -4.504 1 95.12 101 GLY B C 1
ATOM 2818 O O . GLY B 1 101 ? 4.711 -8.352 -4.945 1 95.12 101 GLY B O 1
ATOM 2819 N N . VAL B 1 10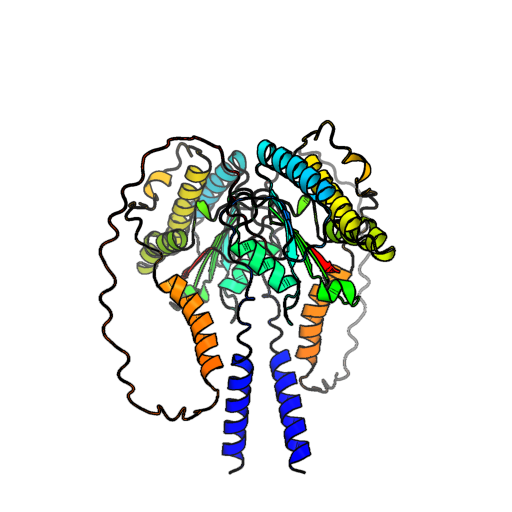2 ? 5.234 -10.555 -5 1 98.06 102 VAL B N 1
ATOM 2820 C CA . VAL B 1 102 ? 4.16 -11 -5.883 1 98.06 102 VAL B CA 1
ATOM 2821 C C . VAL B 1 102 ? 3.598 -12.328 -5.391 1 98.06 102 VAL B C 1
ATOM 2823 O O . VAL B 1 102 ? 4.355 -13.258 -5.082 1 98.06 102 VAL B O 1
ATOM 2826 N N . LEU B 1 103 ? 2.316 -12.375 -5.246 1 98.69 103 LEU B N 1
ATOM 2827 C CA . LEU B 1 103 ? 1.627 -13.633 -4.953 1 98.69 103 LEU B CA 1
ATOM 2828 C C . LEU B 1 103 ? 0.905 -14.156 -6.191 1 98.69 103 LEU B C 1
ATOM 2830 O O . LEU B 1 103 ? 0.133 -13.43 -6.82 1 98.69 103 LEU B O 1
ATOM 2834 N N . PHE B 1 104 ? 1.276 -15.305 -6.594 1 98.75 104 PHE B N 1
ATOM 2835 C CA . PHE B 1 104 ? 0.631 -16.078 -7.656 1 98.75 104 PHE B CA 1
ATOM 2836 C C . PHE B 1 104 ? -0.24 -17.172 -7.07 1 98.75 104 PHE B C 1
ATOM 2838 O O . PHE B 1 104 ? 0.262 -18.25 -6.707 1 98.75 104 PHE B O 1
ATOM 2845 N N . LEU B 1 105 ? -1.56 -16.922 -6.941 1 98.88 105 LEU B N 1
ATOM 2846 C CA . LEU B 1 105 ? -2.5 -17.781 -6.238 1 98.88 105 LEU B CA 1
ATOM 2847 C C . LEU B 1 105 ? -3.365 -18.562 -7.223 1 98.88 105 LEU B C 1
ATOM 2849 O O . LEU B 1 105 ? -3.936 -17.984 -8.148 1 98.88 105 LEU B O 1
ATOM 2853 N N . VAL B 1 106 ? -3.445 -19.906 -7.035 1 98.94 106 VAL B N 1
ATOM 2854 C CA . VAL B 1 106 ? -4.273 -20.766 -7.863 1 98.94 106 VAL B CA 1
ATOM 2855 C C . VAL B 1 106 ? -5.262 -21.531 -6.98 1 98.94 106 VAL B C 1
ATOM 2857 O O . VAL B 1 106 ? -4.875 -22.094 -5.953 1 98.94 106 VAL B O 1
ATOM 2860 N N . VAL B 1 107 ? -6.457 -21.547 -7.367 1 98.81 107 VAL B N 1
ATOM 2861 C CA . VAL B 1 107 ? -7.539 -22.219 -6.652 1 98.81 107 VAL B CA 1
ATOM 2862 C C . VAL B 1 107 ? -8.031 -23.422 -7.457 1 98.81 107 VAL B C 1
ATOM 2864 O O . VAL B 1 107 ? -8.727 -23.25 -8.461 1 98.81 107 VAL B O 1
ATOM 2867 N N . LYS B 1 108 ? -7.785 -24.594 -6.926 1 98.75 108 LYS B N 1
ATOM 2868 C CA . LYS B 1 108 ? -7.93 -25.812 -7.703 1 98.75 108 LYS B CA 1
ATOM 2869 C C . LYS B 1 108 ? -9.391 -26.078 -8.047 1 98.75 108 LYS B C 1
ATOM 2871 O O . LYS B 1 108 ? -9.711 -26.438 -9.18 1 98.75 108 LYS B O 1
ATOM 2876 N N . ASP B 1 109 ? -10.281 -26.031 -7.141 1 98.31 109 ASP B N 1
ATOM 2877 C CA . ASP B 1 109 ? -11.68 -26.359 -7.41 1 98.31 109 ASP B CA 1
ATOM 2878 C C . ASP B 1 109 ? -12.266 -25.453 -8.492 1 98.31 109 ASP B C 1
ATOM 2880 O O . ASP B 1 109 ? -12.953 -25.922 -9.398 1 98.31 109 ASP B O 1
ATOM 2884 N N . ARG B 1 110 ? -11.945 -24.203 -8.359 1 98.31 110 ARG B N 1
ATOM 2885 C CA . ARG B 1 110 ? -12.422 -23.281 -9.375 1 98.31 110 ARG B CA 1
ATOM 2886 C C . ARG B 1 110 ? -11.742 -23.531 -10.719 1 98.31 110 ARG B C 1
ATOM 2888 O O . ARG B 1 110 ? -12.367 -23.422 -11.773 1 98.31 110 ARG B O 1
ATOM 2895 N N . LEU B 1 111 ? -10.484 -23.844 -10.656 1 98.5 111 LEU B N 1
ATOM 2896 C CA . LEU B 1 111 ? -9.734 -24.188 -11.859 1 98.5 111 LEU B CA 1
ATOM 2897 C C . LEU B 1 111 ? -10.367 -25.375 -12.578 1 98.5 111 LEU B C 1
ATOM 2899 O O . LEU B 1 111 ? -10.625 -25.312 -13.781 1 98.5 111 LEU B O 1
ATOM 2903 N N . LEU B 1 112 ? -10.641 -26.406 -11.906 1 97.44 112 LEU B N 1
ATOM 2904 C CA . LEU B 1 112 ? -11.148 -27.641 -12.5 1 97.44 112 LEU B CA 1
ATOM 2905 C C . LEU B 1 112 ? -12.578 -27.453 -12.992 1 97.44 112 LEU B C 1
ATOM 2907 O O . LEU B 1 112 ? -13.016 -28.141 -13.922 1 97.44 112 LEU B O 1
ATOM 2911 N N . LYS B 1 113 ? -13.289 -26.516 -12.445 1 96.69 113 LYS B N 1
ATOM 2912 C CA . LYS B 1 113 ? -14.672 -26.266 -12.852 1 96.69 113 LYS B CA 1
ATOM 2913 C C . LYS B 1 113 ? -14.742 -25.172 -13.914 1 96.69 113 LYS B C 1
ATOM 2915 O O . LYS B 1 113 ? -15.828 -24.828 -14.383 1 96.69 113 LYS B O 1
ATOM 2920 N N . GLY B 1 114 ? -13.648 -24.609 -14.219 1 95 114 GLY B N 1
ATOM 2921 C CA . GLY B 1 114 ? -13.617 -23.547 -15.203 1 95 114 GLY B CA 1
ATOM 2922 C C . GLY B 1 114 ? -14.289 -22.266 -14.719 1 95 114 GLY B C 1
ATOM 2923 O O . GLY B 1 114 ? -14.891 -21.547 -15.516 1 95 114 GLY B O 1
ATOM 2924 N N . GLN B 1 115 ? -14.156 -22 -13.438 1 96.25 115 GLN B N 1
ATOM 2925 C CA . GLN B 1 115 ? -14.82 -20.844 -12.836 1 96.25 115 GLN B CA 1
ATOM 2926 C C . GLN B 1 115 ? -13.867 -19.656 -12.766 1 96.25 115 GLN B C 1
ATOM 2928 O O . GLN B 1 115 ? -12.648 -19.812 -12.75 1 96.25 115 GLN B O 1
ATOM 2933 N N . ASP B 1 116 ? -14.562 -18.5 -12.75 1 95.38 116 ASP B N 1
ATOM 2934 C CA . ASP B 1 116 ? -13.781 -17.297 -12.484 1 95.38 116 ASP B CA 1
ATOM 2935 C C . ASP B 1 116 ? -13.164 -17.344 -11.086 1 95.38 116 ASP B C 1
ATOM 2937 O O . ASP B 1 116 ? -13.648 -18.062 -10.211 1 95.38 116 ASP B O 1
ATOM 2941 N N . GLY B 1 117 ? -12.07 -16.625 -10.898 1 97.19 117 GLY B N 1
ATOM 2942 C CA . GLY B 1 117 ? -11.406 -16.594 -9.609 1 97.19 117 GLY B CA 1
ATOM 2943 C C . GLY B 1 117 ? -10.547 -17.812 -9.352 1 97.19 117 GLY B C 1
ATOM 2944 O O . GLY B 1 117 ? -10.289 -18.172 -8.203 1 97.19 117 GLY B O 1
ATOM 2945 N N . LYS B 1 118 ? -10.18 -18.484 -10.391 1 98.62 118 LYS B N 1
ATOM 2946 C CA . LYS B 1 118 ? -9.367 -19.672 -10.258 1 98.62 118 LYS B CA 1
ATOM 2947 C C . LYS B 1 118 ? -7.887 -19.328 -10.109 1 98.62 118 LYS B C 1
ATOM 2949 O O . LYS B 1 118 ? -7.086 -20.156 -9.672 1 98.62 118 LYS B O 1
ATOM 2954 N N . VAL B 1 119 ? -7.566 -18.109 -10.547 1 98.81 119 VAL B N 1
ATOM 2955 C CA . VAL B 1 119 ? -6.164 -17.719 -10.461 1 98.81 119 VAL B CA 1
ATOM 2956 C C . VAL B 1 119 ? -6.059 -16.203 -10.289 1 98.81 119 VAL B C 1
ATOM 2958 O O . VAL B 1 119 ? -6.891 -15.461 -10.812 1 98.81 119 VAL B O 1
ATOM 2961 N N . ARG B 1 120 ? -4.984 -15.758 -9.492 1 98.62 120 ARG B N 1
ATOM 2962 C CA . ARG B 1 120 ? -4.73 -14.336 -9.289 1 98.62 120 ARG B CA 1
ATOM 2963 C C . ARG B 1 120 ? -3.242 -14.062 -9.094 1 98.62 120 ARG B C 1
ATOM 2965 O O . ARG B 1 120 ? -2.553 -14.828 -8.414 1 98.62 120 ARG B O 1
ATOM 2972 N N . ILE B 1 121 ? -2.838 -13.055 -9.797 1 98.5 121 ILE B N 1
ATOM 2973 C CA . ILE B 1 121 ? -1.56 -12.422 -9.484 1 98.5 121 ILE B CA 1
ATOM 2974 C C . ILE B 1 121 ? -1.79 -11.18 -8.633 1 98.5 121 ILE B C 1
ATOM 2976 O O . ILE B 1 121 ? -2.475 -10.25 -9.047 1 98.5 121 ILE B O 1
ATOM 2980 N N . GLU B 1 122 ? -1.359 -11.188 -7.426 1 95.94 122 GLU B N 1
ATOM 2981 C CA . GLU B 1 122 ? -1.376 -10.047 -6.52 1 95.94 122 GLU B CA 1
ATOM 2982 C C . GLU B 1 122 ? 0.005 -9.398 -6.418 1 95.94 122 GLU B C 1
ATOM 2984 O O . GLU B 1 122 ? 0.989 -10.078 -6.113 1 95.94 122 GLU B O 1
ATOM 2989 N N . VAL B 1 123 ? 0.022 -8.109 -6.691 1 93.38 123 VAL B N 1
ATOM 2990 C CA . VAL B 1 123 ? 1.307 -7.434 -6.844 1 93.38 123 VAL B CA 1
ATOM 2991 C C . VAL B 1 123 ? 1.511 -6.449 -5.695 1 93.38 123 VAL B C 1
ATOM 2993 O O . VAL B 1 123 ? 0.618 -5.66 -5.379 1 93.38 123 VAL B O 1
ATOM 2996 N N . GLY B 1 124 ? 2.631 -6.566 -5.074 1 87.44 124 GLY B N 1
ATOM 2997 C CA . GLY B 1 124 ? 2.988 -5.59 -4.059 1 87.44 124 GLY B CA 1
ATOM 2998 C C . GLY B 1 124 ? 3.154 -4.188 -4.613 1 87.44 124 GLY B C 1
ATOM 2999 O O . GLY B 1 124 ? 3.434 -4.012 -5.801 1 87.44 124 GLY B O 1
ATOM 3000 N N . TYR B 1 125 ? 3.133 -3.287 -3.791 1 74.81 125 TYR B N 1
ATOM 3001 C CA . TYR B 1 125 ? 3.141 -1.878 -4.168 1 74.81 125 TYR B CA 1
ATOM 3002 C C . TYR B 1 125 ? 4.406 -1.524 -4.938 1 74.81 125 TYR B C 1
ATOM 3004 O O . TYR B 1 125 ? 4.367 -0.725 -5.875 1 74.81 125 TYR B O 1
ATOM 3012 N N . GLY B 1 126 ? 5.461 -2.027 -4.582 1 79.5 126 GLY B N 1
ATOM 3013 C CA . GLY B 1 126 ? 6.75 -1.674 -5.156 1 79.5 126 GLY B CA 1
ATOM 3014 C C . GLY B 1 126 ? 6.93 -2.184 -6.574 1 79.5 126 GLY B C 1
ATOM 3015 O O . GLY B 1 126 ? 7.832 -1.739 -7.289 1 79.5 126 GLY B O 1
ATOM 3016 N N . LEU B 1 127 ? 6.043 -3.111 -6.953 1 87.31 127 LEU B N 1
ATOM 3017 C CA . LEU B 1 127 ? 6.215 -3.725 -8.266 1 87.31 127 LEU B CA 1
ATOM 3018 C C . LEU B 1 127 ? 5.074 -3.34 -9.203 1 87.31 127 LEU B C 1
ATOM 3020 O O . LEU B 1 127 ? 4.938 -3.902 -10.289 1 87.31 127 LEU B O 1
ATOM 3024 N N . GLU B 1 128 ? 4.309 -2.396 -8.828 1 80.19 128 GLU B N 1
ATOM 3025 C CA . GLU B 1 128 ? 3.17 -1.964 -9.633 1 80.19 128 GLU B CA 1
ATOM 3026 C C . GLU B 1 128 ? 3.635 -1.272 -10.914 1 80.19 128 GLU B C 1
ATOM 3028 O O . GLU B 1 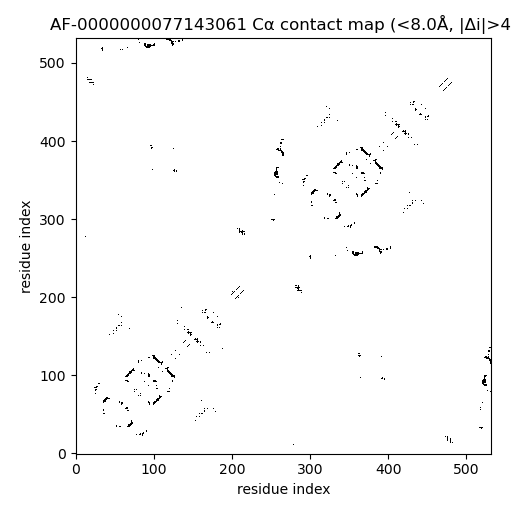128 ? 2.924 -1.276 -11.922 1 80.19 128 GLU B O 1
ATOM 3033 N N . GLY B 1 129 ? 4.738 -0.62 -10.93 1 75.81 129 GLY B N 1
ATOM 3034 C CA . GLY B 1 129 ? 5.297 -0.053 -12.148 1 75.81 129 GLY B CA 1
ATOM 3035 C C . GLY B 1 129 ? 5.723 -1.105 -13.156 1 75.81 129 GLY B C 1
ATOM 3036 O O . GLY B 1 129 ? 5.531 -0.93 -14.359 1 75.81 129 GLY B O 1
ATOM 3037 N N . ALA B 1 130 ? 6.289 -2.168 -12.641 1 83.69 130 ALA B N 1
ATOM 3038 C CA . ALA B 1 130 ? 6.801 -3.252 -13.477 1 83.69 130 ALA B CA 1
ATOM 3039 C C . ALA B 1 130 ? 5.676 -4.184 -13.914 1 83.69 130 ALA B C 1
ATOM 3041 O O . ALA B 1 130 ? 5.715 -4.746 -15.016 1 83.69 130 ALA B O 1
ATOM 3042 N N . ILE B 1 131 ? 4.754 -4.398 -13.039 1 91.5 131 ILE B N 1
ATOM 3043 C CA . ILE B 1 131 ? 3.654 -5.316 -13.297 1 91.5 131 ILE B CA 1
ATOM 3044 C C . ILE B 1 131 ? 2.326 -4.641 -12.969 1 91.5 131 ILE B C 1
ATOM 3046 O O . ILE B 1 131 ? 1.64 -5.039 -12.023 1 91.5 131 ILE B O 1
ATOM 3050 N N . PRO B 1 132 ? 1.983 -3.688 -13.797 1 82.12 132 PRO B N 1
ATOM 3051 C CA . PRO B 1 132 ? 0.628 -3.162 -13.617 1 82.12 132 PRO B CA 1
ATOM 3052 C C . PRO B 1 132 ? -0.451 -4.199 -13.914 1 82.12 132 PRO B C 1
ATOM 3054 O O . PRO B 1 132 ? -0.15 -5.277 -14.438 1 82.12 132 PRO B O 1
ATOM 3057 N N . ASP B 1 133 ? -1.654 -3.855 -13.57 1 83.06 133 ASP B N 1
ATOM 3058 C CA . ASP B 1 133 ? -2.781 -4.773 -13.703 1 83.06 133 ASP B CA 1
ATOM 3059 C C . ASP B 1 133 ? -2.879 -5.32 -15.125 1 83.06 133 ASP B C 1
ATOM 3061 O O . ASP B 1 133 ? -3.178 -6.5 -15.32 1 83.06 133 ASP B O 1
ATOM 3065 N N . SER B 1 134 ? -2.637 -4.441 -16.094 1 82.69 134 SER B N 1
ATOM 3066 C CA . SER B 1 134 ? -2.727 -4.848 -17.484 1 82.69 134 SER B CA 1
ATOM 3067 C C . SER B 1 134 ? -1.687 -5.91 -17.828 1 82.69 134 SER B C 1
ATOM 3069 O O . SER B 1 134 ? -1.982 -6.875 -18.531 1 82.69 134 SER B O 1
ATOM 3071 N N . VAL B 1 135 ? -0.518 -5.746 -17.328 1 89.94 135 VAL B N 1
ATOM 3072 C CA . VAL B 1 135 ? 0.557 -6.703 -17.578 1 89.94 135 VAL B CA 1
ATOM 3073 C C . VAL B 1 135 ? 0.263 -8.008 -16.844 1 89.94 135 VAL B C 1
ATOM 3075 O O . VAL B 1 135 ? 0.437 -9.094 -17.406 1 89.94 135 VAL B O 1
ATOM 3078 N N . ALA B 1 136 ? -0.183 -7.918 -15.602 1 94.88 136 ALA B N 1
ATOM 3079 C CA . ALA B 1 136 ? -0.576 -9.117 -14.867 1 94.88 136 ALA B CA 1
ATOM 3080 C C . ALA B 1 136 ? -1.648 -9.898 -15.625 1 94.88 136 ALA B C 1
ATOM 3082 O O . ALA B 1 136 ? -1.58 -11.125 -15.719 1 94.88 136 ALA B O 1
ATOM 3083 N N . GLY B 1 137 ? -2.613 -9.203 -16.125 1 94.31 137 GLY B N 1
ATOM 3084 C CA . GLY B 1 137 ? -3.658 -9.836 -16.906 1 94.31 137 GLY B CA 1
ATOM 3085 C C . GLY B 1 137 ? -3.129 -10.531 -18.141 1 94.31 137 GLY B C 1
ATOM 3086 O O . GLY B 1 137 ? -3.523 -11.664 -18.453 1 94.31 137 GLY B O 1
ATOM 3087 N N . ARG B 1 138 ? -2.264 -9.852 -18.812 1 94.38 138 ARG B N 1
ATOM 3088 C CA . ARG B 1 138 ? -1.692 -10.43 -20.016 1 94.38 138 ARG B CA 1
ATOM 3089 C C . ARG B 1 138 ? -0.878 -11.672 -19.703 1 94.38 138 ARG B C 1
ATOM 3091 O O . ARG B 1 138 ? -0.881 -12.641 -20.469 1 94.38 138 ARG B O 1
ATOM 3098 N N . ILE B 1 139 ? -0.15 -11.672 -18.656 1 96.19 139 ILE B N 1
ATOM 3099 C CA . ILE B 1 139 ? 0.599 -12.852 -18.234 1 96.19 139 ILE B CA 1
ATOM 3100 C C . ILE B 1 139 ? -0.357 -14.023 -18.031 1 96.19 139 ILE B C 1
ATOM 3102 O O . ILE B 1 139 ? -0.098 -15.133 -18.516 1 96.19 139 ILE B O 1
ATOM 3106 N N . LEU B 1 140 ? -1.478 -13.797 -17.344 1 98.19 140 LEU B N 1
ATOM 3107 C CA . LEU B 1 140 ? -2.447 -14.859 -17.109 1 98.19 140 LEU B CA 1
ATOM 3108 C C . LEU B 1 140 ? -3.045 -15.352 -18.422 1 98.19 140 LEU B C 1
ATOM 3110 O O . LEU B 1 140 ? -3.131 -16.562 -18.656 1 98.19 140 LEU B O 1
ATOM 3114 N N . ASP B 1 141 ? -3.34 -14.477 -19.266 1 96.12 141 ASP B N 1
ATOM 3115 C CA . ASP B 1 141 ? -4.012 -14.812 -20.516 1 96.12 141 ASP B CA 1
ATOM 3116 C C . ASP B 1 141 ? -3.064 -15.531 -21.484 1 96.12 141 ASP B C 1
ATOM 3118 O O . ASP B 1 141 ? -3.426 -16.547 -22.078 1 96.12 141 ASP B O 1
ATOM 3122 N N . ASP B 1 142 ? -1.889 -15.031 -21.594 1 95.44 142 ASP B N 1
ATOM 3123 C CA . ASP B 1 142 ? -0.981 -15.477 -22.641 1 95.44 142 ASP B CA 1
ATOM 3124 C C . ASP B 1 142 ? -0.215 -16.719 -22.219 1 95.44 142 ASP B C 1
ATOM 3126 O O . ASP B 1 142 ? 0.143 -17.547 -23.062 1 95.44 142 ASP B O 1
ATOM 3130 N N . PHE B 1 143 ? 0.022 -16.891 -20.953 1 96.38 143 PHE B N 1
ATOM 3131 C CA . PHE B 1 143 ? 0.906 -17.969 -20.547 1 96.38 143 PHE B CA 1
ATOM 3132 C C . PHE B 1 143 ? 0.157 -18.984 -19.688 1 96.38 143 PHE B C 1
ATOM 3134 O O . PHE B 1 143 ? 0.292 -20.188 -19.891 1 96.38 143 PHE B O 1
ATOM 3141 N N . VAL B 1 144 ? -0.655 -18.578 -18.781 1 98.25 144 VAL B N 1
ATOM 3142 C CA . VAL B 1 144 ? -1.298 -19.469 -17.828 1 98.25 144 VAL B CA 1
ATOM 3143 C C . VAL B 1 144 ? -2.512 -20.141 -18.484 1 98.25 144 VAL B C 1
ATOM 3145 O O . VAL B 1 144 ? -2.543 -21.359 -18.672 1 98.25 144 VAL B O 1
ATOM 3148 N N . LEU B 1 145 ? -3.389 -19.297 -18.922 1 97.75 145 LEU B N 1
ATOM 3149 C CA . LEU B 1 145 ? -4.645 -19.812 -19.438 1 97.75 145 LEU B CA 1
ATOM 3150 C C . LEU B 1 145 ? -4.418 -20.578 -20.75 1 97.75 145 LEU B C 1
ATO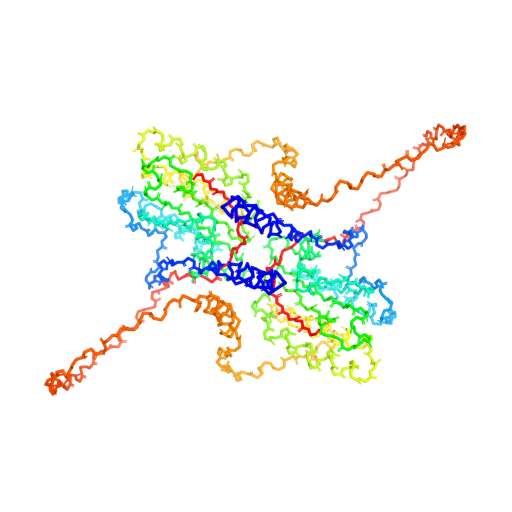M 3152 O O . LEU B 1 145 ? -5.121 -21.547 -21.031 1 97.75 145 LEU B O 1
ATOM 3156 N N . THR B 1 146 ? -3.447 -20.141 -21.531 1 96.62 146 THR B N 1
ATOM 3157 C CA . THR B 1 146 ? -3.111 -20.844 -22.75 1 96.62 146 THR B CA 1
ATOM 3158 C C . THR B 1 146 ? -2.709 -22.281 -22.469 1 96.62 146 THR B C 1
ATOM 3160 O O . THR B 1 146 ? -3.164 -23.203 -23.141 1 96.62 146 THR B O 1
ATOM 3163 N N . SER B 1 147 ? -1.844 -22.547 -21.469 1 97.12 147 SER B N 1
ATOM 3164 C CA . SER B 1 147 ? -1.442 -23.875 -21.062 1 97.12 147 SER B CA 1
ATOM 3165 C C . SER B 1 147 ? -2.609 -24.641 -20.453 1 97.12 147 SER B C 1
ATOM 3167 O O . SER B 1 147 ? -2.766 -25.844 -20.672 1 97.12 147 SER B O 1
ATOM 3169 N N . TRP B 1 148 ? -3.465 -23.922 -19.672 1 98.06 148 TRP B N 1
ATOM 3170 C CA . TRP B 1 148 ? -4.543 -24.578 -18.953 1 98.06 148 TRP B CA 1
ATOM 3171 C C . TRP B 1 148 ? -5.66 -25 -19.891 1 98.06 148 TRP B C 1
ATOM 3173 O O . TRP B 1 148 ? -6.402 -25.953 -19.609 1 98.06 148 TRP B O 1
ATOM 3183 N N . ALA B 1 149 ? -5.773 -24.344 -21.031 1 96.38 149 ALA B N 1
ATOM 3184 C CA . ALA B 1 149 ? -6.727 -24.766 -22.062 1 96.38 149 ALA B CA 1
ATOM 3185 C C . ALA B 1 149 ? -6.406 -26.156 -22.578 1 96.38 149 ALA B C 1
ATOM 3187 O O . ALA B 1 149 ? -7.293 -26.859 -23.078 1 96.38 149 ALA B O 1
ATOM 3188 N N . LYS B 1 150 ? -5.156 -26.547 -22.438 1 96.5 150 LYS B N 1
ATOM 3189 C CA . LYS B 1 150 ? -4.703 -27.859 -22.891 1 96.5 150 LYS B CA 1
ATOM 3190 C C . LYS B 1 150 ? -4.625 -28.859 -21.75 1 96.5 150 LYS B C 1
ATOM 3192 O O . LYS B 1 150 ? -4.109 -29.969 -21.906 1 96.5 150 LYS B O 1
ATOM 3197 N N . GLY B 1 151 ? -5.039 -28.453 -20.609 1 96.62 151 GLY B N 1
ATOM 3198 C CA . GLY B 1 151 ? -5.012 -29.328 -19.453 1 96.62 151 GLY B CA 1
ATOM 3199 C C . GLY B 1 151 ? -3.648 -29.391 -18.781 1 96.62 151 GLY B C 1
ATOM 3200 O O . GLY B 1 151 ? -3.406 -30.25 -17.938 1 96.62 151 GLY B O 1
ATOM 3201 N N . GLU B 1 152 ? -2.791 -28.516 -19.156 1 97.75 152 GLU B N 1
ATOM 3202 C CA . GLU B 1 152 ? -1.431 -28.516 -18.625 1 97.75 152 GLU B CA 1
ATOM 3203 C C . GLU B 1 152 ? -1.303 -27.547 -17.453 1 97.75 152 GLU B C 1
ATOM 3205 O O . GLU B 1 152 ? -0.728 -26.453 -17.594 1 97.75 152 GLU B O 1
ATOM 3210 N N . TYR B 1 153 ? -1.681 -27.969 -16.328 1 98.44 153 TYR B N 1
ATOM 3211 C CA . TYR B 1 153 ? -1.81 -27.062 -15.18 1 98.44 153 TYR B CA 1
ATOM 3212 C C . TYR B 1 153 ? -0.441 -26.688 -14.633 1 98.44 153 TYR B C 1
ATOM 3214 O O . TYR B 1 153 ? -0.16 -25.5 -14.414 1 98.44 153 TYR B O 1
ATOM 3222 N N . SER B 1 154 ? 0.442 -27.609 -14.391 1 98.69 154 SER B N 1
ATOM 3223 C CA . SER B 1 154 ? 1.784 -27.312 -13.898 1 98.69 154 SER B CA 1
ATOM 3224 C C . SER B 1 154 ? 2.545 -26.422 -14.867 1 98.69 154 SER B C 1
ATOM 3226 O O . SER B 1 154 ? 3.182 -25.453 -14.445 1 98.69 154 SER B O 1
ATOM 3228 N N . LYS B 1 155 ? 2.471 -26.703 -16.094 1 97.69 155 LYS B N 1
ATOM 3229 C CA . LYS B 1 155 ? 3.156 -25.922 -17.125 1 97.69 155 LYS B CA 1
ATOM 3230 C C . LYS B 1 155 ? 2.678 -24.469 -17.125 1 97.69 155 LYS B C 1
ATOM 3232 O O . LYS B 1 155 ? 3.469 -23.547 -17.344 1 97.69 155 LYS B O 1
ATOM 3237 N N . GLY B 1 156 ? 1.359 -24.312 -16.984 1 98.5 156 GLY B N 1
ATOM 3238 C CA . GLY B 1 156 ? 0.815 -22.953 -16.938 1 98.5 156 GLY B CA 1
ATOM 3239 C C . GLY B 1 156 ? 1.341 -22.141 -15.758 1 98.5 156 GLY B C 1
ATOM 3240 O O . GLY B 1 156 ? 1.678 -20.969 -15.914 1 98.5 156 GLY B O 1
ATOM 3241 N N . ILE B 1 157 ? 1.37 -22.781 -14.586 1 98.81 157 ILE B N 1
ATOM 3242 C CA . ILE B 1 157 ? 1.899 -22.109 -13.406 1 98.81 157 ILE B CA 1
ATOM 3243 C C . ILE B 1 157 ? 3.371 -21.766 -13.625 1 98.81 157 ILE B C 1
ATOM 3245 O O . ILE B 1 157 ? 3.805 -20.641 -13.336 1 98.81 157 ILE B O 1
ATOM 3249 N N . TYR B 1 158 ? 4.125 -22.672 -14.188 1 97.94 158 TYR B N 1
ATOM 3250 C CA . TYR B 1 158 ? 5.539 -22.469 -14.477 1 97.94 158 TYR B CA 1
ATOM 3251 C C . TYR B 1 158 ? 5.742 -21.312 -15.453 1 97.94 158 TYR B C 1
ATOM 3253 O O . TYR B 1 158 ? 6.547 -20.406 -15.203 1 97.94 158 TYR B O 1
ATOM 3261 N N . ALA B 1 159 ? 5.039 -21.328 -16.547 1 96.69 159 ALA B N 1
ATOM 3262 C CA . ALA B 1 159 ? 5.176 -20.281 -17.562 1 96.69 159 ALA B CA 1
ATOM 3263 C C . ALA B 1 159 ? 4.789 -18.922 -17 1 96.69 159 ALA B C 1
ATOM 3265 O O . ALA B 1 159 ? 5.457 -17.906 -17.281 1 96.69 159 ALA B O 1
ATOM 3266 N N . GLY B 1 160 ? 3.66 -18.891 -16.25 1 98.19 160 GLY B N 1
ATOM 3267 C CA . GLY B 1 160 ? 3.27 -17.641 -15.602 1 98.19 160 GLY B CA 1
ATOM 3268 C C . GLY B 1 160 ? 4.324 -17.109 -14.656 1 98.19 160 GLY B C 1
ATOM 3269 O O . GLY B 1 160 ? 4.617 -15.914 -14.656 1 98.19 160 GLY B O 1
ATOM 3270 N N . TYR B 1 161 ? 4.844 -17.953 -13.844 1 98 161 TYR B N 1
ATOM 3271 C CA . TYR B 1 161 ? 5.895 -17.562 -12.914 1 98 161 TYR B CA 1
ATOM 3272 C C . TYR B 1 161 ? 7.086 -16.969 -13.648 1 98 161 TYR B C 1
ATOM 3274 O O . TYR B 1 161 ? 7.629 -15.938 -13.242 1 98 161 TYR B O 1
ATOM 3282 N N . MET B 1 162 ? 7.516 -17.594 -14.688 1 95.88 162 MET B N 1
ATOM 3283 C CA . MET B 1 162 ? 8.688 -17.141 -15.422 1 95.88 162 MET B CA 1
ATOM 3284 C C . MET B 1 162 ? 8.43 -15.781 -16.062 1 95.88 162 MET B C 1
ATOM 3286 O O . MET B 1 162 ? 9.32 -14.938 -16.125 1 95.88 162 MET B O 1
ATOM 3290 N N . ALA B 1 163 ? 7.238 -15.617 -16.547 1 95.44 163 ALA B N 1
ATOM 3291 C CA . ALA B 1 163 ? 6.879 -14.312 -17.109 1 95.44 163 ALA B CA 1
ATOM 3292 C C . ALA B 1 163 ? 6.941 -13.227 -16.031 1 95.44 163 ALA B C 1
ATOM 3294 O O . ALA B 1 163 ? 7.441 -12.133 -16.281 1 95.44 163 ALA B O 1
ATOM 3295 N N . ILE B 1 164 ? 6.391 -13.516 -14.844 1 97.19 164 ILE B N 1
ATOM 3296 C CA . ILE B 1 164 ? 6.461 -12.586 -13.727 1 97.19 164 ILE B CA 1
ATOM 3297 C C . ILE B 1 164 ? 7.918 -12.289 -13.383 1 97.19 164 ILE B C 1
ATOM 3299 O O . ILE B 1 164 ? 8.305 -11.133 -13.234 1 97.19 164 ILE B O 1
ATOM 3303 N N . ALA B 1 165 ? 8.68 -13.344 -13.25 1 95.44 165 ALA B N 1
ATOM 3304 C CA . ALA B 1 165 ? 10.094 -13.227 -12.891 1 95.44 165 ALA B CA 1
ATOM 3305 C C . ALA B 1 165 ? 10.844 -12.367 -13.906 1 95.44 165 ALA B C 1
ATOM 3307 O O . ALA B 1 165 ? 11.711 -11.578 -13.531 1 95.44 165 ALA B O 1
ATOM 3308 N N . SER B 1 166 ? 10.492 -12.508 -15.141 1 92.75 166 SER B N 1
ATOM 3309 C CA . SER B 1 166 ? 11.141 -11.719 -16.188 1 92.75 166 SER B CA 1
ATOM 3310 C C . SER B 1 166 ? 10.859 -10.234 -16.016 1 92.75 166 SER B C 1
ATOM 3312 O O . SER B 1 166 ? 11.758 -9.406 -16.188 1 92.75 166 SER B O 1
ATOM 3314 N N . ARG B 1 167 ? 9.648 -9.93 -15.672 1 92.62 167 ARG B N 1
ATOM 3315 C CA . ARG B 1 167 ? 9.281 -8.539 -15.453 1 92.62 167 ARG B CA 1
ATOM 3316 C C . ARG B 1 167 ? 10.023 -7.953 -14.258 1 92.62 167 ARG B C 1
ATOM 3318 O O . ARG B 1 167 ? 10.484 -6.809 -14.305 1 92.62 167 ARG B O 1
ATOM 3325 N N . VAL B 1 168 ? 10.125 -8.719 -13.219 1 93.31 168 VAL B N 1
ATOM 3326 C CA . VAL B 1 168 ? 10.812 -8.273 -12.008 1 93.31 168 VAL B CA 1
ATOM 3327 C C . VAL B 1 168 ? 12.305 -8.102 -12.289 1 93.31 168 VAL B C 1
ATOM 3329 O O . VAL B 1 168 ? 12.914 -7.121 -11.867 1 93.31 168 VAL B O 1
ATOM 3332 N N . ALA B 1 169 ? 12.836 -9.016 -12.969 1 90.81 169 ALA B N 1
ATOM 3333 C CA . ALA B 1 169 ? 14.25 -8.93 -13.328 1 90.81 169 ALA B CA 1
ATOM 3334 C C . ALA B 1 169 ? 14.539 -7.672 -14.141 1 90.81 169 ALA B C 1
ATOM 3336 O O . ALA B 1 169 ? 15.539 -6.992 -13.914 1 90.81 169 ALA B O 1
ATOM 3337 N N . LYS B 1 170 ? 13.695 -7.418 -15.078 1 87.56 170 LYS B N 1
ATOM 3338 C CA . LYS B 1 170 ? 13.852 -6.227 -15.906 1 87.56 170 LYS B CA 1
ATOM 3339 C C . LYS B 1 170 ? 13.758 -4.953 -15.07 1 87.56 170 LYS B C 1
ATOM 3341 O O . LYS B 1 170 ? 14.516 -4.008 -15.289 1 87.56 170 LYS B O 1
ATOM 3346 N N . GLU B 1 171 ? 12.812 -4.977 -14.172 1 85.75 171 GLU B N 1
ATOM 3347 C CA . GLU B 1 171 ? 12.625 -3.82 -13.305 1 85.75 171 GLU B CA 1
ATOM 3348 C C . GLU B 1 171 ? 13.914 -3.496 -12.539 1 85.75 171 GLU B C 1
ATOM 3350 O O . GLU B 1 171 ? 14.242 -2.324 -12.336 1 85.75 171 GLU B O 1
ATOM 3355 N N . TYR B 1 172 ? 14.664 -4.473 -12.125 1 87.94 172 TYR B N 1
ATOM 3356 C CA . TYR B 1 172 ? 15.828 -4.285 -11.266 1 87.94 172 TYR B CA 1
ATOM 3357 C C . TYR B 1 172 ? 17.125 -4.395 -12.07 1 87.94 172 TYR B C 1
ATOM 3359 O O . TYR B 1 172 ? 18.203 -4.41 -11.5 1 87.94 172 TYR B O 1
ATOM 3367 N N . ASN B 1 173 ? 16.969 -4.488 -13.375 1 86.38 173 ASN B N 1
ATOM 3368 C CA . ASN B 1 173 ? 18.094 -4.551 -14.297 1 86.38 173 ASN B CA 1
ATOM 3369 C C . ASN B 1 173 ? 19.031 -5.715 -13.969 1 86.38 173 ASN B C 1
ATOM 3371 O O . ASN B 1 173 ? 20.234 -5.535 -13.875 1 86.38 173 ASN B O 1
ATOM 3375 N N . ILE B 1 174 ? 18.422 -6.762 -13.555 1 85.31 174 ILE B N 1
ATOM 3376 C CA . ILE B 1 174 ? 19.188 -7.977 -13.289 1 85.31 174 ILE B CA 1
ATOM 3377 C C . ILE B 1 174 ? 19.109 -8.906 -14.5 1 85.31 174 ILE B C 1
ATOM 3379 O O . ILE B 1 174 ? 18.062 -9.031 -15.133 1 85.31 174 ILE B O 1
ATOM 3383 N N . ASP B 1 175 ? 20.25 -9.258 -14.922 1 73.25 175 ASP B N 1
ATOM 3384 C CA . ASP B 1 175 ? 20.312 -10.297 -15.945 1 73.25 175 ASP B CA 1
ATOM 3385 C C . ASP B 1 175 ? 20.234 -11.688 -15.32 1 73.25 175 ASP B C 1
ATOM 3387 O O . ASP B 1 175 ? 21.156 -12.094 -14.602 1 73.25 175 ASP B O 1
ATOM 3391 N N . LEU B 1 176 ? 19.078 -12.188 -15.258 1 62.31 176 LEU B N 1
ATOM 3392 C CA . LEU B 1 176 ? 18.984 -13.547 -14.734 1 62.31 176 LEU B CA 1
ATOM 3393 C C . LEU B 1 176 ? 19.688 -14.539 -15.648 1 62.31 176 LEU B C 1
ATOM 3395 O O . LEU B 1 176 ? 19.188 -14.867 -16.734 1 62.31 176 LEU B O 1
ATOM 3399 N N . GLN B 1 177 ? 20.953 -14.422 -15.75 1 53.06 177 GLN B N 1
ATOM 3400 C CA . GLN B 1 177 ? 21.828 -15.305 -16.516 1 53.06 177 GLN B CA 1
ATOM 3401 C C . GLN B 1 177 ? 21.469 -16.766 -16.297 1 53.06 177 GLN B C 1
ATOM 3403 O O . GLN B 1 177 ? 21.234 -17.203 -15.156 1 53.06 177 GLN B O 1
ATOM 3408 N N . GLY B 1 178 ? 21.125 -17.422 -17.5 1 52.38 178 GLY B N 1
ATOM 3409 C CA . GLY B 1 178 ? 20.859 -18.859 -17.609 1 52.38 178 GLY B CA 1
ATOM 3410 C C . GLY B 1 178 ? 19.375 -19.188 -17.547 1 52.38 178 GLY B C 1
ATOM 3411 O O . GLY B 1 178 ? 18.984 -20.344 -17.734 1 52.38 178 GLY B O 1
ATOM 3412 N N . LEU B 1 179 ? 18.766 -18.219 -16.859 1 55.81 179 LEU B N 1
ATOM 3413 C CA . LEU B 1 179 ? 17.375 -18.641 -16.797 1 55.81 179 LEU B CA 1
ATOM 3414 C C . LEU B 1 179 ? 16.609 -18.188 -18.047 1 55.81 179 LEU B C 1
ATOM 3416 O O . LEU B 1 179 ? 16.859 -17.094 -18.562 1 55.81 179 LEU B O 1
ATOM 3420 N N . ASP B 1 180 ? 16.344 -19 -18.922 1 53.94 180 ASP B N 1
ATOM 3421 C CA . ASP B 1 180 ? 15.539 -18.922 -20.141 1 53.94 180 ASP B CA 1
ATOM 3422 C C . ASP B 1 180 ? 14.297 -18.062 -19.922 1 53.94 180 ASP B C 1
ATOM 3424 O O . ASP B 1 180 ? 13.219 -18.375 -20.438 1 53.94 180 ASP B O 1
ATOM 3428 N N . VAL B 1 181 ? 14.406 -17.031 -19.141 1 60.72 181 VAL B N 1
ATOM 3429 C CA . VAL B 1 181 ? 13.227 -16.234 -18.828 1 60.72 181 VAL B CA 1
ATOM 3430 C C . VAL B 1 181 ? 12.875 -15.32 -19.984 1 60.72 181 VAL B C 1
ATOM 3432 O O . VAL B 1 181 ? 11.734 -14.875 -20.125 1 60.72 181 VAL B O 1
ATOM 3435 N N . SER B 1 182 ? 13.812 -15.117 -20.969 1 58.28 182 SER B N 1
ATOM 3436 C CA . SER B 1 182 ? 13.602 -14.203 -22.078 1 58.28 182 SER B CA 1
ATOM 3437 C C . SER B 1 182 ? 12.453 -14.664 -22.969 1 58.28 182 SER B C 1
ATOM 3439 O O . SER B 1 182 ? 11.797 -13.852 -23.609 1 58.28 182 SER B O 1
ATOM 3441 N N . GLU B 1 183 ? 12.258 -15.938 -22.875 1 66.5 183 GLU B N 1
ATOM 3442 C CA . GLU B 1 183 ? 11.188 -16.484 -23.703 1 66.5 183 GLU B CA 1
ATOM 3443 C C . GLU B 1 183 ? 9.82 -16.062 -23.172 1 66.5 183 GLU B C 1
ATOM 3445 O O . GLU B 1 183 ? 8.828 -16.062 -23.906 1 66.5 183 GLU B O 1
ATOM 3450 N N . TYR B 1 184 ? 9.773 -15.531 -21.984 1 72.69 184 TYR B N 1
ATOM 3451 C CA . TYR B 1 184 ? 8.5 -15.242 -21.344 1 72.69 184 TYR B CA 1
ATOM 3452 C C . TYR B 1 184 ? 8.289 -13.734 -21.219 1 72.69 184 TYR B C 1
ATOM 3454 O O . TYR B 1 184 ? 7.555 -13.273 -20.344 1 72.69 184 TYR B O 1
ATOM 3462 N N . SER B 1 185 ? 9 -13.102 -22.203 1 67.5 185 SER B N 1
ATOM 3463 C CA . SER B 1 185 ? 8.844 -11.656 -22.188 1 67.5 185 SER B CA 1
ATOM 3464 C C . SER B 1 185 ? 7.473 -11.242 -22.703 1 67.5 185 SER B C 1
ATOM 3466 O O . SER B 1 185 ? 6.984 -11.797 -23.688 1 67.5 185 SER B O 1
ATOM 3468 N N . VAL B 1 186 ? 6.695 -10.719 -21.875 1 60.97 186 VAL B N 1
ATOM 3469 C CA . VAL B 1 186 ? 5.441 -10.109 -22.312 1 60.97 186 VAL B CA 1
ATOM 3470 C C . VAL B 1 186 ? 5.727 -8.883 -23.156 1 60.97 186 VAL B C 1
ATOM 3472 O O . VAL B 1 186 ? 6.449 -7.977 -22.734 1 60.97 186 VAL B O 1
ATOM 3475 N N . ASN B 1 187 ? 5.73 -9.078 -24.562 1 47.22 187 ASN B N 1
ATOM 3476 C CA . ASN B 1 187 ? 5.922 -7.918 -25.422 1 47.22 187 ASN B CA 1
ATOM 3477 C C . ASN B 1 187 ? 4.984 -6.777 -25.047 1 47.22 187 ASN B C 1
ATOM 3479 O O . ASN B 1 187 ? 3.77 -6.969 -24.969 1 47.22 187 ASN B O 1
ATOM 3483 N N . THR B 1 188 ? 5.488 -5.973 -24.25 1 46.38 188 THR B N 1
ATOM 3484 C CA . THR B 1 188 ? 4.742 -4.723 -24.125 1 46.38 188 THR B CA 1
ATOM 3485 C C . THR B 1 188 ? 4.727 -3.973 -25.453 1 46.38 188 THR B C 1
ATOM 3487 O O . THR B 1 188 ? 5.73 -3.383 -25.859 1 46.38 188 THR B O 1
ATOM 3490 N N . SER B 1 189 ? 4.488 -4.562 -26.609 1 35.84 189 SER B N 1
ATOM 3491 C CA . SER B 1 189 ? 4.316 -3.584 -27.688 1 35.84 189 SER B CA 1
ATOM 3492 C C . SER B 1 189 ? 3.783 -2.264 -27.141 1 35.84 189 SER B C 1
ATOM 3494 O O . SER B 1 189 ? 2.854 -2.248 -26.328 1 35.84 189 SER B O 1
ATOM 3496 N N . SER B 1 190 ? 4.648 -1.276 -27.234 1 33.16 190 SER B N 1
ATOM 3497 C CA . SER B 1 190 ? 4.355 0.132 -26.984 1 33.16 190 SER B CA 1
ATOM 3498 C C . SER B 1 190 ? 2.967 0.506 -27.5 1 33.16 190 SER B C 1
ATOM 3500 O O . SER B 1 190 ? 2.746 1.634 -27.953 1 33.16 190 SER B O 1
ATOM 3502 N N . ASN B 1 191 ? 2.299 -0.237 -28.266 1 30.19 191 ASN B N 1
ATOM 3503 C CA . ASN B 1 191 ? 1.033 0.471 -28.438 1 30.19 191 ASN B CA 1
ATOM 3504 C C . ASN B 1 191 ? 0.467 0.925 -27.094 1 30.19 191 ASN B C 1
ATOM 3506 O O . ASN B 1 191 ? 0 0.104 -26.297 1 30.19 191 ASN B O 1
ATOM 3510 N N . ASP B 1 192 ? 1.165 1.834 -26.547 1 31.2 192 ASP B N 1
ATOM 3511 C CA . ASP B 1 192 ? 0.702 2.732 -25.5 1 31.2 192 ASP B CA 1
ATOM 3512 C C . ASP B 1 192 ? -0.818 2.873 -25.531 1 31.2 192 ASP B C 1
ATOM 3514 O O . ASP B 1 192 ? -1.348 3.828 -26.109 1 31.2 192 ASP B O 1
ATOM 3518 N N . SER B 1 193 ? -1.448 1.958 -26.078 1 31.2 193 SER B N 1
ATOM 3519 C CA . SER B 1 193 ? -2.891 2.178 -26.109 1 31.2 193 SER B CA 1
ATOM 3520 C C . SER B 1 193 ? -3.402 2.697 -24.781 1 31.2 193 SER B C 1
ATOM 3522 O O . SER B 1 193 ? -2.846 2.377 -23.719 1 31.2 193 SER B O 1
ATOM 3524 N N . GLY B 1 194 ? -4.184 3.781 -24.828 1 30.41 194 GLY B N 1
ATOM 3525 C CA . GLY B 1 194 ? -4.91 4.645 -23.906 1 30.41 194 GLY B CA 1
ATOM 3526 C C . GLY B 1 194 ? -5.465 3.904 -22.703 1 30.41 194 GLY B C 1
ATOM 3527 O O . GLY B 1 194 ? -5.504 2.672 -22.703 1 30.41 194 GLY B O 1
ATOM 3528 N N . ILE B 1 195 ? -5.641 4.574 -21.734 1 32.31 195 ILE B N 1
ATOM 3529 C CA . ILE B 1 195 ? -6.371 4.289 -20.5 1 32.31 195 ILE B CA 1
ATOM 3530 C C . ILE B 1 195 ? -7.555 3.371 -20.797 1 32.31 195 ILE B C 1
ATOM 3532 O O . ILE B 1 195 ? -8.469 3.746 -21.531 1 32.31 195 ILE B O 1
ATOM 3536 N N . SER B 1 196 ? -7.371 2.223 -21.047 1 30.19 196 SER B N 1
ATOM 3537 C CA . SER B 1 196 ? -8.5 1.377 -21.422 1 30.19 196 SER B CA 1
ATOM 3538 C C . SER B 1 196 ? -9.727 1.691 -20.562 1 30.19 196 SER B C 1
ATOM 3540 O O . SER B 1 196 ? -9.609 2.031 -19.391 1 30.19 196 SER B O 1
ATOM 3542 N N . TRP B 1 197 ? -10.844 1.836 -21.125 1 31.25 197 TRP B N 1
ATOM 3543 C CA . TRP B 1 197 ? -12.195 2.207 -20.719 1 31.25 197 TRP B CA 1
ATOM 3544 C C . TRP B 1 197 ? -12.648 1.37 -19.531 1 31.25 197 TRP B C 1
ATOM 3546 O O . TRP B 1 197 ? -13.539 1.778 -18.781 1 31.25 197 TRP B O 1
ATOM 3556 N N . GLU B 1 198 ? -12.086 0.217 -19.406 1 29.83 198 GLU B N 1
ATOM 3557 C CA . GLU B 1 198 ? -12.586 -0.729 -18.406 1 29.83 198 GLU B CA 1
ATOM 3558 C C . GLU B 1 198 ? -12.125 -0.349 -17 1 29.83 198 GLU B C 1
ATOM 3560 O O . GLU B 1 198 ? -12.82 -0.609 -16.031 1 29.83 198 GLU B O 1
ATOM 3565 N N . ASP B 1 199 ? -10.992 0.263 -16.938 1 32.47 199 ASP B N 1
ATOM 3566 C CA . ASP B 1 199 ? -10.586 0.77 -15.625 1 32.47 199 ASP B CA 1
ATOM 3567 C C . ASP B 1 199 ? -11.422 1.987 -15.227 1 32.47 199 ASP B C 1
ATOM 3569 O O . ASP B 1 199 ? -11.562 2.289 -14.039 1 32.47 199 ASP B O 1
ATOM 3573 N N . ILE B 1 200 ? -11.875 2.668 -16.281 1 34.5 200 ILE B N 1
ATOM 3574 C CA . ILE B 1 200 ? -12.922 3.666 -16.125 1 34.5 200 ILE B CA 1
ATOM 3575 C C . ILE B 1 200 ? -14.25 2.975 -15.805 1 34.5 200 ILE B C 1
ATOM 3577 O O . ILE B 1 200 ? -15.055 3.484 -15.023 1 34.5 200 ILE B O 1
ATOM 3581 N N . ALA B 1 201 ? -14.414 1.766 -16.281 1 31.55 201 ALA B N 1
ATOM 3582 C CA . ALA B 1 201 ? -15.656 1.028 -16.062 1 31.55 201 ALA B CA 1
ATOM 3583 C C . ALA B 1 201 ? -15.797 0.611 -14.602 1 31.55 201 ALA B C 1
ATOM 3585 O O . ALA B 1 201 ? -16.875 0.71 -14.023 1 31.55 201 ALA B O 1
ATOM 3586 N N . ALA B 1 202 ? -14.734 0.202 -13.945 1 33.59 202 ALA B N 1
ATOM 3587 C CA . ALA B 1 202 ? -14.852 -0.173 -12.539 1 33.59 202 ALA B CA 1
ATOM 3588 C C . ALA B 1 202 ? -14.977 1.062 -11.648 1 33.59 202 ALA B C 1
ATOM 3590 O O . ALA B 1 202 ? -15.766 1.074 -10.703 1 33.59 202 ALA B O 1
ATOM 3591 N N . VAL B 1 203 ? -14.312 2.113 -12.062 1 37.47 203 VAL B N 1
ATOM 3592 C CA . VAL B 1 203 ? -14.672 3.41 -11.5 1 37.47 203 VAL B CA 1
ATOM 3593 C C . VAL B 1 203 ? -16.078 3.801 -11.945 1 37.47 203 VAL B C 1
ATOM 3595 O O . VAL B 1 203 ? -16.875 4.305 -11.148 1 37.47 203 VAL B O 1
ATOM 3598 N N . ILE B 1 204 ? -16.359 3.457 -13.195 1 38.38 204 ILE B N 1
ATOM 3599 C CA . ILE B 1 204 ? -17.688 3.713 -13.711 1 38.38 204 ILE B CA 1
ATOM 3600 C C . ILE B 1 204 ? -18.672 2.719 -13.102 1 38.38 204 ILE B C 1
ATOM 3602 O O . ILE B 1 204 ? -19.766 3.102 -12.672 1 38.38 204 ILE B O 1
ATOM 3606 N N . ILE B 1 205 ? -18.281 1.457 -13.023 1 39.28 205 ILE B N 1
ATOM 3607 C CA . ILE B 1 205 ? -19.203 0.538 -12.383 1 39.28 205 ILE B CA 1
ATOM 3608 C C . ILE B 1 205 ? -19.328 0.878 -10.898 1 39.28 205 ILE B C 1
ATOM 3610 O O . ILE B 1 205 ? -20.438 0.915 -10.352 1 39.28 205 ILE B O 1
ATOM 3614 N N . LEU B 1 206 ? -18.234 1.259 -10.25 1 38.47 206 LEU B N 1
ATOM 3615 C CA . LEU B 1 206 ? -18.328 1.819 -8.906 1 38.47 206 LEU B CA 1
ATOM 3616 C C . LEU B 1 206 ? -19.031 3.17 -8.93 1 38.47 206 LEU B C 1
ATOM 3618 O O . LEU B 1 206 ? -19.891 3.439 -8.094 1 38.47 206 LEU B O 1
ATOM 3622 N N . ILE B 1 207 ? -18.719 3.883 -9.969 1 39.53 207 ILE B N 1
ATOM 3623 C CA . ILE B 1 207 ? -19.516 5.074 -10.211 1 39.53 207 ILE B CA 1
ATOM 3624 C C . ILE B 1 207 ? -20.922 4.664 -10.664 1 39.53 207 ILE B C 1
ATOM 3626 O O . ILE B 1 207 ? -21.922 5.211 -10.195 1 39.53 207 ILE B O 1
ATOM 3630 N N . LEU B 1 208 ? -20.906 3.699 -11.57 1 37.62 208 LEU B N 1
ATOM 3631 C CA . LEU B 1 208 ? -22.219 3.248 -12.016 1 37.62 208 LEU B CA 1
ATOM 3632 C C . LEU B 1 208 ? -23 2.592 -10.875 1 37.62 208 LEU B C 1
ATOM 3634 O O . LEU B 1 208 ? -24.188 2.83 -10.711 1 37.62 208 LEU B O 1
ATOM 3638 N N . ILE B 1 209 ? -22.375 1.801 -10.125 1 39.72 209 ILE B N 1
ATOM 3639 C CA . ILE B 1 209 ? -23.062 1.302 -8.945 1 39.72 209 ILE B CA 1
ATOM 3640 C C . ILE B 1 209 ? -23.422 2.469 -8.023 1 39.72 209 ILE B C 1
ATOM 3642 O O . ILE B 1 209 ? -24.547 2.529 -7.5 1 39.72 209 ILE B O 1
ATOM 3646 N N . PHE B 1 210 ? -22.5 3.432 -8.016 1 37.78 210 PHE B N 1
ATOM 3647 C CA . PHE B 1 210 ? -22.922 4.66 -7.355 1 37.78 210 PHE B CA 1
ATOM 3648 C C . PHE B 1 210 ? -24.062 5.328 -8.109 1 37.78 210 PHE B C 1
ATOM 3650 O O . PHE B 1 210 ? -25 5.848 -7.504 1 37.78 210 PHE B O 1
ATOM 3657 N N . ILE B 1 211 ? -23.797 5.402 -9.375 1 37.56 211 ILE B N 1
ATOM 3658 C CA . ILE B 1 211 ? -24.875 6.004 -10.148 1 37.56 211 ILE B CA 1
ATOM 3659 C C . ILE B 1 211 ? -26.125 5.141 -10.039 1 37.56 211 ILE B C 1
ATOM 3661 O O . ILE B 1 211 ? -27.234 5.664 -9.898 1 37.56 211 ILE B O 1
ATOM 3665 N N . ILE B 1 212 ? -25.859 3.91 -10.203 1 35.66 212 ILE B N 1
ATOM 3666 C CA . ILE B 1 212 ? -27.062 3.086 -10.18 1 35.66 212 ILE B CA 1
ATOM 3667 C C . ILE B 1 212 ? -27.719 3.176 -8.805 1 35.66 212 ILE B C 1
ATOM 3669 O O . ILE B 1 212 ? -28.938 3.318 -8.703 1 35.66 212 ILE B O 1
ATOM 3673 N N . PHE B 1 213 ? -26.953 3.061 -7.801 1 38.53 213 PHE B N 1
ATOM 3674 C CA . PHE B 1 213 ? -27.672 3.139 -6.535 1 38.53 213 PHE B CA 1
ATOM 3675 C C . PHE B 1 213 ? -28.016 4.582 -6.195 1 38.53 213 PHE B C 1
ATOM 3677 O O . PHE B 1 213 ? -28.844 4.84 -5.32 1 38.53 213 PHE B O 1
ATOM 3684 N N . GLY B 1 214 ? -27.203 5.504 -6.898 1 34.62 214 GLY B N 1
ATOM 3685 C CA . GLY B 1 214 ? -27.672 6.875 -6.766 1 34.62 214 GLY B CA 1
ATOM 3686 C C . GLY B 1 214 ? -28.969 7.141 -7.531 1 34.62 214 GLY B C 1
ATOM 3687 O O . GLY B 1 214 ? -29.5 8.25 -7.48 1 34.62 214 GLY B O 1
ATOM 3688 N N . ARG B 1 215 ? -29.141 6.371 -8.523 1 34.25 215 ARG B N 1
ATOM 3689 C CA . ARG B 1 215 ? -30.25 6.789 -9.359 1 34.25 215 ARG B CA 1
ATOM 3690 C C . ARG B 1 215 ? -31.594 6.562 -8.656 1 34.25 215 ARG B C 1
ATOM 3692 O O . ARG B 1 215 ? -32.656 6.758 -9.25 1 34.25 215 ARG B O 1
ATOM 3699 N N . GLY B 1 216 ? -31.547 6.004 -7.516 1 31.59 216 GLY B N 1
ATOM 3700 C CA . GLY B 1 216 ? -32.969 5.836 -7.234 1 31.59 216 GLY B CA 1
ATOM 3701 C C . GLY B 1 216 ? -33.688 7.148 -7.012 1 31.59 216 GLY B C 1
ATOM 3702 O O . GLY B 1 216 ? -34.844 7.164 -6.562 1 31.59 216 GLY B O 1
ATOM 3703 N N . GLY B 1 217 ? -33 8.289 -6.719 1 30.09 217 GLY B N 1
ATOM 3704 C CA . GLY B 1 217 ? -33.969 9.273 -6.297 1 30.09 217 GLY B CA 1
ATOM 3705 C C . GLY B 1 217 ? -34.938 9.664 -7.398 1 30.09 217 GLY B C 1
ATOM 3706 O O . GLY B 1 217 ? -34.719 9.359 -8.57 1 30.09 217 GLY B O 1
ATOM 3707 N N . ARG B 1 218 ? -35.906 10.672 -7.074 1 29.62 218 ARG B N 1
ATOM 3708 C CA . ARG B 1 218 ? -37.188 11.195 -7.551 1 29.62 218 ARG B CA 1
ATOM 3709 C C . ARG B 1 218 ? -37.031 11.828 -8.93 1 29.62 218 ARG B C 1
ATOM 3711 O O . ARG B 1 218 ? -35.969 12.336 -9.273 1 29.62 218 ARG B O 1
ATOM 3718 N N . ASN B 1 219 ? -37.969 11.531 -9.781 1 27.86 219 ASN B N 1
ATOM 3719 C CA . ASN B 1 219 ? -38.562 12.109 -10.984 1 27.86 219 ASN B CA 1
ATOM 3720 C C . ASN B 1 219 ? -38.719 13.625 -10.859 1 27.86 219 ASN B C 1
ATOM 3722 O O . ASN B 1 219 ? -39.719 14.102 -10.352 1 27.86 219 ASN B O 1
ATOM 3726 N N . ILE B 1 220 ? -37.906 14.453 -10.195 1 23.16 220 ILE B N 1
ATOM 3727 C CA . ILE B 1 220 ? -38.438 15.812 -10.258 1 23.16 220 ILE B CA 1
ATOM 3728 C C . ILE B 1 220 ? -38.562 16.25 -11.719 1 23.16 220 ILE B C 1
ATOM 3730 O O . ILE B 1 220 ? -37.594 16.219 -12.469 1 23.16 220 ILE B O 1
ATOM 3734 N N . LYS B 1 221 ? -39.812 16.25 -12.172 1 25.7 221 LYS B N 1
ATOM 3735 C CA . LYS B 1 221 ? -40.375 16.812 -13.398 1 25.7 221 LYS B CA 1
ATOM 3736 C C . LYS B 1 221 ? -39.875 18.219 -13.648 1 25.7 221 LYS B C 1
ATOM 3738 O O . LYS B 1 221 ? -40.281 19.172 -13 1 25.7 221 LYS B O 1
ATOM 3743 N N . ARG B 1 222 ? -38.469 18.516 -13.703 1 24.59 222 ARG B N 1
ATOM 3744 C CA . ARG B 1 222 ? -38.188 19.906 -14.055 1 24.59 222 ARG B CA 1
ATOM 3745 C C . ARG B 1 222 ? -38.875 20.297 -15.352 1 24.59 222 ARG B C 1
ATOM 3747 O O . ARG B 1 222 ? -38.656 19.656 -16.391 1 24.59 222 ARG B O 1
ATOM 3754 N N . ASN B 1 223 ? -40.094 20.922 -15.242 1 21.38 223 ASN B N 1
ATOM 3755 C CA . ASN B 1 223 ? -40.781 21.672 -16.297 1 21.38 223 ASN B CA 1
ATOM 3756 C C . ASN B 1 223 ? -39.812 22.578 -17.047 1 21.38 223 ASN B C 1
ATOM 3758 O O . ASN B 1 223 ? -39.156 23.422 -16.453 1 21.38 223 ASN B O 1
ATOM 3762 N N . TRP B 1 224 ? -39.25 22.094 -18.156 1 22.8 224 TRP B N 1
ATOM 3763 C CA . TRP B 1 224 ? -38.375 22.641 -19.188 1 22.8 224 TRP B CA 1
ATOM 3764 C C . TRP B 1 224 ? -38.938 23.953 -19.75 1 22.8 224 TRP B C 1
ATOM 3766 O O . TRP B 1 224 ? -39.938 23.938 -20.5 1 22.8 224 TRP B O 1
ATOM 3776 N N . TRP B 1 225 ? -39.344 24.969 -18.781 1 21.66 225 TRP B N 1
ATOM 3777 C CA . TRP B 1 225 ? -39.906 26.109 -19.484 1 21.66 225 TRP B CA 1
ATOM 3778 C C . TRP B 1 225 ? -39.062 26.469 -20.703 1 21.66 225 TRP B C 1
ATOM 3780 O O . TRP B 1 225 ? -37.906 26.047 -20.812 1 21.66 225 TRP B O 1
ATOM 3790 N N . GLY B 1 226 ? -39.375 27.688 -21.312 1 19.83 226 GLY B N 1
ATOM 3791 C CA . GLY B 1 226 ? -39.5 28.328 -22.609 1 19.83 226 GLY B CA 1
ATOM 3792 C C . GLY B 1 226 ? -38.188 28.641 -23.25 1 19.83 226 GLY B C 1
ATOM 3793 O O . GLY B 1 226 ? -37.125 28.578 -22.594 1 19.83 226 GLY B O 1
ATOM 3794 N N . PRO B 1 227 ? -38.156 29.234 -24.531 1 21 227 PRO B N 1
ATOM 3795 C CA . PRO B 1 227 ? -37.438 29.203 -25.797 1 21 227 PRO B CA 1
ATOM 3796 C C . PRO B 1 227 ? -36.125 30 -25.75 1 21 227 PRO B C 1
ATOM 3798 O O . PRO B 1 227 ? -35.219 29.781 -26.578 1 21 227 PRO B O 1
ATOM 3801 N N . GLY B 1 228 ? -35.969 30.875 -24.672 1 18.83 228 GLY B N 1
ATOM 3802 C CA . GLY B 1 228 ? -35.625 32.156 -25.266 1 18.83 228 GLY B CA 1
ATOM 3803 C C . GLY B 1 228 ? -34.344 32.156 -26.078 1 18.83 228 GLY B C 1
ATOM 3804 O O . GLY B 1 228 ? -33.531 31.234 -25.922 1 18.83 228 GLY B O 1
ATOM 3805 N N . SER B 1 229 ? -34.156 33 -27.125 1 18.66 229 SER B N 1
ATOM 3806 C CA . SER B 1 229 ? -33.5 33.375 -28.375 1 18.66 229 SER B CA 1
ATOM 3807 C C . SER B 1 229 ? -32.031 33.719 -28.156 1 18.66 229 SER B C 1
ATOM 3809 O O . SER B 1 229 ? -31.344 34.125 -29.094 1 18.66 229 SER B O 1
ATOM 3811 N N . PHE B 1 230 ? -31.5 33.469 -26.891 1 18.61 230 PHE B N 1
ATOM 3812 C CA . PHE B 1 230 ? -30.438 34.469 -26.828 1 18.61 230 PHE B CA 1
ATOM 3813 C C . PHE B 1 230 ? -29.438 34.25 -27.953 1 18.61 230 PHE B C 1
ATOM 3815 O O . PHE B 1 230 ? -29.203 33.125 -28.391 1 18.61 230 PHE B O 1
ATOM 3822 N N . GLY B 1 231 ? -29.016 35.344 -28.594 1 17.92 231 GLY B N 1
ATOM 3823 C CA . GLY B 1 231 ? -28.328 35.906 -29.734 1 17.92 231 GLY B CA 1
ATOM 3824 C C . GLY B 1 231 ? -26.922 35.375 -29.938 1 17.92 231 GLY B C 1
ATOM 3825 O O . GLY B 1 231 ? -26.344 34.812 -29.016 1 17.92 231 GLY B O 1
ATOM 3826 N N . SER B 1 232 ? -26.453 35.344 -31.156 1 17.33 232 SER B N 1
ATOM 3827 C CA . SER B 1 232 ? -25.5 34.844 -32.156 1 17.33 232 SER B CA 1
ATOM 3828 C C . SER B 1 232 ? -24.078 35.25 -31.797 1 17.33 232 SER B C 1
ATOM 3830 O O . SER B 1 232 ? -23.125 34.875 -32.5 1 17.33 232 SER B O 1
ATOM 3832 N N . GLY B 1 233 ? -23.828 36 -30.641 1 17.47 233 GLY B N 1
ATOM 3833 C CA . GLY B 1 233 ? -22.75 36.875 -31.062 1 17.47 233 GLY B CA 1
ATOM 3834 C C . GLY B 1 233 ? -21.469 36.125 -31.391 1 17.47 233 GLY B C 1
ATOM 3835 O O . GLY B 1 233 ? -21.297 35 -30.984 1 17.47 233 GLY B O 1
ATOM 3836 N N . GLY B 1 234 ? -20.688 36.562 -32.438 1 17.23 234 GLY B N 1
ATOM 3837 C CA . GLY B 1 234 ? -19.625 36.406 -33.438 1 17.23 234 GLY B CA 1
ATOM 3838 C C . GLY B 1 234 ? -18.25 36.281 -32.781 1 17.23 234 GLY B C 1
ATOM 3839 O O . GLY B 1 234 ? -17.234 36.25 -33.5 1 17.23 234 GLY B O 1
ATOM 3840 N N . PHE B 1 235 ? -18.109 35.75 -31.5 1 16.44 235 PHE B N 1
ATOM 3841 C CA . PHE B 1 235 ? -16.844 36.281 -30.969 1 16.44 235 PHE B CA 1
ATOM 3842 C C . PHE B 1 235 ? -15.672 35.781 -31.797 1 16.44 235 PHE B C 1
ATOM 3844 O O . PHE B 1 235 ? -15.688 34.656 -32.312 1 16.44 235 PHE B O 1
ATOM 3851 N N . GLY B 1 236 ? -14.789 36.688 -32.219 1 17.12 236 GLY B N 1
ATOM 3852 C CA . GLY B 1 236 ? -13.656 36.938 -33.094 1 17.12 236 GLY B CA 1
ATOM 3853 C C . GLY B 1 236 ? -12.461 36.062 -32.781 1 17.12 236 GLY B C 1
ATOM 3854 O O . GLY B 1 236 ? -12.422 35.406 -31.734 1 17.12 236 GLY B O 1
ATOM 3855 N N . ASP B 1 237 ? -11.258 36.219 -33.531 1 16.48 237 ASP B N 1
ATOM 3856 C CA . ASP B 1 237 ? -10.094 35.688 -34.219 1 16.48 237 ASP B CA 1
ATOM 3857 C C . ASP B 1 237 ? -8.922 35.469 -33.25 1 16.48 237 ASP B C 1
ATOM 3859 O O . ASP B 1 237 ? -7.895 34.906 -33.625 1 16.48 237 ASP B O 1
ATOM 3863 N N . PHE B 1 238 ? -8.984 35.594 -31.891 1 15.97 238 PHE B N 1
ATOM 3864 C CA . PHE B 1 238 ? -7.676 36.062 -31.469 1 15.97 238 PHE B CA 1
ATOM 3865 C C . PHE B 1 238 ? -6.621 34.969 -31.625 1 15.97 238 PHE B C 1
ATOM 3867 O O . PHE B 1 238 ? -6.789 33.875 -31.094 1 15.97 238 PHE B O 1
ATOM 3874 N N . ARG B 1 239 ? -5.68 35.062 -32.625 1 17.2 239 ARG B N 1
ATOM 3875 C CA . ARG B 1 239 ? -4.516 34.406 -33.25 1 17.2 239 ARG B CA 1
ATOM 3876 C C . ARG B 1 239 ? -3.385 34.281 -32.219 1 17.2 239 ARG B C 1
ATOM 3878 O O . ARG B 1 239 ? -2.346 33.688 -32.531 1 17.2 239 ARG B O 1
ATOM 3885 N N . GLY B 1 240 ? -3.43 34.75 -30.938 1 16.08 240 GLY B N 1
ATOM 3886 C CA . GLY B 1 240 ? -2.117 35.25 -30.547 1 16.08 240 GLY B CA 1
ATOM 3887 C C . GLY B 1 240 ? -1.069 34.156 -30.469 1 16.08 240 GLY B C 1
ATOM 3888 O O . GLY B 1 240 ? -1.402 32.969 -30.281 1 16.08 240 GLY B O 1
ATOM 3889 N N . GLY B 1 241 ? 0.283 34.375 -30.766 1 17.11 241 GLY B N 1
ATOM 3890 C CA . GLY B 1 241 ? 1.617 34.031 -31.234 1 17.11 241 GLY B CA 1
ATOM 3891 C C . GLY B 1 241 ? 2.488 33.438 -30.141 1 17.11 241 GLY B C 1
ATOM 3892 O O . GLY B 1 241 ? 3.578 32.938 -30.422 1 17.11 241 GLY B O 1
ATOM 3893 N N . GLY B 1 242 ? 2.215 33.594 -28.844 1 16.03 242 GLY B N 1
ATOM 3894 C CA . GLY B 1 242 ? 3.43 33.875 -28.094 1 16.03 242 GLY B CA 1
ATOM 3895 C C . GLY B 1 242 ? 4.332 32.656 -27.969 1 16.03 242 GLY B C 1
ATOM 3896 O O . GLY B 1 242 ? 3.869 31.516 -28.062 1 16.03 242 GLY B O 1
ATOM 3897 N N . PHE B 1 243 ? 5.68 32.844 -27.797 1 17.31 243 PHE B N 1
ATOM 3898 C CA . PHE B 1 243 ? 7.043 32.375 -28 1 17.31 243 PHE B CA 1
ATOM 3899 C C . PHE B 1 243 ? 7.387 31.25 -27.031 1 17.31 243 PHE B C 1
ATOM 3901 O O . PHE B 1 243 ? 6.664 31.016 -26.062 1 17.31 243 PHE B O 1
ATOM 3908 N N . GLY B 1 244 ? 8.742 30.812 -26.875 1 17.66 244 GLY B N 1
ATOM 3909 C CA . GLY B 1 244 ? 9.828 29.859 -27.031 1 17.66 244 GLY B CA 1
ATOM 3910 C C . GLY B 1 244 ? 10.359 29.344 -25.703 1 17.66 244 GLY B C 1
ATOM 3911 O O . GLY B 1 244 ? 11.117 28.391 -25.656 1 17.66 244 GLY B O 1
ATOM 3912 N N . GLY B 1 245 ? 10.32 30.094 -24.469 1 17.77 245 GLY B N 1
ATOM 3913 C CA . GLY B 1 245 ? 11.539 30.062 -23.688 1 17.77 245 GLY B CA 1
ATOM 3914 C C . GLY B 1 245 ? 11.734 28.75 -22.938 1 17.77 245 GLY B C 1
ATOM 3915 O O . GLY B 1 245 ? 10.773 28.031 -22.688 1 17.77 245 GLY B O 1
ATOM 3916 N N . GLY B 1 246 ? 12.969 28.062 -22.859 1 20.89 246 GLY B N 1
ATOM 3917 C CA . GLY B 1 246 ? 13.766 26.875 -22.641 1 20.89 246 GLY B CA 1
ATOM 3918 C C . GLY B 1 246 ? 13.859 26.469 -21.188 1 20.89 246 GLY B C 1
ATOM 3919 O O . GLY B 1 246 ? 14.531 25.5 -20.844 1 20.89 246 GLY B O 1
ATOM 3920 N N . GLY B 1 247 ? 13.492 27.281 -20.125 1 20.42 247 GLY B N 1
ATOM 3921 C CA . GLY B 1 247 ? 14.273 27.188 -18.906 1 20.42 247 GLY B CA 1
ATOM 3922 C C . GLY B 1 247 ? 14.07 25.875 -18.172 1 20.42 247 GLY B C 1
ATOM 3923 O O . GLY B 1 247 ? 12.961 25.328 -18.141 1 20.42 247 GLY B O 1
ATOM 3924 N N . PHE B 1 248 ? 15.055 24.938 -17.906 1 25.14 248 PHE B N 1
ATOM 3925 C CA . PHE B 1 248 ? 15.383 23.625 -17.359 1 25.14 248 PHE B CA 1
ATOM 3926 C C . PHE B 1 248 ? 14.906 23.516 -15.914 1 25.14 248 PHE B C 1
ATOM 3928 O O . PHE B 1 248 ? 15.32 22.594 -15.188 1 25.14 248 PHE B O 1
ATOM 3935 N N . GLY B 1 249 ? 14.117 24.344 -15.273 1 26.69 249 GLY B N 1
ATOM 3936 C CA . GLY B 1 249 ? 14.016 24.375 -13.828 1 26.69 249 GLY B CA 1
ATOM 3937 C C . GLY B 1 249 ? 13.508 23.062 -13.234 1 26.69 249 GLY B C 1
ATOM 3938 O O . GLY B 1 249 ? 12.586 22.453 -13.773 1 26.69 249 GLY B O 1
ATOM 3939 N N . GLY B 1 250 ? 14.312 22.016 -12.688 1 34.53 250 GLY B N 1
ATOM 3940 C CA . GLY B 1 250 ? 14.062 20.797 -11.945 1 34.53 250 GLY B CA 1
ATOM 3941 C C . GLY B 1 250 ? 12.836 20.875 -11.055 1 34.53 250 GLY B C 1
ATOM 3942 O O . GLY B 1 250 ? 12.914 21.375 -9.93 1 34.53 250 GLY B O 1
ATOM 3943 N N . GLY B 1 251 ? 11.742 21.234 -11.422 1 39.56 251 GLY B N 1
ATOM 3944 C CA . GLY B 1 251 ? 10.484 21.484 -10.727 1 39.56 251 GLY B CA 1
ATOM 3945 C C . GLY B 1 251 ? 9.969 20.266 -9.984 1 39.56 251 GLY B C 1
ATOM 3946 O O . GLY B 1 251 ? 10 19.156 -10.508 1 39.56 251 GLY B O 1
ATOM 3947 N N . GLY B 1 252 ? 10.258 19.953 -8.586 1 54.53 252 GLY B N 1
ATOM 3948 C CA . GLY B 1 252 ? 9.758 19 -7.613 1 54.53 252 GLY B CA 1
ATOM 3949 C C . GLY B 1 252 ? 8.281 18.688 -7.789 1 54.53 252 GLY B C 1
ATOM 3950 O O . GLY B 1 252 ? 7.449 19.594 -7.801 1 54.53 252 GLY B O 1
ATOM 3951 N N . GLY B 1 253 ? 7.859 17.906 -8.766 1 71.19 253 GLY B N 1
ATOM 3952 C CA . GLY B 1 253 ? 6.484 17.469 -8.914 1 71.19 253 GLY B CA 1
ATOM 3953 C C . GLY B 1 253 ? 6.137 16.297 -8.008 1 71.19 253 GLY B C 1
ATOM 3954 O O . GLY B 1 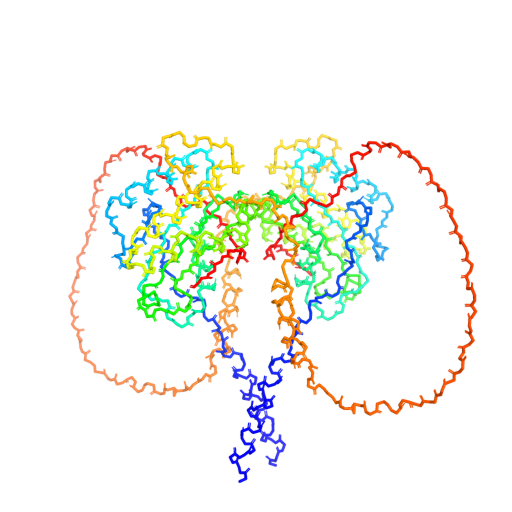253 ? 6.996 15.789 -7.285 1 71.19 253 GLY B O 1
ATOM 3955 N N . PHE B 1 254 ? 4.859 16.094 -7.898 1 80.81 254 PHE B N 1
ATOM 3956 C CA . PHE B 1 254 ? 4.387 14.93 -7.156 1 80.81 254 PHE B CA 1
ATOM 3957 C C . PHE B 1 254 ? 4.93 13.641 -7.766 1 80.81 254 PHE B C 1
ATOM 3959 O O . PHE B 1 254 ? 4.965 13.492 -8.984 1 80.81 254 PHE B O 1
ATOM 3966 N N . GLY B 1 255 ? 5.512 12.727 -7 1 74.75 255 GLY B N 1
ATOM 3967 C CA . GLY B 1 255 ? 6.254 11.578 -7.484 1 74.75 255 GLY B CA 1
ATOM 3968 C C . GLY B 1 255 ? 5.371 10.375 -7.777 1 74.75 255 GLY B C 1
ATOM 3969 O O . GLY B 1 255 ? 5.852 9.344 -8.258 1 74.75 255 GLY B O 1
ATOM 3970 N N . GLY B 1 256 ? 4.039 10.5 -7.512 1 71.94 256 GLY B N 1
ATOM 3971 C CA . GLY B 1 256 ? 3.123 9.414 -7.816 1 71.94 256 GLY B CA 1
ATOM 3972 C C . GLY B 1 256 ? 3.049 8.367 -6.719 1 71.94 256 GLY B C 1
ATOM 3973 O O . GLY B 1 256 ? 2.713 7.211 -6.977 1 71.94 256 GLY B O 1
ATOM 3974 N N . GLY B 1 257 ? 3.357 8.695 -5.504 1 70.06 257 GLY B N 1
ATOM 3975 C CA . GLY B 1 257 ? 3.35 7.766 -4.387 1 70.06 257 GLY B CA 1
ATOM 3976 C C . GLY B 1 257 ? 1.951 7.383 -3.939 1 70.06 257 GLY B C 1
ATOM 3977 O O . GLY B 1 257 ? 0.973 8.023 -4.32 1 70.06 257 GLY B O 1
ATOM 3978 N N . SER B 1 258 ? 1.927 6.242 -3.207 1 75 258 SER B N 1
ATOM 3979 C CA . SER B 1 258 ? 0.646 5.734 -2.729 1 75 258 SER B CA 1
ATOM 3980 C C . SER B 1 258 ? 0.691 5.441 -1.233 1 75 258 SER B C 1
ATOM 3982 O O . SER B 1 258 ? 1.771 5.312 -0.653 1 75 258 SER B O 1
ATOM 3984 N N . ALA B 1 259 ? -0.516 5.484 -0.692 1 74.31 259 ALA B N 1
ATOM 3985 C CA . ALA B 1 259 ? -0.688 5.172 0.724 1 74.31 259 ALA B CA 1
ATOM 3986 C C . ALA B 1 259 ? -1.812 4.16 0.929 1 74.31 259 ALA B C 1
ATOM 3988 O O . ALA B 1 259 ? -2.625 3.936 0.031 1 74.31 259 ALA B O 1
ATOM 3989 N N . GLY B 1 260 ? -1.77 3.445 2.107 1 68 260 GLY B N 1
ATOM 3990 C CA . GLY B 1 260 ? -2.754 2.422 2.42 1 68 260 GLY B CA 1
ATOM 3991 C C . GLY B 1 260 ? -3.613 2.766 3.621 1 68 260 GLY B C 1
ATOM 3992 O O . GLY B 1 260 ? -4.273 1.894 4.191 1 68 260 GLY B O 1
ATOM 3993 N N . GLY B 1 261 ? -3.561 3.904 4.09 1 70.44 261 GLY B N 1
ATOM 3994 C CA . GLY B 1 261 ? -4.348 4.281 5.254 1 70.44 261 GLY B CA 1
ATOM 3995 C C . GLY B 1 261 ? -3.543 4.285 6.539 1 70.44 261 GLY B C 1
ATOM 3996 O O . GLY B 1 261 ? -4.094 4.512 7.621 1 70.44 261 GLY B O 1
ATOM 3997 N N . GLY B 1 262 ? -2.252 3.986 6.402 1 71.31 262 GLY B N 1
ATOM 3998 C CA . GLY B 1 262 ? -1.405 4.094 7.578 1 71.31 262 GLY B CA 1
ATOM 3999 C C . GLY B 1 262 ? -1.271 5.516 8.086 1 71.31 262 GLY B C 1
ATOM 4000 O O . GLY B 1 262 ? -1.388 6.473 7.32 1 71.31 262 GLY B O 1
ATOM 4001 N N . GLY B 1 263 ? -1.194 5.742 9.359 1 85.69 263 GLY B N 1
ATOM 4002 C CA . GLY B 1 263 ? -1.106 7.062 9.961 1 85.69 263 GLY B CA 1
ATOM 4003 C C . GLY B 1 263 ? -1.928 7.199 11.234 1 85.69 263 GLY B C 1
ATOM 4004 O O . GLY B 1 263 ? -2.174 6.207 11.922 1 85.69 263 GLY B O 1
ATOM 4005 N N . ALA B 1 264 ? -2.109 8.383 11.633 1 93.44 264 ALA B N 1
ATOM 4006 C CA . ALA B 1 264 ? -2.881 8.672 12.844 1 93.44 264 ALA B CA 1
ATOM 4007 C C . ALA B 1 264 ? -3.672 9.969 12.688 1 93.44 264 ALA B C 1
ATOM 4009 O O . ALA B 1 264 ? -3.264 10.875 11.945 1 93.44 264 ALA B O 1
ATOM 4010 N N . SER B 1 265 ? -4.828 9.914 13.234 1 95.56 265 SER B N 1
ATOM 4011 C CA . SER B 1 265 ? -5.656 11.117 13.273 1 95.56 265 SER B CA 1
ATOM 4012 C C . SER B 1 265 ? -6.051 11.469 14.703 1 95.56 265 SER B C 1
ATOM 4014 O O . SER B 1 265 ? -5.91 10.648 15.609 1 95.56 265 SER B O 1
ATOM 4016 N N . ARG B 1 266 ? -6.309 12.688 14.891 1 96 266 ARG B N 1
ATOM 4017 C CA . ARG B 1 266 ? -6.828 13.195 16.156 1 96 266 ARG B CA 1
ATOM 4018 C C . ARG B 1 266 ? -8.016 14.117 15.938 1 96 266 ARG B C 1
ATOM 4020 O O . ARG B 1 266 ? -8.141 14.734 14.875 1 96 266 ARG B O 1
#